Protein AF-A0A1L5FB05-F1 (afdb_monomer_lite)

Foldseek 3Di:
DDDDDDDDDDDDDDDDDDDDDDDDDDDDDDDDDDDDDDDDDDDDDDDDDDDDDDPDPPVVVVVVVVVVVVVVVVVVVVVVVVVVVVPPDDDDDDVVVVVVVVVVVVVVVVVVVVVVVVVVVVVVVVVVVPPDDDDDDDDDDDDDDDDDDDDPPDPVVVVVLLCLLADHPVVLVVLLVVDPDDDPQLLLQLLVCLLVVLVVWDKDAKAWEWDWDPPPDTDIDGPDIFRIKTWFAALLLDIAIEGEATEADADDDQVVLVVQLVVCVVLVHPAYEYEYQHDDPVSVVVCVVSVYHYDHPVRSVVSSCVSDPPVVVVSVLVSSLVSNLVSLLVVCCVPPVPLSCCLRYVLSHDALLVLLVVLLVSLLVLLVDPPDDSLSSLLSLLSSLLSNLVSLSVLLSVCSVPPLPCQLVSSQQVNLVHPVSSVVLVVVQVVVCVVVVHRDDSDDPLSVLSSVLSVLCNVRVNQSRNLSVLSVVSSSCRSVVNDPVVVPVPHPPSNVVSNLSSSVSSCVSNVDVVSNVSSVVD

Structure (mmCIF, N/CA/C/O backbone):
data_AF-A0A1L5FB05-F1
#
_entry.id   AF-A0A1L5FB05-F1
#
loop_
_atom_site.group_PDB
_atom_site.id
_atom_site.type_symbol
_atom_site.label_atom_id
_atom_site.label_alt_id
_atom_site.label_comp_id
_atom_site.label_asym_id
_atom_site.label_entity_id
_atom_site.label_seq_id
_atom_site.pdbx_PDB_ins_code
_atom_site.Cartn_x
_atom_site.Cartn_y
_atom_site.Cartn_z
_atom_site.occupancy
_atom_site.B_iso_or_equiv
_atom_site.auth_seq_id
_atom_site.auth_comp_id
_atom_site.auth_asym_id
_atom_site.auth_atom_id
_atom_site.pdbx_PDB_model_num
ATOM 1 N N . MET A 1 1 ? -43.686 41.661 -31.147 1.00 38.56 1 MET A N 1
ATOM 2 C CA . MET A 1 1 ? -42.723 41.967 -32.222 1.00 38.56 1 MET A CA 1
ATOM 3 C C . MET A 1 1 ? -42.040 40.673 -32.655 1.00 38.56 1 MET A C 1
ATOM 5 O O . MET A 1 1 ? -41.254 40.125 -31.902 1.00 38.56 1 MET A O 1
ATOM 9 N N . SER A 1 2 ? -42.478 40.178 -33.815 1.00 32.09 2 SER A N 1
ATOM 10 C CA . SER A 1 2 ? -41.758 39.433 -34.868 1.00 32.09 2 SER A CA 1
ATOM 11 C C . SER A 1 2 ? -40.922 38.169 -34.558 1.00 32.09 2 SER A C 1
ATOM 13 O O . SER A 1 2 ? -39.721 38.233 -34.338 1.00 32.09 2 SER A O 1
ATOM 15 N N . SER A 1 3 ? -41.600 37.014 -34.630 1.00 36.72 3 SER A N 1
ATOM 16 C CA . SER A 1 3 ? -41.368 35.841 -35.517 1.00 36.72 3 SER A CA 1
ATOM 17 C C . SER A 1 3 ? -40.019 35.602 -36.240 1.00 36.72 3 SER A C 1
ATOM 19 O O . SER A 1 3 ? -39.589 36.460 -37.007 1.00 36.72 3 SER A O 1
ATOM 21 N N . ASN A 1 4 ? -39.492 34.362 -36.153 1.00 33.59 4 ASN A N 1
ATOM 22 C CA . ASN A 1 4 ? -39.233 33.376 -37.249 1.00 33.59 4 ASN A CA 1
ATOM 23 C C . ASN A 1 4 ? -38.106 32.384 -36.862 1.00 33.59 4 ASN A C 1
ATOM 25 O O . ASN A 1 4 ? -37.023 32.797 -36.474 1.00 33.59 4 ASN A O 1
ATOM 29 N N . ASN A 1 5 ? -38.367 31.073 -36.754 1.00 38.53 5 ASN A N 1
ATOM 30 C CA . ASN A 1 5 ? -38.284 30.036 -37.804 1.00 38.53 5 ASN A CA 1
ATOM 31 C C . ASN A 1 5 ? -36.941 29.960 -38.560 1.00 38.53 5 ASN A C 1
ATOM 33 O O . ASN A 1 5 ? -36.648 30.841 -39.358 1.00 38.53 5 ASN A O 1
ATOM 37 N N . ASN A 1 6 ? -36.217 28.834 -38.420 1.00 33.62 6 ASN A N 1
ATOM 38 C CA . ASN A 1 6 ? -35.788 28.037 -39.580 1.00 33.62 6 ASN A 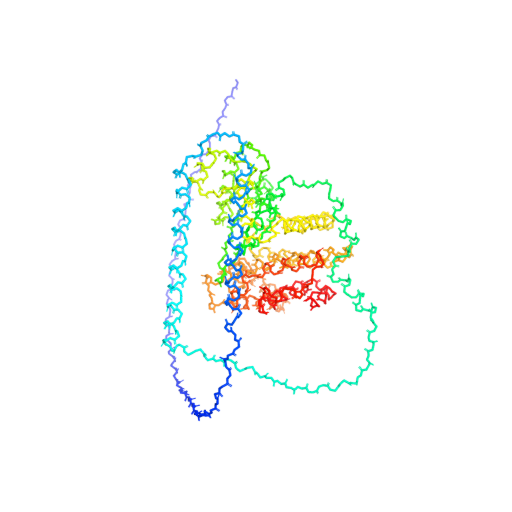CA 1
ATOM 39 C C . ASN A 1 6 ? -35.310 26.615 -39.225 1.00 33.62 6 ASN A C 1
ATOM 41 O O . ASN A 1 6 ? -34.376 26.405 -38.456 1.00 33.62 6 ASN A O 1
ATOM 45 N N . ARG A 1 7 ? -35.976 25.646 -39.866 1.00 38.19 7 ARG A N 1
ATOM 46 C CA . ARG A 1 7 ? -35.519 24.281 -40.165 1.00 38.19 7 ARG A CA 1
ATOM 47 C C . ARG A 1 7 ? -34.505 24.334 -41.312 1.00 38.19 7 ARG A C 1
ATOM 49 O O . ARG A 1 7 ? -34.725 25.080 -42.261 1.00 38.19 7 ARG A O 1
ATOM 56 N N . SER A 1 8 ? -33.562 23.397 -41.350 1.00 38.34 8 SER A N 1
ATOM 57 C CA . SER A 1 8 ? -33.085 22.840 -42.621 1.00 38.34 8 SER A CA 1
ATOM 58 C C . SER A 1 8 ? -32.827 21.336 -42.496 1.00 38.34 8 SER A C 1
ATOM 60 O O . SER A 1 8 ? -32.118 20.855 -41.618 1.00 38.34 8 SER A O 1
ATOM 62 N N . LYS A 1 9 ? -33.504 20.599 -43.381 1.00 36.19 9 LYS A N 1
ATOM 63 C CA . LYS A 1 9 ? -33.219 19.223 -43.792 1.00 36.19 9 LYS A CA 1
ATOM 64 C C . LYS A 1 9 ? -32.102 19.273 -44.837 1.00 36.19 9 LYS A C 1
ATOM 66 O O . LYS A 1 9 ? -32.144 20.165 -45.681 1.00 36.19 9 LYS A O 1
ATOM 71 N N . ILE A 1 10 ? -31.219 18.277 -44.863 1.00 39.56 10 ILE A N 1
ATOM 72 C CA . ILE A 1 10 ? -30.500 17.881 -46.082 1.00 39.56 10 ILE A CA 1
ATOM 73 C C . ILE A 1 10 ? -30.601 16.359 -46.222 1.00 39.56 10 ILE A C 1
ATOM 75 O O . ILE A 1 10 ? -30.339 15.609 -45.284 1.00 39.56 10 ILE A O 1
ATOM 79 N N . THR A 1 11 ? -31.057 15.958 -47.403 1.00 34.25 11 THR A N 1
ATOM 80 C CA . THR A 1 11 ? -31.244 14.612 -47.949 1.00 34.25 11 THR A CA 1
ATOM 81 C C . THR A 1 11 ? -30.085 14.234 -48.877 1.00 34.25 11 THR A C 1
ATOM 83 O O . THR A 1 11 ? -29.566 15.100 -49.570 1.00 34.25 11 THR A O 1
ATOM 86 N N . GLU A 1 12 ? -29.776 12.931 -48.883 1.00 36.03 12 GLU A N 1
ATOM 87 C CA . GLU A 1 12 ? -29.368 12.042 -49.994 1.00 36.03 12 GLU A CA 1
ATOM 88 C C . GLU A 1 12 ? -28.294 12.439 -51.025 1.00 36.03 12 GLU A C 1
ATOM 90 O O . GLU A 1 12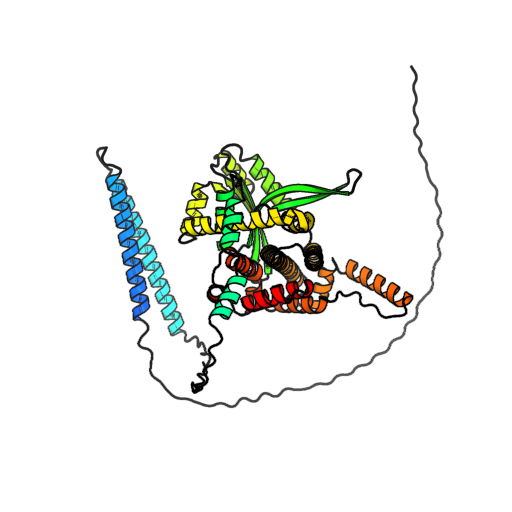 ? -28.429 13.420 -51.744 1.00 36.03 12 GLU A O 1
ATOM 95 N N . GLN A 1 13 ? -27.316 11.531 -51.188 1.00 33.38 13 GLN A N 1
ATOM 96 C CA . GLN A 1 13 ? -26.814 10.874 -52.424 1.00 33.38 13 GLN A CA 1
ATOM 97 C C . GLN A 1 13 ? -25.512 10.134 -52.016 1.00 33.38 13 GLN A C 1
ATOM 99 O O . GLN A 1 13 ? -24.691 10.703 -51.312 1.00 33.38 13 GLN A O 1
ATOM 104 N N . GLY A 1 14 ? -25.229 8.855 -52.277 1.00 31.72 14 GLY A N 1
ATOM 105 C CA . GLY A 1 14 ? -25.643 7.957 -53.348 1.00 31.72 14 GLY A CA 1
ATOM 106 C C . GLY A 1 14 ? -24.484 7.777 -54.335 1.00 31.72 14 GLY A C 1
ATOM 107 O O . GLY A 1 14 ? -24.440 8.519 -55.299 1.00 31.72 14 GLY A O 1
ATOM 108 N N . HIS A 1 15 ? -23.571 6.812 -54.124 1.00 36.22 15 HIS A N 1
ATOM 109 C CA . HIS A 1 15 ? -22.751 6.230 -55.204 1.00 36.22 15 HIS A CA 1
ATOM 110 C C . HIS A 1 15 ? -22.232 4.819 -54.869 1.00 36.22 15 HIS A C 1
ATOM 112 O O . HIS A 1 15 ? -21.451 4.613 -53.945 1.00 36.22 15 HIS A O 1
ATOM 118 N N . ASN A 1 16 ? -22.684 3.862 -55.685 1.00 34.16 16 ASN A N 1
ATOM 119 C CA . ASN A 1 16 ? -22.134 2.521 -55.880 1.00 34.16 16 ASN A CA 1
ATOM 120 C C . ASN A 1 16 ? -20.837 2.580 -56.705 1.00 34.16 16 ASN A C 1
ATOM 122 O O . ASN A 1 16 ? -20.797 3.312 -57.692 1.00 34.16 16 ASN A O 1
ATOM 126 N N . ALA A 1 17 ? -19.869 1.703 -56.415 1.00 34.34 17 ALA A N 1
ATOM 127 C CA . ALA A 1 17 ? -18.990 1.123 -57.435 1.00 34.34 17 ALA A CA 1
ATOM 128 C C . ALA A 1 17 ? -18.393 -0.220 -56.973 1.00 34.34 17 ALA A C 1
ATOM 130 O O . ALA A 1 17 ? -17.734 -0.331 -55.944 1.00 34.34 17 ALA A O 1
ATOM 131 N N . THR A 1 18 ? -18.659 -1.234 -57.785 1.00 35.25 18 THR A N 1
ATOM 132 C CA . THR A 1 18 ? -18.209 -2.631 -57.771 1.00 35.25 18 THR A CA 1
ATOM 133 C C . THR A 1 18 ? -16.852 -2.831 -58.461 1.00 35.25 18 THR A C 1
ATOM 135 O O . THR A 1 18 ? -16.632 -2.247 -59.515 1.00 35.25 18 THR A O 1
ATOM 138 N N . SER A 1 19 ? -16.013 -3.751 -57.967 1.00 35.44 19 SER A N 1
ATOM 139 C CA . SER A 1 19 ? -15.170 -4.710 -58.739 1.00 35.44 19 SER A CA 1
ATOM 140 C C . SER A 1 19 ? -14.466 -5.634 -57.721 1.00 35.44 19 SER A C 1
ATOM 142 O O . SER A 1 19 ? -13.912 -5.138 -56.749 1.00 35.44 19 SER A O 1
ATOM 144 N N . LYS A 1 20 ? -14.716 -6.948 -57.634 1.00 35.22 20 LYS A N 1
ATOM 145 C CA . LYS A 1 20 ? -14.443 -8.118 -58.503 1.00 35.22 20 LYS A CA 1
ATOM 146 C C . LYS A 1 20 ? -12.962 -8.503 -58.702 1.00 35.22 20 LYS A C 1
ATOM 148 O O . LYS A 1 20 ? -12.235 -7.836 -59.421 1.00 35.22 20 LYS A O 1
ATOM 153 N N . ASP A 1 21 ? -12.664 -9.671 -58.117 1.00 34.56 21 ASP A N 1
ATOM 154 C CA . ASP A 1 21 ? -11.859 -10.818 -58.574 1.00 34.56 21 ASP A CA 1
ATOM 155 C C . ASP A 1 21 ? -10.334 -10.721 -58.777 1.00 34.56 21 ASP A C 1
ATOM 157 O O . ASP A 1 21 ? -9.831 -10.037 -59.661 1.00 34.56 21 ASP A O 1
ATOM 161 N N . SER A 1 22 ? -9.596 -11.583 -58.055 1.00 35.28 22 SER A N 1
ATOM 162 C CA . SER A 1 22 ? -8.776 -12.652 -58.672 1.00 35.28 22 SER A CA 1
ATOM 163 C C . SER A 1 22 ? -8.125 -13.612 -57.647 1.00 35.28 22 SER A C 1
ATOM 165 O O . SER A 1 22 ? -7.194 -13.284 -56.923 1.00 35.28 22 SER A O 1
ATOM 167 N N . THR A 1 23 ? -8.668 -14.833 -57.606 1.00 33.28 23 THR A N 1
ATOM 168 C CA . THR A 1 23 ? -7.997 -16.151 -57.729 1.00 33.28 23 THR A CA 1
ATOM 169 C C . THR A 1 23 ? -6.597 -16.426 -57.138 1.00 33.28 23 THR A C 1
ATOM 171 O O . THR A 1 23 ? -5.578 -16.000 -57.669 1.00 33.28 23 THR A O 1
ATOM 174 N N . SER A 1 24 ? -6.602 -17.345 -56.158 1.00 34.59 24 SER A N 1
ATOM 175 C CA . SER A 1 24 ? -5.874 -18.635 -56.064 1.00 34.59 24 SER A CA 1
ATOM 176 C C . SER A 1 24 ? -4.377 -18.748 -56.400 1.00 34.59 24 SER A C 1
ATOM 178 O O . SER A 1 24 ? -3.975 -18.536 -57.544 1.00 34.59 24 SER A O 1
ATOM 180 N N . ARG A 1 25 ? -3.618 -19.378 -55.485 1.00 33.91 25 ARG A N 1
ATOM 181 C CA . ARG A 1 25 ? -2.690 -20.480 -55.818 1.00 33.91 25 ARG A CA 1
ATOM 182 C C . ARG A 1 25 ? -2.331 -21.338 -54.596 1.00 33.91 25 ARG A C 1
ATOM 184 O O . ARG A 1 25 ? -1.834 -20.837 -53.594 1.00 33.91 25 ARG A O 1
ATOM 191 N N . ASP A 1 26 ? -2.581 -22.635 -54.752 1.00 37.25 26 ASP A N 1
ATOM 192 C CA . ASP A 1 26 ? -2.045 -23.761 -53.985 1.00 37.25 26 ASP A CA 1
ATOM 193 C C . ASP A 1 26 ? -0.514 -23.856 -54.075 1.00 37.25 26 ASP A C 1
ATOM 195 O O . ASP A 1 26 ? 0.047 -23.654 -55.152 1.00 37.25 26 ASP A O 1
ATOM 199 N N . SER A 1 27 ? 0.130 -24.330 -53.000 1.00 35.69 27 SER A N 1
ATOM 200 C CA . SER A 1 27 ? 1.092 -25.442 -53.099 1.00 35.69 27 SER A CA 1
ATOM 201 C C . SER A 1 27 ? 1.511 -25.987 -51.724 1.00 35.69 27 SER A C 1
ATOM 203 O O . SER A 1 27 ? 2.137 -25.312 -50.912 1.00 35.69 27 SER A O 1
ATOM 205 N N . THR A 1 28 ? 1.213 -27.268 -51.538 1.00 34.12 28 THR A N 1
ATOM 206 C CA . THR A 1 28 ? 1.804 -28.271 -50.636 1.00 34.12 28 THR A CA 1
ATOM 207 C C . THR A 1 28 ? 3.329 -28.213 -50.445 1.00 34.12 28 THR A C 1
ATOM 209 O O . THR A 1 28 ? 4.049 -28.136 -51.440 1.00 34.12 28 THR A O 1
ATOM 212 N N . LYS A 1 29 ? 3.822 -28.530 -49.230 1.00 34.38 29 LYS A N 1
ATOM 213 C CA . LYS A 1 29 ? 4.759 -29.661 -49.004 1.00 34.38 29 LYS A CA 1
ATOM 214 C C . LYS A 1 29 ? 5.009 -29.994 -47.523 1.00 34.38 29 LYS A C 1
ATOM 216 O O . LYS A 1 29 ? 5.226 -29.135 -46.682 1.00 34.38 29 LYS A O 1
ATOM 221 N N . ARG A 1 30 ? 4.999 -31.308 -47.276 1.00 33.94 30 ARG A N 1
ATOM 222 C CA . ARG A 1 30 ? 5.388 -32.058 -46.073 1.00 33.94 30 ARG A CA 1
ATOM 223 C C . ARG A 1 30 ? 6.869 -31.873 -45.715 1.00 33.94 30 ARG A C 1
ATOM 225 O O . ARG A 1 30 ? 7.707 -31.929 -46.611 1.00 33.94 30 ARG A O 1
ATOM 232 N N . SER A 1 31 ? 7.181 -31.971 -44.426 1.00 32.31 31 SER A N 1
ATOM 233 C CA . SER A 1 31 ? 8.271 -32.829 -43.943 1.00 32.31 31 SER A CA 1
ATOM 234 C C . SER A 1 31 ? 7.955 -33.355 -42.538 1.00 32.31 31 SER A C 1
ATOM 236 O O . SER A 1 31 ? 7.528 -32.633 -41.643 1.00 32.31 31 SER A O 1
ATOM 238 N N . LYS A 1 32 ? 8.102 -34.674 -42.406 1.00 34.72 32 LYS A N 1
ATOM 239 C CA . LYS A 1 32 ? 8.166 -35.435 -41.159 1.00 34.72 32 LYS A CA 1
ATOM 240 C C . LYS A 1 32 ? 9.599 -35.330 -40.633 1.00 34.72 32 LYS A C 1
ATOM 242 O O . LYS A 1 32 ? 10.513 -35.322 -41.451 1.00 34.72 32 LYS A O 1
ATOM 247 N N . ASN A 1 33 ? 9.786 -35.381 -39.318 1.00 31.88 33 ASN A N 1
ATOM 248 C CA . ASN A 1 33 ? 10.808 -36.237 -38.717 1.00 31.88 33 ASN A CA 1
ATOM 249 C C . ASN A 1 33 ? 10.464 -36.532 -37.255 1.00 31.88 33 ASN A C 1
ATOM 251 O O . ASN A 1 33 ? 10.047 -35.656 -36.504 1.00 31.88 33 ASN A O 1
ATOM 255 N N . ALA A 1 34 ? 10.608 -37.809 -36.922 1.00 32.19 34 ALA A N 1
ATOM 256 C CA . ALA A 1 34 ? 10.458 -38.434 -35.620 1.00 32.19 34 ALA A CA 1
ATOM 257 C C . ALA A 1 34 ? 11.846 -38.873 -35.124 1.00 32.19 34 ALA A C 1
ATOM 259 O O . ALA A 1 34 ? 12.719 -39.080 -35.961 1.00 32.19 34 ALA A O 1
ATOM 260 N N . LEU A 1 35 ? 12.005 -39.020 -33.803 1.00 30.41 35 LEU A N 1
ATOM 261 C CA . LEU A 1 35 ? 12.840 -39.973 -33.027 1.00 30.41 35 LEU A CA 1
ATOM 262 C C . LEU A 1 35 ? 12.808 -39.448 -31.566 1.00 30.41 35 LEU A C 1
ATOM 264 O O . LEU A 1 35 ? 13.092 -38.275 -31.354 1.00 30.41 35 LEU A O 1
ATOM 268 N N . SER A 1 36 ? 12.199 -40.117 -30.573 1.00 30.00 36 SER A N 1
ATOM 269 C CA . SER A 1 36 ? 12.690 -41.276 -29.783 1.00 30.00 36 SER A CA 1
ATOM 270 C C . SER A 1 36 ? 14.054 -40.983 -29.112 1.00 30.00 36 SER A C 1
ATOM 272 O O . SER A 1 36 ? 14.920 -40.408 -29.752 1.00 30.00 36 SER A O 1
ATOM 274 N N . THR A 1 37 ? 14.363 -41.293 -27.845 1.00 28.28 37 THR A N 1
ATOM 275 C CA . THR A 1 37 ? 14.019 -42.451 -26.996 1.00 28.28 37 THR A CA 1
ATOM 276 C C . THR A 1 37 ? 14.590 -42.227 -25.568 1.00 28.28 37 THR A C 1
ATOM 278 O O . THR A 1 37 ? 15.626 -41.584 -25.457 1.00 28.28 37 THR A O 1
ATOM 281 N N . GLN A 1 38 ? 13.933 -42.811 -24.545 1.00 26.86 38 GLN A N 1
ATOM 282 C CA . GLN A 1 38 ? 14.468 -43.532 -23.349 1.00 26.86 38 GLN A CA 1
ATOM 283 C C . GLN A 1 38 ? 15.457 -42.821 -22.388 1.00 26.86 38 GLN A C 1
ATOM 285 O O . GLN A 1 38 ? 16.502 -42.346 -22.800 1.00 26.86 38 GLN A O 1
ATOM 290 N N . SER A 1 39 ? 15.135 -42.575 -21.106 1.00 28.72 39 SER A N 1
ATOM 291 C CA . SER A 1 39 ? 14.921 -43.477 -19.943 1.00 28.72 39 SER A CA 1
ATOM 292 C C . SER A 1 39 ? 16.185 -44.182 -19.442 1.00 28.72 39 SER A C 1
ATOM 294 O O . SER A 1 39 ? 16.675 -45.052 -20.145 1.00 28.72 39 SER A O 1
ATOM 296 N N . GLU A 1 40 ? 16.606 -43.908 -18.200 1.00 27.11 40 GLU A N 1
ATOM 297 C CA . GLU A 1 40 ? 17.105 -44.945 -17.282 1.00 27.11 40 GLU A CA 1
ATOM 298 C C . GLU A 1 40 ? 17.189 -44.452 -15.826 1.00 27.11 40 GLU A C 1
ATOM 300 O O . GLU A 1 40 ? 17.778 -43.424 -15.497 1.00 27.11 40 GLU A O 1
ATOM 305 N N . THR A 1 41 ? 16.523 -45.220 -14.971 1.00 27.47 41 THR A N 1
ATOM 306 C CA . THR A 1 41 ? 16.538 -45.248 -13.507 1.00 27.47 41 THR A CA 1
ATOM 307 C C . THR A 1 41 ? 17.674 -46.132 -12.998 1.00 27.47 41 THR A C 1
ATOM 309 O O . THR A 1 41 ? 17.986 -47.142 -13.625 1.00 27.47 41 THR A O 1
ATOM 312 N N . THR A 1 42 ? 18.195 -45.869 -11.798 1.00 26.14 42 THR A N 1
ATOM 313 C CA . THR A 1 42 ? 18.768 -46.937 -10.958 1.00 26.14 42 THR A CA 1
ATOM 314 C C . THR A 1 42 ? 18.685 -46.579 -9.472 1.00 26.14 42 THR A C 1
ATOM 316 O O . THR A 1 42 ? 19.283 -45.612 -9.008 1.00 26.14 42 THR A O 1
ATOM 319 N N . GLU A 1 43 ? 17.902 -47.377 -8.744 1.00 26.73 43 GLU A N 1
ATOM 320 C CA . GLU A 1 43 ? 17.897 -47.526 -7.285 1.00 26.73 43 GLU A CA 1
ATOM 321 C C . GLU A 1 43 ? 19.041 -48.442 -6.839 1.00 26.73 43 GLU A C 1
ATOM 323 O O . GLU A 1 43 ? 19.285 -49.443 -7.511 1.00 26.73 43 GLU A O 1
ATOM 328 N N . ILE A 1 44 ? 19.621 -48.203 -5.651 1.00 27.08 44 ILE A N 1
ATOM 329 C CA . ILE A 1 44 ? 20.164 -49.264 -4.780 1.00 27.08 44 ILE A CA 1
ATOM 330 C C . ILE A 1 44 ? 19.891 -48.935 -3.295 1.00 27.08 44 ILE A C 1
ATOM 332 O O . ILE A 1 44 ? 20.166 -47.838 -2.812 1.00 27.08 44 ILE A O 1
ATOM 336 N N . ASN A 1 45 ? 19.357 -49.947 -2.602 1.00 24.50 45 ASN A N 1
ATOM 337 C CA . ASN A 1 45 ? 19.035 -50.087 -1.174 1.00 24.50 45 ASN A CA 1
ATOM 338 C C . ASN A 1 45 ? 20.264 -50.256 -0.246 1.00 24.50 45 ASN A C 1
ATOM 340 O O . ASN A 1 45 ? 21.247 -50.853 -0.671 1.00 24.50 45 ASN A O 1
ATOM 344 N N . GLN A 1 46 ? 20.137 -49.913 1.055 1.00 27.94 46 GLN A N 1
ATOM 345 C CA . GLN A 1 46 ? 20.104 -50.873 2.200 1.00 27.94 46 GLN A CA 1
ATOM 346 C C . GLN A 1 46 ? 20.299 -50.244 3.616 1.00 27.94 46 GLN A C 1
ATOM 348 O O . GLN A 1 46 ? 21.271 -49.539 3.858 1.00 27.94 46 GLN A O 1
ATOM 353 N N . LYS A 1 47 ? 19.360 -50.611 4.521 1.00 27.73 47 LYS A N 1
ATOM 354 C CA . LYS A 1 47 ? 19.430 -51.091 5.941 1.00 27.73 47 LYS A CA 1
ATOM 355 C C . LYS A 1 47 ? 20.120 -50.277 7.067 1.00 27.73 47 LYS A C 1
ATOM 357 O O . LYS A 1 47 ? 21.277 -49.909 6.952 1.00 27.73 47 LYS A O 1
ATOM 362 N N . GLU A 1 48 ? 19.352 -49.873 8.104 1.00 25.28 48 GLU A N 1
ATOM 363 C CA . GLU A 1 48 ? 19.222 -50.432 9.498 1.00 25.28 48 GLU A CA 1
ATOM 364 C C . GLU A 1 48 ? 20.506 -50.256 10.359 1.00 25.28 48 GLU A C 1
ATOM 366 O O . GLU A 1 48 ? 21.585 -50.565 9.885 1.00 25.28 48 GLU A O 1
ATOM 371 N N . VAL A 1 49 ? 20.575 -49.737 11.601 1.00 25.03 49 VAL A N 1
ATOM 372 C CA . VAL A 1 49 ? 19.818 -49.884 12.869 1.00 25.03 49 VAL A CA 1
ATOM 373 C C . VAL A 1 49 ? 20.245 -48.726 13.817 1.00 25.03 49 VAL A C 1
ATOM 375 O O . VAL A 1 49 ? 21.437 -48.436 13.866 1.00 25.03 49 VAL A O 1
ATOM 378 N N . ASN A 1 50 ? 19.349 -48.095 14.602 1.00 25.91 50 ASN A N 1
ATOM 379 C CA . ASN A 1 50 ? 19.435 -48.046 16.084 1.00 25.91 50 ASN A CA 1
ATOM 380 C C . ASN A 1 50 ? 18.347 -47.206 16.775 1.00 25.91 50 ASN A C 1
ATOM 382 O O . ASN A 1 50 ? 17.969 -46.119 16.346 1.00 25.91 50 ASN A O 1
ATOM 386 N N . VAL A 1 51 ? 17.896 -47.769 17.893 1.00 27.25 51 VAL A N 1
ATOM 387 C CA . VAL A 1 51 ? 16.754 -47.419 18.742 1.00 27.25 51 VAL A CA 1
ATOM 388 C C . VAL A 1 51 ? 17.236 -46.669 20.002 1.00 27.25 51 VAL A C 1
ATOM 390 O O . VAL A 1 51 ? 18.391 -46.799 20.396 1.00 27.25 51 VAL A O 1
ATOM 393 N N . ASN A 1 52 ? 16.308 -45.945 20.648 1.00 26.52 52 ASN A N 1
ATOM 394 C CA . ASN A 1 52 ? 16.343 -45.297 21.977 1.00 26.52 52 ASN A CA 1
ATOM 395 C C . ASN A 1 52 ? 16.761 -43.818 22.072 1.00 26.52 52 ASN A C 1
ATOM 397 O O . ASN A 1 52 ? 17.938 -43.491 22.202 1.00 26.52 52 ASN A O 1
ATOM 401 N N . LYS A 1 53 ? 15.742 -42.941 22.164 1.00 29.38 53 LYS A N 1
ATOM 402 C CA . LYS A 1 53 ? 15.543 -41.927 23.232 1.00 29.38 53 LYS A CA 1
ATOM 403 C C . LYS A 1 53 ? 14.327 -41.045 22.905 1.00 29.38 53 LYS A C 1
AT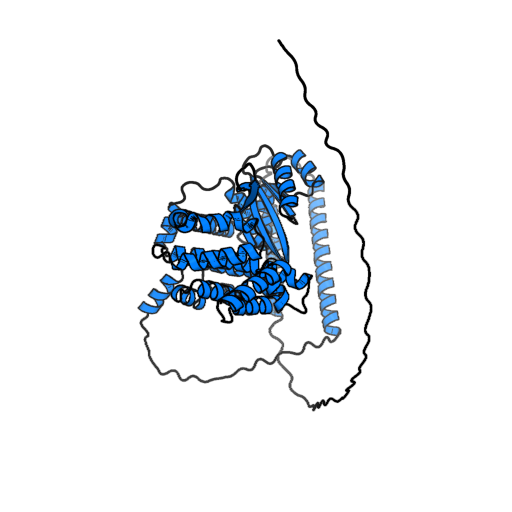OM 405 O O . LYS A 1 53 ? 14.437 -40.109 22.117 1.00 29.38 53 LYS A O 1
ATOM 410 N N . LYS A 1 54 ? 13.165 -41.329 23.505 1.00 30.42 54 LYS A N 1
ATOM 411 C CA . LYS A 1 54 ? 11.979 -40.456 23.426 1.00 30.42 54 LYS A CA 1
ATOM 412 C C . LYS A 1 54 ? 11.105 -40.582 24.683 1.00 30.42 54 LYS A C 1
ATOM 414 O O . LYS A 1 54 ? 9.987 -41.061 24.620 1.00 30.42 54 LYS A O 1
ATOM 419 N N . GLU A 1 55 ? 11.627 -40.122 25.817 1.00 28.84 55 GLU A N 1
ATOM 420 C CA . GLU A 1 55 ? 10.872 -39.917 27.065 1.00 28.84 55 GLU A CA 1
ATOM 421 C C . GLU A 1 55 ? 11.366 -38.634 27.746 1.00 28.84 55 GLU A C 1
ATOM 423 O O . GLU A 1 55 ? 12.121 -38.694 28.705 1.00 28.84 55 GLU A O 1
ATOM 428 N N . VAL A 1 56 ? 11.024 -37.454 27.213 1.00 32.16 56 VAL A N 1
ATOM 429 C CA . VAL A 1 56 ? 11.189 -36.188 27.971 1.00 32.16 56 VAL A CA 1
ATOM 430 C C . VAL A 1 56 ? 10.076 -35.159 27.692 1.00 32.16 56 VAL A C 1
ATOM 432 O O . VAL A 1 56 ? 9.892 -34.250 28.487 1.00 32.16 56 VAL A O 1
ATOM 435 N N . ASN A 1 57 ? 9.269 -35.278 26.628 1.00 36.06 57 ASN A N 1
ATOM 436 C CA . ASN A 1 57 ? 8.456 -34.137 26.159 1.00 36.06 57 ASN A CA 1
ATOM 437 C C . ASN A 1 57 ? 6.929 -34.222 26.366 1.00 36.06 57 ASN A C 1
ATOM 439 O O . ASN A 1 57 ? 6.213 -33.432 25.765 1.00 36.06 57 ASN A O 1
ATOM 443 N N . LEU A 1 58 ? 6.422 -35.142 27.196 1.00 37.12 58 LEU A N 1
ATOM 444 C CA . LEU A 1 58 ? 4.981 -35.232 27.512 1.00 37.12 58 LEU A CA 1
ATOM 445 C C . LEU A 1 58 ? 4.562 -34.384 28.730 1.00 37.12 58 LEU A C 1
ATOM 447 O O . LEU A 1 58 ? 3.409 -33.976 28.817 1.00 37.12 58 LEU A O 1
ATOM 451 N N . ASN A 1 59 ? 5.493 -34.026 29.621 1.00 41.50 59 ASN A N 1
ATOM 452 C CA . ASN A 1 59 ? 5.156 -33.268 30.835 1.00 41.50 59 ASN A CA 1
ATOM 453 C C . ASN A 1 59 ? 4.842 -31.784 30.580 1.00 41.50 59 ASN A C 1
ATOM 455 O O . ASN A 1 59 ? 4.203 -31.148 31.408 1.00 41.50 59 ASN A O 1
ATOM 459 N N . SER A 1 60 ? 5.279 -31.198 29.464 1.00 39.81 60 SER A N 1
ATOM 460 C CA . SER A 1 60 ? 5.091 -29.763 29.209 1.00 39.81 60 SER A CA 1
ATOM 461 C C . SER A 1 60 ? 3.670 -29.415 28.753 1.00 39.81 60 SER A C 1
ATOM 463 O O . SER A 1 60 ? 3.157 -28.361 29.123 1.00 39.81 60 SER A O 1
ATOM 465 N N . GLU A 1 61 ? 3.001 -30.298 28.008 1.00 43.47 61 GLU A N 1
ATOM 466 C CA . GLU A 1 61 ? 1.633 -30.067 27.525 1.00 43.47 61 GLU A CA 1
ATOM 467 C C . GLU A 1 61 ? 0.580 -30.267 28.624 1.00 43.47 61 GLU A C 1
ATOM 469 O O . GLU A 1 61 ? -0.377 -29.493 28.700 1.00 43.47 61 GLU A O 1
ATOM 474 N N . GLU A 1 62 ? 0.777 -31.228 29.532 1.00 48.22 62 GLU A N 1
ATOM 475 C CA . GLU A 1 62 ? -0.111 -31.419 30.689 1.00 48.22 62 GLU A CA 1
ATOM 476 C C . GLU A 1 62 ? -0.067 -30.218 31.644 1.00 48.22 62 GLU A C 1
ATOM 478 O O . GLU A 1 62 ? -1.119 -29.739 32.072 1.00 48.22 62 GLU A O 1
ATOM 483 N N . ILE A 1 63 ? 1.121 -29.642 31.870 1.00 52.25 63 ILE A N 1
ATOM 484 C CA . ILE A 1 63 ? 1.298 -28.422 32.676 1.00 52.25 63 ILE A CA 1
ATOM 485 C C . ILE A 1 63 ? 0.595 -27.217 32.026 1.00 52.25 63 ILE A C 1
ATOM 487 O O . ILE A 1 63 ? -0.023 -26.403 32.714 1.00 52.25 63 ILE A O 1
ATOM 491 N N . ILE A 1 64 ? 0.641 -27.090 30.695 1.00 48.97 64 ILE A N 1
ATOM 492 C CA . ILE A 1 64 ? -0.046 -26.004 29.974 1.00 48.97 64 ILE A CA 1
ATOM 493 C C . ILE A 1 64 ? -1.570 -26.153 30.087 1.00 48.97 64 ILE A C 1
ATOM 495 O O . ILE A 1 64 ? -2.273 -25.164 30.310 1.00 48.97 64 ILE A O 1
ATOM 499 N N . ILE A 1 65 ? -2.088 -27.379 29.984 1.00 56.81 65 ILE A N 1
ATOM 500 C CA . ILE A 1 65 ? -3.525 -27.659 30.094 1.00 56.81 65 ILE A CA 1
ATOM 501 C C . ILE A 1 65 ? -4.032 -27.422 31.524 1.00 56.81 65 ILE A C 1
ATOM 503 O O . ILE A 1 65 ? -5.109 -26.844 31.691 1.00 56.81 65 ILE A O 1
ATOM 507 N N . GLU A 1 66 ? -3.278 -27.811 32.555 1.00 56.34 66 GLU A N 1
ATOM 508 C CA . GLU A 1 66 ? -3.641 -27.509 33.946 1.00 56.34 66 GLU A CA 1
ATOM 509 C C . GLU A 1 66 ? -3.633 -26.007 34.237 1.00 56.34 66 GLU A C 1
ATOM 511 O O . GLU A 1 66 ? -4.581 -25.499 34.838 1.00 56.34 66 GLU A O 1
ATOM 516 N N . ASN A 1 67 ? -2.651 -25.267 33.719 1.00 51.53 67 ASN A N 1
ATOM 517 C CA . ASN A 1 67 ? -2.602 -23.812 33.872 1.00 51.53 67 ASN A CA 1
ATOM 518 C C . ASN A 1 67 ? -3.786 -23.106 33.186 1.00 51.53 67 ASN A C 1
ATOM 520 O O . ASN A 1 67 ? -4.328 -22.135 33.718 1.00 51.53 67 ASN A O 1
ATOM 524 N N . ILE A 1 68 ? -4.243 -23.603 32.031 1.00 58.50 68 ILE A N 1
ATOM 525 C CA . ILE A 1 68 ? -5.441 -23.080 31.353 1.00 58.50 68 ILE A CA 1
ATOM 526 C C . ILE A 1 68 ? -6.708 -23.371 32.171 1.00 58.50 68 ILE A C 1
ATOM 528 O O . ILE A 1 68 ? -7.552 -22.484 32.320 1.00 58.50 68 ILE A O 1
ATOM 532 N N . LYS A 1 69 ? -6.834 -24.577 32.746 1.00 61.22 69 LYS A N 1
ATOM 533 C CA . LYS A 1 69 ? -7.958 -24.938 33.628 1.00 61.22 69 LYS A CA 1
ATOM 534 C C . LYS A 1 69 ? -8.005 -24.049 34.870 1.00 61.22 69 LYS A C 1
ATOM 536 O O . LYS A 1 69 ? -9.065 -23.517 35.193 1.00 61.22 69 LYS A O 1
ATOM 541 N N . HIS A 1 70 ? -6.865 -23.848 35.528 1.00 61.53 70 HIS A N 1
ATOM 542 C CA . HIS A 1 70 ? -6.791 -23.070 36.762 1.00 61.53 70 HIS A CA 1
ATOM 543 C C . HIS A 1 70 ? -7.131 -21.588 36.529 1.00 61.53 70 HIS A C 1
ATOM 545 O O . HIS A 1 70 ? -7.866 -20.987 37.313 1.00 61.53 70 HIS A O 1
ATOM 551 N N . ASN A 1 71 ? -6.687 -21.018 35.404 1.00 54.28 71 ASN A N 1
ATOM 552 C CA . ASN A 1 71 ? -6.995 -19.635 35.030 1.00 54.28 71 ASN A CA 1
ATOM 553 C C . ASN A 1 71 ? -8.467 -19.427 34.640 1.00 54.28 71 ASN A C 1
ATOM 555 O O . ASN A 1 71 ? -9.043 -18.385 34.952 1.00 54.28 71 ASN A O 1
ATOM 559 N N . ALA A 1 72 ? -9.101 -20.407 33.988 1.00 57.19 72 ALA A N 1
ATOM 560 C CA . ALA A 1 72 ? -10.522 -20.335 33.644 1.00 57.19 72 ALA A CA 1
ATOM 561 C C . ALA A 1 72 ? -11.430 -20.410 34.888 1.00 57.19 72 ALA A C 1
ATOM 563 O O . ALA A 1 72 ? -12.433 -19.696 34.961 1.00 57.19 72 ALA A O 1
ATOM 564 N N . ILE A 1 73 ? -11.059 -21.231 35.878 1.00 68.56 73 ILE A N 1
ATOM 565 C CA . ILE A 1 73 ? -11.777 -21.349 37.156 1.00 68.56 73 ILE A CA 1
ATOM 566 C C . ILE A 1 73 ? -11.651 -20.052 37.960 1.00 68.56 73 ILE A C 1
ATOM 568 O O . ILE A 1 73 ? -12.670 -19.508 38.382 1.00 68.56 73 ILE A O 1
ATOM 572 N N . ASN A 1 74 ? -10.434 -19.513 38.089 1.00 56.06 74 ASN A N 1
ATOM 573 C CA . ASN A 1 74 ? -10.190 -18.275 38.832 1.00 56.06 74 ASN A CA 1
ATOM 574 C C . ASN A 1 74 ? -10.957 -17.092 38.226 1.00 56.06 74 ASN A C 1
ATOM 576 O O . ASN A 1 74 ? -11.631 -16.369 38.950 1.00 56.06 74 ASN A O 1
ATOM 580 N N . LYS A 1 75 ? -10.952 -16.951 36.893 1.00 58.97 75 LYS A N 1
ATOM 581 C CA . LYS A 1 75 ? -11.683 -15.878 36.200 1.00 58.97 75 LYS A CA 1
ATOM 582 C C . LYS A 1 75 ? -13.204 -15.988 36.366 1.00 58.97 75 LYS A C 1
ATOM 584 O O . LYS A 1 75 ? -13.885 -14.985 36.535 1.00 58.97 75 LYS A O 1
ATOM 589 N N . SER A 1 76 ? -13.732 -17.213 36.365 1.00 62.47 76 SER A N 1
ATOM 590 C CA . SER A 1 76 ? -15.165 -17.460 36.580 1.00 62.47 76 SER A CA 1
ATOM 591 C C . SER A 1 76 ? -15.589 -17.185 38.028 1.00 62.47 76 SER A C 1
ATOM 593 O O . SER A 1 76 ? -16.703 -16.724 38.258 1.00 62.47 76 SER A O 1
ATOM 595 N N . GLN A 1 77 ? -14.711 -17.459 39.001 1.00 60.31 77 GLN A N 1
ATOM 596 C CA . GLN A 1 77 ? -14.933 -17.114 40.407 1.00 60.31 77 GLN A CA 1
ATOM 597 C C . GLN A 1 77 ? -14.870 -15.602 40.631 1.00 60.31 77 GLN A C 1
ATOM 599 O O . GLN A 1 77 ? -15.747 -15.071 41.303 1.00 60.31 77 GLN A O 1
ATOM 604 N N . GLU A 1 78 ? -13.912 -14.914 40.008 1.00 57.59 78 GLU A N 1
ATOM 605 C CA . GLU A 1 78 ? -13.740 -13.459 40.096 1.00 57.59 78 GLU A CA 1
ATOM 606 C C . GLU A 1 78 ? -14.963 -12.708 39.530 1.00 57.59 78 GLU A C 1
ATOM 608 O O . GLU A 1 78 ? -15.501 -11.813 40.184 1.00 57.59 78 GLU A O 1
ATOM 613 N N . ASP A 1 79 ? -15.491 -13.156 38.382 1.00 59.81 79 ASP A N 1
ATOM 614 C CA . ASP A 1 79 ? -16.726 -12.638 37.766 1.00 59.81 79 ASP A CA 1
ATOM 615 C C . ASP A 1 79 ? -17.993 -12.911 38.607 1.00 59.81 79 ASP A C 1
ATOM 617 O O . ASP A 1 79 ? -18.987 -12.187 38.489 1.00 59.81 79 ASP A O 1
ATOM 621 N N . LEU A 1 80 ? -17.982 -13.949 39.453 1.00 57.72 80 LEU A N 1
ATOM 622 C CA . LEU A 1 80 ? -19.068 -14.266 40.387 1.00 57.72 80 LEU A CA 1
ATOM 623 C C . LEU A 1 80 ? -19.002 -13.395 41.645 1.00 57.72 80 LEU A C 1
ATOM 625 O O . LEU A 1 80 ? -20.039 -12.890 42.064 1.00 57.72 80 LEU A O 1
ATOM 629 N N . THR A 1 81 ? -17.817 -13.170 42.216 1.00 57.06 81 THR A N 1
ATOM 630 C CA . THR A 1 81 ? -17.633 -12.249 43.352 1.00 57.06 81 THR A CA 1
ATOM 631 C C . THR A 1 81 ? -17.960 -10.807 42.973 1.00 57.06 81 THR A C 1
ATOM 633 O O . THR A 1 81 ? -18.738 -10.161 43.668 1.00 57.06 81 THR A O 1
ATOM 636 N N . ASN A 1 82 ? -17.504 -10.341 41.807 1.00 50.06 82 ASN A N 1
ATOM 637 C CA . ASN A 1 82 ? -17.761 -8.970 41.355 1.00 50.06 82 ASN A CA 1
ATOM 638 C C . ASN A 1 82 ? -19.248 -8.704 41.050 1.00 50.06 82 ASN A C 1
ATOM 640 O O . ASN A 1 82 ? -19.707 -7.574 41.168 1.00 50.06 82 ASN A O 1
ATOM 644 N N . LYS A 1 83 ? -20.026 -9.740 40.702 1.00 51.16 83 LYS A N 1
ATOM 645 C CA . LYS A 1 83 ? -21.486 -9.630 40.522 1.00 51.16 83 LYS A CA 1
ATOM 646 C C . LYS A 1 83 ? -22.289 -9.716 41.818 1.00 51.16 83 LYS A C 1
ATOM 648 O O . LYS A 1 83 ? -23.460 -9.355 41.810 1.00 51.16 83 LYS A O 1
ATOM 653 N N . VAL A 1 84 ? -21.703 -10.219 42.903 1.00 49.62 84 VAL A N 1
ATOM 654 C CA . VAL A 1 84 ? -22.366 -10.285 44.215 1.00 49.62 84 VAL A CA 1
ATOM 655 C C . VAL A 1 84 ? -22.199 -8.969 44.980 1.00 49.62 84 VAL A C 1
ATOM 657 O O . VAL A 1 84 ? -23.110 -8.584 45.712 1.00 49.62 84 VAL A O 1
ATOM 660 N N . ASP A 1 85 ? -21.114 -8.230 44.740 1.00 45.88 85 ASP A N 1
ATOM 661 C CA . ASP A 1 85 ? -20.859 -6.947 45.408 1.00 45.88 85 ASP A CA 1
ATOM 662 C C . ASP A 1 85 ? -21.624 -5.754 44.796 1.00 45.88 85 ASP A C 1
ATOM 664 O O . ASP A 1 85 ? -21.841 -4.755 45.482 1.00 45.88 85 ASP A O 1
ATOM 668 N N . GLU A 1 86 ? -22.121 -5.855 43.555 1.00 48.53 86 GLU A N 1
ATOM 669 C CA . GLU A 1 86 ? -22.901 -4.779 42.911 1.00 48.53 86 GLU A CA 1
ATOM 670 C C . GLU A 1 86 ? -24.411 -4.786 43.240 1.00 48.53 86 GLU A C 1
ATOM 672 O O . GLU A 1 86 ? -25.085 -3.795 42.969 1.00 48.53 86 GLU A O 1
ATOM 677 N N . ASP A 1 87 ? -24.950 -5.833 43.882 1.00 46.25 87 ASP A N 1
ATOM 678 C CA . ASP A 1 87 ? -26.404 -6.009 44.084 1.00 46.25 87 ASP A CA 1
ATOM 679 C C . ASP A 1 87 ? -26.822 -6.181 45.564 1.00 46.25 87 ASP A C 1
ATOM 681 O O . ASP A 1 87 ? -27.783 -6.876 45.904 1.00 46.25 87 ASP A O 1
ATOM 685 N N . THR A 1 88 ? -26.158 -5.482 46.489 1.00 44.00 88 THR A N 1
ATOM 686 C CA . THR A 1 88 ? -26.616 -5.367 47.890 1.00 44.00 88 THR A CA 1
ATOM 687 C C . THR A 1 88 ? -27.621 -4.225 48.086 1.00 44.00 88 THR A C 1
ATOM 689 O O . THR A 1 88 ? -27.464 -3.367 48.946 1.00 44.00 88 THR A O 1
ATOM 692 N N . SER A 1 89 ? -28.705 -4.211 47.302 1.00 44.03 89 SER A N 1
ATOM 693 C CA . SER A 1 89 ? -29.928 -3.468 47.664 1.00 44.03 89 SER A CA 1
ATOM 694 C C . SER A 1 89 ? -31.175 -3.930 46.898 1.00 44.03 89 SER A C 1
ATOM 696 O O . SER A 1 89 ? -31.816 -3.155 46.202 1.00 44.03 89 SER A O 1
ATOM 698 N N . SER A 1 90 ? -31.577 -5.196 47.028 1.00 40.66 90 SER A N 1
ATOM 699 C CA . SER A 1 90 ? -33.006 -5.564 47.099 1.00 40.66 90 SER A CA 1
ATOM 700 C C . SER A 1 90 ? -33.215 -7.065 47.298 1.00 40.66 90 SER A C 1
ATOM 702 O O . SER A 1 90 ? -32.443 -7.926 46.890 1.00 40.66 90 SER A O 1
ATOM 704 N N . THR A 1 91 ? -34.290 -7.348 48.011 1.00 47.25 91 THR A N 1
ATOM 705 C CA . THR A 1 91 ? -34.743 -8.621 48.550 1.00 47.25 91 THR A CA 1
ATOM 706 C C . THR A 1 91 ? -35.098 -9.655 47.468 1.00 47.25 91 THR A C 1
ATOM 708 O O . THR A 1 91 ? -35.735 -9.348 46.464 1.00 47.25 91 THR A O 1
ATOM 711 N N . THR A 1 92 ? -34.772 -10.924 47.754 1.00 48.94 92 THR A N 1
ATOM 712 C CA . THR A 1 92 ? -35.208 -12.165 47.070 1.00 48.94 92 THR A CA 1
ATOM 713 C C . THR A 1 92 ? -34.776 -12.358 45.608 1.00 48.94 92 THR A C 1
ATOM 715 O O . THR A 1 92 ? -35.573 -12.315 44.673 1.00 48.94 92 THR A O 1
ATOM 718 N N . LEU A 1 93 ? -33.501 -12.717 45.425 1.00 47.03 93 LEU A N 1
ATOM 719 C CA . LEU A 1 93 ? -32.998 -13.329 44.194 1.00 47.03 93 LEU A CA 1
ATOM 720 C C . LEU A 1 93 ? -33.638 -14.711 43.973 1.00 47.03 93 LEU A C 1
ATOM 722 O O . LEU A 1 93 ? -33.524 -15.633 44.781 1.00 47.03 93 LEU A O 1
ATOM 726 N N . ASN A 1 94 ? -34.336 -14.822 42.847 1.00 59.19 94 ASN A N 1
ATOM 727 C CA . ASN A 1 94 ? -35.098 -15.984 42.415 1.00 59.19 94 ASN A CA 1
ATOM 728 C C . ASN A 1 94 ? -34.169 -17.198 42.171 1.00 59.19 94 ASN A C 1
ATOM 730 O O . ASN A 1 94 ? -33.346 -17.166 41.249 1.00 59.19 94 ASN A O 1
ATOM 734 N N . LYS A 1 95 ? -34.300 -18.261 42.986 1.00 61.44 95 LYS A N 1
ATOM 735 C CA . LYS A 1 95 ? -33.495 -19.505 42.922 1.00 61.44 95 LYS A CA 1
ATOM 736 C C . LYS A 1 95 ? -33.448 -20.120 41.514 1.00 61.44 95 LYS A C 1
ATOM 738 O O . LYS A 1 95 ? -32.435 -20.707 41.136 1.00 61.44 95 LYS A O 1
ATOM 743 N N . ASP A 1 96 ? -34.476 -19.889 40.704 1.00 57.31 96 ASP A N 1
ATOM 744 C CA . ASP A 1 96 ? -34.567 -20.391 39.330 1.00 57.31 96 ASP A CA 1
ATOM 745 C C . ASP A 1 96 ? -33.548 -19.757 38.369 1.00 57.31 96 ASP A C 1
ATOM 747 O O . ASP A 1 96 ? -33.107 -20.403 37.417 1.00 57.31 96 ASP A O 1
ATOM 751 N N . LYS A 1 97 ? -33.115 -18.508 38.611 1.00 61.06 97 LYS A N 1
ATOM 752 C CA . LYS A 1 97 ? -32.059 -17.871 37.802 1.00 61.06 97 LYS A CA 1
ATOM 753 C C . LYS A 1 97 ? -30.682 -18.457 38.104 1.00 61.06 97 LYS A C 1
ATOM 755 O O . LYS A 1 97 ? -29.895 -18.645 37.182 1.00 61.06 97 LYS A O 1
ATOM 760 N N . VAL A 1 98 ? -30.405 -18.773 39.370 1.00 62.88 98 VAL A N 1
ATOM 761 C CA . VAL A 1 98 ? -29.131 -19.383 39.788 1.00 62.88 98 VAL A CA 1
ATOM 762 C C . VAL A 1 98 ? -29.018 -20.808 39.246 1.00 62.88 98 VAL A C 1
ATOM 764 O O . VAL A 1 98 ? -27.964 -21.178 38.732 1.00 62.88 98 VAL A O 1
ATOM 767 N N . ASN A 1 99 ? -30.110 -21.576 39.277 1.00 63.50 99 ASN A N 1
ATOM 768 C CA . ASN A 1 99 ? -30.133 -22.929 38.719 1.00 63.50 99 ASN A CA 1
ATOM 769 C C . ASN A 1 99 ? -29.957 -22.921 37.191 1.00 63.50 99 ASN A C 1
ATOM 771 O O . ASN A 1 99 ? -29.096 -23.632 36.692 1.00 63.50 99 ASN A O 1
ATOM 775 N N . LYS A 1 100 ? -30.619 -22.013 36.454 1.00 64.75 100 LYS A N 1
ATOM 776 C CA . LYS A 1 100 ? -30.394 -21.870 34.999 1.00 64.75 100 LYS A CA 1
ATOM 777 C C . LYS A 1 100 ? -28.951 -21.530 34.620 1.00 64.75 100 LYS A C 1
ATOM 779 O O . LYS A 1 100 ? -28.480 -21.958 33.570 1.00 64.75 100 LYS A O 1
ATOM 784 N N . ILE A 1 101 ? -28.257 -20.740 35.441 1.00 61.50 101 ILE A N 1
ATOM 785 C CA . ILE A 1 101 ? -26.845 -20.411 35.206 1.00 61.50 101 ILE A CA 1
ATOM 786 C C . ILE A 1 101 ? -25.961 -21.635 35.480 1.00 61.50 101 ILE A C 1
ATOM 788 O O . ILE A 1 101 ? -25.066 -21.913 34.685 1.00 61.50 101 ILE A O 1
ATOM 792 N N . LYS A 1 102 ? -26.236 -22.396 36.549 1.00 61.81 102 LYS A N 1
ATOM 793 C CA . LYS A 1 102 ? -25.523 -23.650 36.847 1.00 61.81 102 LYS A CA 1
ATOM 794 C C . LYS A 1 102 ? -25.698 -24.686 35.735 1.00 61.81 102 LYS A C 1
ATOM 796 O O . LYS A 1 102 ? -24.695 -25.189 35.236 1.00 61.81 102 LYS A O 1
ATOM 801 N N . ASP A 1 103 ? -26.926 -24.893 35.269 1.00 66.56 103 ASP A N 1
ATOM 802 C CA . ASP A 1 103 ? -27.234 -25.845 34.194 1.00 66.56 103 ASP A CA 1
ATOM 803 C C . ASP A 1 103 ? -26.540 -25.454 32.872 1.00 66.56 103 ASP A C 1
ATOM 805 O O . ASP A 1 103 ? -26.046 -26.306 32.130 1.00 66.56 103 ASP A O 1
ATOM 809 N N . GLY A 1 104 ? -26.439 -24.149 32.585 1.00 72.31 104 GLY A N 1
ATOM 810 C CA . GLY A 1 104 ? -25.718 -23.633 31.417 1.00 72.31 104 GLY A CA 1
ATOM 811 C C . GLY A 1 104 ? -24.198 -23.834 31.490 1.00 72.31 104 GLY A C 1
ATOM 812 O O . GLY A 1 104 ? -23.564 -24.134 30.476 1.00 72.31 104 GLY A O 1
ATOM 813 N N . ILE A 1 105 ? -23.607 -23.705 32.682 1.00 62.78 105 ILE A N 1
ATOM 814 C CA . ILE A 1 105 ? -22.174 -23.954 32.909 1.00 62.78 105 ILE A CA 1
ATOM 815 C C . ILE A 1 105 ? -21.868 -25.450 32.779 1.00 62.78 105 ILE A C 1
ATOM 817 O O . ILE A 1 105 ? -20.904 -25.821 32.109 1.00 62.78 105 ILE A O 1
ATOM 821 N N . GLU A 1 106 ? -22.708 -26.309 33.354 1.00 65.19 106 GLU A N 1
ATOM 822 C CA . GLU A 1 106 ? -22.541 -27.764 33.312 1.00 65.19 106 GLU A CA 1
ATOM 823 C C . GLU A 1 106 ? -22.708 -28.318 31.886 1.00 65.19 106 GLU A C 1
ATOM 825 O O . GLU A 1 106 ? -21.907 -29.138 31.430 1.00 65.19 106 GLU A O 1
ATOM 830 N N . SER A 1 107 ? -23.658 -27.780 31.111 1.00 62.59 107 SER A N 1
ATOM 831 C CA . SER A 1 107 ? -23.805 -28.103 29.685 1.00 62.59 107 SER A CA 1
ATOM 832 C C . SER A 1 107 ? -22.576 -27.697 28.856 1.00 62.59 107 SER A C 1
ATOM 834 O O . SER A 1 107 ? -22.096 -28.488 28.038 1.00 62.59 107 SER A O 1
ATOM 836 N N . ASN A 1 108 ? -22.014 -26.505 29.087 1.00 55.50 108 ASN A N 1
ATOM 837 C CA . ASN A 1 108 ? -20.800 -26.060 28.395 1.00 55.50 108 ASN A CA 1
ATOM 838 C C . ASN A 1 108 ? -19.565 -26.892 28.776 1.00 55.50 108 ASN A C 1
ATOM 840 O O . ASN A 1 108 ? -18.752 -27.210 27.904 1.00 55.50 108 ASN A O 1
ATOM 844 N N . TYR A 1 109 ? -19.441 -27.290 30.045 1.00 64.31 109 TYR A N 1
ATOM 845 C CA . TYR A 1 109 ? -18.363 -28.159 30.520 1.00 64.31 109 TYR A CA 1
ATOM 846 C C . TYR A 1 109 ? -18.414 -29.548 29.866 1.00 64.31 109 TYR A C 1
ATOM 848 O O . TYR A 1 109 ? -17.398 -30.052 29.375 1.00 64.31 109 TYR A O 1
ATOM 856 N N . ASN A 1 110 ? -19.607 -30.140 29.779 1.00 65.38 110 ASN A N 1
ATOM 857 C CA . ASN A 1 110 ? -19.806 -31.445 29.148 1.00 65.38 110 ASN A CA 1
ATOM 858 C C . ASN A 1 110 ? -19.507 -31.405 27.640 1.00 65.38 110 ASN A C 1
ATOM 860 O O . ASN A 1 110 ? -18.841 -32.303 27.121 1.00 65.38 110 ASN A O 1
ATOM 864 N N . ASN A 1 111 ? -19.892 -30.326 26.950 1.00 59.56 111 ASN A N 1
ATOM 865 C CA . ASN A 1 111 ? -19.582 -30.132 25.530 1.00 59.56 111 ASN A CA 1
ATOM 866 C C . ASN A 1 111 ? -18.074 -29.977 25.265 1.00 59.56 111 ASN A C 1
ATOM 868 O O . ASN A 1 111 ? -17.555 -30.557 24.306 1.00 59.56 111 ASN A O 1
ATOM 872 N N . LEU A 1 112 ? -17.347 -29.242 26.118 1.00 56.50 112 LEU A N 1
ATOM 873 C CA . LEU A 1 112 ? -15.889 -29.111 25.999 1.00 56.50 112 LEU A CA 1
ATOM 874 C C . LEU A 1 112 ? -15.180 -30.450 26.229 1.00 56.50 112 LEU A C 1
ATOM 876 O O . LEU A 1 112 ? -14.288 -30.818 25.464 1.00 56.50 112 LEU A O 1
ATOM 880 N N . THR A 1 113 ? -15.604 -31.189 27.255 1.00 62.28 113 THR A N 1
ATOM 881 C CA . THR A 1 113 ? -15.029 -32.491 27.621 1.00 62.28 113 THR A CA 1
ATOM 882 C C . THR A 1 113 ? -15.253 -33.525 26.515 1.00 62.28 113 THR A C 1
ATOM 884 O O . THR A 1 113 ? -14.330 -34.250 26.144 1.00 62.28 113 THR A O 1
ATOM 887 N N . PHE A 1 114 ? -16.441 -33.532 25.905 1.00 72.00 114 PHE A N 1
ATOM 888 C CA . PHE A 1 114 ? -16.757 -34.382 24.757 1.00 72.00 114 PHE A CA 1
ATOM 889 C C . PHE A 1 114 ? -15.885 -34.060 23.530 1.00 72.00 114 PHE A C 1
ATOM 891 O O . PHE A 1 114 ? -15.332 -34.965 22.904 1.00 72.00 114 PHE A O 1
ATOM 898 N N . SER A 1 115 ? -15.698 -32.774 23.215 1.00 57.75 115 SER A N 1
ATOM 899 C CA . SER A 1 115 ? -14.871 -32.336 22.080 1.00 57.75 115 SER A CA 1
ATOM 900 C C . SER A 1 115 ? -13.385 -32.688 22.270 1.00 57.75 115 SER A C 1
ATOM 902 O O . SER A 1 115 ? -12.722 -33.162 21.344 1.00 57.75 115 SER A O 1
ATOM 904 N N . LEU A 1 116 ? -12.873 -32.548 23.500 1.00 59.12 116 LEU A N 1
ATOM 905 C CA . LEU A 1 116 ? -11.518 -32.958 23.883 1.00 59.12 116 LEU A CA 1
ATOM 906 C C . LEU A 1 116 ? -11.314 -34.473 23.762 1.00 59.12 116 LEU A C 1
ATOM 908 O O . LEU A 1 116 ? -10.316 -34.906 23.184 1.00 59.12 116 LEU A O 1
ATOM 912 N N . ASN A 1 117 ? -12.262 -35.285 24.228 1.00 67.81 117 ASN A N 1
ATOM 913 C CA . ASN A 1 117 ? -12.162 -36.742 24.114 1.00 67.81 117 ASN A CA 1
ATOM 914 C C . ASN A 1 117 ? -12.184 -37.201 22.649 1.00 67.81 117 ASN A C 1
ATOM 916 O O . ASN A 1 117 ? -11.339 -38.001 22.250 1.00 67.81 117 ASN A O 1
ATOM 920 N N . LYS A 1 118 ? -13.034 -36.592 21.814 1.00 66.00 118 LYS A N 1
ATOM 921 C CA . LYS A 1 118 ? -13.071 -36.852 20.367 1.00 66.00 118 LYS A CA 1
ATOM 922 C C . LYS A 1 118 ? -11.750 -36.497 19.668 1.00 66.00 118 LYS A C 1
ATOM 924 O O . LYS A 1 118 ? -11.305 -37.211 18.768 1.00 66.00 118 LYS A O 1
ATOM 929 N N . SER A 1 119 ? -11.089 -35.417 20.094 1.00 54.75 119 SER A N 1
ATOM 930 C CA . SER A 1 119 ? -9.772 -35.034 19.562 1.00 54.75 119 SER A CA 1
ATOM 931 C C . SER A 1 119 ? -8.664 -36.024 19.951 1.00 54.75 119 SER A C 1
ATOM 933 O O . SER A 1 119 ? -7.860 -36.400 19.099 1.00 54.75 119 SER A O 1
ATOM 935 N N . LYS A 1 120 ? -8.676 -36.540 21.191 1.00 62.69 120 LYS A N 1
ATOM 936 C CA . LYS A 1 120 ? -7.738 -37.578 21.656 1.00 62.69 120 LYS A CA 1
ATOM 937 C C . LYS A 1 120 ? -7.937 -38.906 20.925 1.00 62.69 120 LYS A C 1
ATOM 939 O O . LYS A 1 120 ? -6.958 -39.550 20.558 1.00 62.69 120 LYS A O 1
ATOM 944 N N . GLU A 1 121 ? -9.185 -39.296 20.672 1.00 67.56 121 GLU A N 1
ATOM 945 C CA . GLU A 1 121 ? -9.504 -40.487 19.878 1.00 67.56 121 GLU A CA 1
ATOM 946 C C . GLU A 1 121 ? -9.003 -40.355 18.436 1.00 67.56 121 GLU A C 1
ATOM 948 O O . GLU A 1 121 ? -8.355 -41.272 17.940 1.00 67.56 121 GLU A O 1
ATOM 953 N N . THR A 1 122 ? -9.193 -39.189 17.808 1.00 59.72 122 THR A N 1
ATOM 954 C CA . THR A 1 122 ? -8.724 -38.916 16.435 1.00 59.72 122 THR A CA 1
ATOM 955 C C . THR A 1 122 ? -7.196 -38.981 16.329 1.00 59.72 122 THR A C 1
ATOM 957 O O . THR A 1 122 ? -6.664 -39.566 15.386 1.00 59.72 122 THR A O 1
ATOM 960 N N . ILE A 1 123 ? -6.477 -38.430 17.315 1.00 56.16 123 ILE A N 1
ATOM 961 C CA . ILE A 1 123 ? -5.007 -38.484 17.377 1.00 56.16 123 ILE A CA 1
ATOM 962 C C . ILE A 1 123 ? -4.532 -39.930 17.569 1.00 56.16 123 ILE A C 1
ATOM 964 O O . ILE A 1 123 ? -3.646 -40.388 16.849 1.00 56.16 123 ILE A O 1
ATOM 968 N N . ASN A 1 124 ? -5.160 -40.687 18.471 1.00 58.53 124 ASN A N 1
ATOM 969 C CA . ASN A 1 124 ? -4.831 -42.099 18.678 1.00 58.53 124 ASN A CA 1
ATOM 970 C C . ASN A 1 124 ? -5.122 -42.959 17.438 1.00 58.53 124 ASN A C 1
ATOM 972 O O . ASN A 1 124 ? -4.386 -43.907 17.162 1.00 58.53 124 ASN A O 1
ATOM 976 N N . GLU A 1 125 ? -6.159 -42.632 16.663 1.00 56.91 125 GLU A N 1
ATOM 977 C CA . GLU A 1 125 ? -6.467 -43.310 15.402 1.00 56.91 125 GLU A CA 1
ATOM 978 C C . GLU A 1 125 ? -5.452 -42.984 14.297 1.00 56.91 125 GLU A C 1
ATOM 980 O O . GLU A 1 125 ? -5.072 -43.872 13.536 1.00 56.91 125 GLU A O 1
ATOM 985 N N . GLN A 1 126 ? -4.968 -41.739 14.226 1.00 52.25 126 GLN A N 1
ATOM 986 C CA . GLN A 1 126 ? -3.918 -41.328 13.286 1.00 52.25 126 GLN A CA 1
ATOM 987 C C . GLN A 1 126 ? -2.561 -41.957 13.626 1.00 52.25 126 GLN A C 1
ATOM 989 O O . GLN A 1 126 ? -1.846 -42.392 12.725 1.00 52.25 126 GLN A O 1
ATOM 994 N N . VAL A 1 127 ? -2.245 -42.096 14.918 1.00 56.44 127 VAL A N 1
ATOM 995 C CA . VAL A 1 127 ? -1.045 -42.802 15.395 1.00 56.44 127 VAL A CA 1
ATOM 996 C C . VAL A 1 127 ? -1.138 -44.309 15.117 1.00 56.44 127 VAL A C 1
ATOM 998 O O . VAL A 1 127 ? -0.148 -44.918 14.718 1.00 56.44 127 VAL A O 1
ATOM 1001 N N . LYS A 1 128 ? -2.328 -44.920 15.237 1.00 61.22 128 LYS A N 1
ATOM 1002 C CA . LYS A 1 128 ? -2.551 -46.334 14.874 1.00 61.22 128 LYS A CA 1
ATOM 1003 C C . LYS A 1 128 ? -2.527 -46.601 13.364 1.00 61.22 128 LYS A C 1
ATOM 1005 O O . LYS A 1 128 ? -2.256 -47.730 12.970 1.00 61.22 128 LYS A O 1
ATOM 1010 N N . LYS A 1 129 ? -2.799 -45.596 12.521 1.00 53.84 129 LYS A N 1
ATOM 1011 C CA . LYS A 1 129 ? -2.848 -45.730 11.050 1.00 53.84 129 LYS A CA 1
ATOM 1012 C C . LYS A 1 129 ? -1.491 -45.598 10.344 1.00 53.84 129 LYS A C 1
ATOM 1014 O O . LYS A 1 129 ? -1.468 -45.619 9.120 1.00 53.84 129 LYS A O 1
ATOM 1019 N N . GLY A 1 130 ? -0.375 -45.518 11.076 1.00 38.00 130 GLY A N 1
ATOM 1020 C CA . GLY A 1 130 ? 0.965 -45.706 10.503 1.00 38.00 130 GLY A CA 1
ATOM 1021 C C . GLY A 1 130 ? 1.311 -44.755 9.351 1.00 38.00 130 GLY A C 1
ATOM 1022 O O . GLY A 1 130 ? 1.920 -45.180 8.373 1.00 38.00 130 GLY A O 1
ATOM 1023 N N . ILE A 1 131 ? 0.901 -43.483 9.432 1.00 36.44 131 ILE A N 1
ATOM 1024 C CA . ILE A 1 131 ? 1.273 -42.475 8.431 1.00 36.44 131 ILE A CA 1
ATOM 1025 C C . ILE A 1 131 ? 2.728 -42.065 8.682 1.00 36.44 131 ILE A C 1
ATOM 1027 O O . ILE A 1 131 ? 3.043 -41.336 9.622 1.00 36.44 131 ILE A O 1
ATOM 1031 N N . ASP A 1 132 ? 3.605 -42.586 7.833 1.00 31.14 132 ASP A N 1
ATOM 1032 C CA . ASP A 1 132 ? 5.056 -42.453 7.895 1.00 31.14 132 ASP A CA 1
ATOM 1033 C C . ASP A 1 132 ? 5.490 -41.056 7.398 1.00 31.14 132 ASP A C 1
ATOM 1035 O O . ASP A 1 132 ? 5.564 -40.787 6.198 1.00 31.14 132 ASP A O 1
ATOM 1039 N N . MET A 1 133 ? 5.733 -40.119 8.321 1.00 35.41 133 MET A N 1
ATOM 1040 C CA . MET A 1 133 ? 6.376 -38.836 8.012 1.00 35.41 133 MET A CA 1
ATOM 1041 C C . MET A 1 133 ? 7.897 -38.983 8.144 1.00 35.41 133 MET A C 1
ATOM 1043 O O . MET A 1 133 ? 8.442 -39.015 9.247 1.00 35.41 133 MET A O 1
ATOM 1047 N N . GLN A 1 134 ? 8.585 -39.046 7.003 1.00 29.81 134 GLN A N 1
ATOM 1048 C CA . GLN A 1 134 ? 10.048 -39.110 6.917 1.00 29.81 134 GLN A CA 1
ATOM 1049 C C . GLN A 1 134 ? 10.718 -37.864 7.548 1.00 29.81 134 GLN A C 1
ATOM 1051 O O . GLN A 1 134 ? 10.393 -36.736 7.166 1.00 29.81 134 GLN A O 1
ATOM 1056 N N . PRO A 1 135 ? 11.682 -38.022 8.476 1.00 31.75 135 PRO A N 1
ATOM 1057 C CA . PRO A 1 135 ? 12.376 -36.901 9.105 1.00 31.75 135 PRO A CA 1
ATOM 1058 C C . PRO A 1 135 ? 13.541 -36.371 8.249 1.00 31.75 135 PRO A C 1
ATOM 1060 O O . PRO A 1 135 ? 14.427 -37.118 7.833 1.00 31.75 135 PRO A O 1
ATOM 1063 N N . GLN A 1 136 ? 13.590 -35.050 8.045 1.00 31.12 136 GLN A N 1
ATOM 1064 C CA . GLN A 1 136 ? 14.735 -34.361 7.439 1.00 31.12 136 GLN A CA 1
ATOM 1065 C C . GLN A 1 136 ? 15.955 -34.393 8.382 1.00 31.12 136 GLN A C 1
ATOM 1067 O O . GLN A 1 136 ? 15.894 -33.955 9.532 1.00 31.12 136 GLN A O 1
ATOM 1072 N N . LYS A 1 137 ? 17.085 -34.911 7.879 1.00 26.88 137 LYS A N 1
ATOM 1073 C CA . LYS A 1 137 ? 18.395 -34.943 8.553 1.00 26.88 137 LYS A CA 1
ATOM 1074 C C . LYS A 1 137 ? 18.931 -33.525 8.787 1.00 26.88 137 LYS A C 1
ATOM 1076 O O . LYS A 1 137 ? 19.335 -32.848 7.847 1.00 26.88 137 LYS A O 1
ATOM 1081 N N . ILE A 1 138 ? 19.041 -33.124 10.053 1.00 30.20 138 ILE A N 1
ATOM 1082 C CA . ILE A 1 138 ? 19.860 -31.984 10.483 1.00 30.20 138 ILE A CA 1
ATOM 1083 C C . ILE A 1 138 ? 21.321 -32.448 10.542 1.00 30.20 138 ILE A C 1
ATOM 1085 O O . ILE A 1 138 ? 21.702 -33.232 11.412 1.00 30.20 138 ILE A O 1
ATOM 1089 N N . ILE A 1 139 ? 22.147 -31.968 9.614 1.00 28.48 139 ILE A N 1
ATOM 1090 C CA . ILE A 1 139 ? 23.603 -32.138 9.656 1.00 28.48 139 ILE A CA 1
ATOM 1091 C C . ILE A 1 139 ? 24.158 -31.122 10.662 1.00 28.48 139 ILE A C 1
ATOM 1093 O O . ILE A 1 139 ? 24.182 -29.924 10.392 1.00 28.48 139 ILE A O 1
ATOM 1097 N N . LYS A 1 140 ? 24.617 -31.590 11.828 1.00 31.23 140 LYS A N 1
ATOM 1098 C CA . LYS A 1 140 ? 25.458 -30.791 12.730 1.00 31.23 140 LYS A CA 1
ATOM 1099 C C . LYS A 1 140 ? 26.901 -30.848 12.227 1.00 31.23 140 LYS A C 1
ATOM 1101 O O . LYS A 1 140 ? 27.573 -31.856 12.431 1.00 31.23 140 LYS A O 1
ATOM 1106 N N . LYS A 1 141 ? 27.383 -29.773 11.599 1.00 30.83 141 LYS A N 1
ATOM 1107 C CA . LYS A 1 141 ? 28.825 -29.516 11.494 1.00 30.83 141 LYS A CA 1
ATOM 1108 C C . LYS A 1 141 ? 29.307 -28.939 12.825 1.00 30.83 141 LYS A C 1
ATOM 1110 O O . LYS A 1 141 ? 28.824 -27.896 13.258 1.00 30.83 141 LYS A O 1
ATOM 1115 N N . LYS A 1 142 ? 30.212 -29.660 13.487 1.00 32.28 142 LYS A N 1
ATOM 1116 C CA . LYS A 1 142 ? 31.135 -29.101 14.477 1.00 32.28 142 LYS A CA 1
ATOM 1117 C C . LYS A 1 142 ? 32.300 -28.531 13.678 1.00 32.28 142 LYS A C 1
ATOM 1119 O O . LYS A 1 142 ? 33.073 -29.318 13.145 1.00 32.28 142 LYS A O 1
ATOM 1124 N N . ASP A 1 143 ? 32.388 -27.212 13.602 1.00 30.94 143 ASP A N 1
ATOM 1125 C CA . ASP A 1 143 ? 33.624 -26.538 13.230 1.00 30.94 143 ASP A CA 1
ATOM 1126 C C . ASP A 1 143 ? 34.163 -25.871 14.499 1.00 30.94 143 ASP A C 1
ATOM 1128 O O . ASP A 1 143 ? 33.530 -24.988 15.082 1.00 30.94 143 ASP A O 1
ATOM 1132 N N . ASP A 1 144 ? 35.309 -26.377 14.950 1.00 34.03 144 ASP A N 1
ATOM 1133 C CA . ASP A 1 144 ? 36.153 -25.764 15.964 1.00 34.03 144 ASP A CA 1
ATOM 1134 C C . ASP A 1 144 ? 36.721 -24.462 15.382 1.00 34.03 144 ASP A C 1
ATOM 1136 O O . ASP A 1 144 ? 37.578 -24.485 14.497 1.00 34.03 144 ASP A O 1
ATOM 1140 N N . ILE A 1 145 ? 36.245 -23.314 15.868 1.00 34.19 145 ILE A N 1
ATOM 1141 C CA . ILE A 1 145 ? 36.876 -22.020 15.600 1.00 34.19 145 ILE A CA 1
ATOM 1142 C C . ILE A 1 145 ? 37.676 -21.629 16.835 1.00 34.19 145 ILE A C 1
ATOM 1144 O O . ILE A 1 145 ? 37.143 -21.208 17.861 1.00 34.19 145 ILE A O 1
ATOM 1148 N N . ASN A 1 146 ? 38.986 -21.795 16.684 1.00 28.14 146 ASN A N 1
ATOM 1149 C CA . ASN A 1 146 ? 40.027 -21.227 17.521 1.00 28.14 146 ASN A CA 1
ATOM 1150 C C . ASN A 1 146 ? 39.837 -19.705 17.612 1.00 28.14 146 ASN A C 1
ATOM 1152 O O . ASN A 1 146 ? 40.017 -18.977 16.636 1.00 28.14 146 ASN A O 1
ATOM 1156 N N . THR A 1 147 ? 39.484 -19.225 18.798 1.00 36.47 147 THR A N 1
ATOM 1157 C CA . THR A 1 147 ? 39.529 -17.812 19.168 1.00 36.47 147 THR A CA 1
ATOM 1158 C C . THR A 1 147 ? 40.980 -17.393 19.358 1.00 36.47 147 THR A C 1
ATOM 1160 O O . THR A 1 147 ? 41.587 -17.778 20.351 1.00 36.47 147 THR A O 1
ATOM 1163 N N . ASN A 1 148 ? 41.524 -16.622 18.415 1.00 33.56 148 ASN A N 1
ATOM 1164 C CA . ASN A 1 148 ? 42.631 -15.688 18.638 1.00 33.56 148 ASN A CA 1
ATOM 1165 C C . ASN A 1 148 ? 42.758 -14.739 17.436 1.00 33.56 148 ASN A C 1
ATOM 1167 O O . ASN A 1 148 ? 43.528 -14.984 16.514 1.00 33.56 148 ASN A O 1
ATOM 1171 N N . SER A 1 149 ? 42.006 -13.641 17.471 1.00 33.22 149 SER A N 1
ATOM 1172 C CA . SER A 1 149 ? 42.403 -12.369 16.859 1.00 33.22 149 SER A CA 1
ATOM 1173 C C . SER A 1 149 ? 41.523 -11.269 17.442 1.00 33.22 149 SER A C 1
ATOM 1175 O O . SER A 1 149 ? 40.347 -11.128 17.110 1.00 33.22 149 SER A O 1
ATOM 1177 N N . SER A 1 150 ? 42.104 -10.546 18.388 1.00 42.75 150 SER A N 1
ATOM 1178 C CA . SER A 1 150 ? 41.636 -9.267 18.892 1.00 42.75 150 SER A CA 1
ATOM 1179 C C . SER A 1 150 ? 41.654 -8.235 17.766 1.00 42.75 150 SER A C 1
ATOM 1181 O O . SER A 1 150 ? 42.715 -7.706 17.454 1.00 42.75 150 SER A O 1
ATOM 1183 N N . ASP A 1 151 ? 40.487 -7.937 17.207 1.00 35.72 151 ASP A N 1
ATOM 1184 C CA . ASP A 1 151 ? 40.223 -6.646 16.582 1.00 35.72 151 ASP A CA 1
ATOM 1185 C C . ASP A 1 151 ? 39.091 -5.995 17.378 1.00 35.72 151 ASP A C 1
ATOM 1187 O O . ASP A 1 151 ? 37.904 -6.264 17.176 1.00 35.72 151 ASP A O 1
ATOM 1191 N N . GLU A 1 152 ? 39.476 -5.156 18.342 1.00 39.84 152 GLU A N 1
ATOM 1192 C CA . GLU A 1 152 ? 38.607 -4.123 18.900 1.00 39.84 152 GLU A CA 1
ATOM 1193 C C . GLU A 1 152 ? 38.264 -3.136 17.775 1.00 39.84 152 GLU A C 1
ATOM 1195 O O . GLU A 1 152 ? 38.853 -2.067 17.635 1.00 39.84 152 GLU A O 1
ATOM 1200 N N . LEU A 1 153 ? 37.295 -3.510 16.940 1.00 38.53 153 LEU A N 1
ATOM 1201 C CA . LEU A 1 153 ? 36.574 -2.567 16.099 1.00 38.53 153 LEU A CA 1
ATOM 1202 C C . LEU A 1 153 ? 35.721 -1.694 17.019 1.00 38.53 153 LEU A C 1
ATOM 1204 O O . LEU A 1 153 ? 34.660 -2.089 17.505 1.00 38.53 153 LEU A O 1
ATOM 1208 N N . ASP A 1 154 ? 36.288 -0.525 17.288 1.00 39.81 154 ASP A N 1
ATOM 1209 C CA . ASP A 1 154 ? 35.759 0.652 17.960 1.00 39.81 154 ASP A CA 1
ATOM 1210 C C . ASP A 1 154 ? 34.239 0.605 18.234 1.00 39.81 154 ASP A C 1
ATOM 1212 O O . ASP A 1 154 ? 33.389 0.830 17.367 1.00 39.81 154 ASP A O 1
ATOM 1216 N N . SER A 1 155 ? 33.874 0.357 19.496 1.00 46.94 155 SER A N 1
ATOM 1217 C CA . SER A 1 155 ? 32.481 0.333 19.983 1.00 46.94 155 SER A CA 1
ATOM 1218 C C . SER A 1 155 ? 31.705 1.646 19.752 1.00 46.94 155 SER A C 1
ATOM 1220 O O . SER A 1 155 ? 30.488 1.704 19.955 1.00 46.94 155 SER A O 1
ATOM 1222 N N . LYS A 1 156 ? 32.391 2.710 19.315 1.00 41.53 156 LYS A N 1
ATOM 1223 C CA . LYS A 1 156 ? 31.800 3.990 18.911 1.00 41.53 156 LYS A CA 1
ATOM 1224 C C . LYS A 1 156 ? 31.215 3.962 17.500 1.00 41.53 156 LYS A C 1
ATOM 1226 O O . LYS A 1 156 ? 30.162 4.568 17.299 1.00 41.53 156 LYS A O 1
ATOM 1231 N N . ASP A 1 157 ? 31.810 3.224 16.565 1.00 41.34 157 ASP A N 1
ATOM 1232 C CA . ASP A 1 157 ? 31.316 3.162 15.187 1.00 41.34 157 ASP A CA 1
ATOM 1233 C C . ASP A 1 157 ? 30.035 2.332 15.097 1.00 41.34 157 ASP A C 1
ATOM 1235 O O . ASP A 1 157 ? 29.046 2.787 14.521 1.00 41.34 157 ASP A O 1
ATOM 1239 N N . SER A 1 158 ? 29.962 1.177 15.764 1.00 42.03 158 SER A N 1
ATOM 1240 C CA . SER A 1 158 ? 28.736 0.359 15.779 1.00 42.03 158 SER A CA 1
ATOM 1241 C C . SER A 1 158 ? 27.535 1.112 16.373 1.00 42.03 158 SER A C 1
ATOM 1243 O O . SER A 1 158 ? 26.432 1.072 15.822 1.00 42.03 158 SER A O 1
ATOM 1245 N N . LYS A 1 159 ? 27.752 1.897 17.437 1.00 41.94 159 LYS A N 1
ATOM 1246 C CA . LYS A 1 159 ? 26.728 2.757 18.054 1.00 41.94 159 LYS A CA 1
ATOM 1247 C C . LYS A 1 159 ? 26.326 3.934 17.154 1.00 41.94 159 LYS A C 1
ATOM 1249 O O . LYS A 1 159 ? 25.157 4.325 17.148 1.00 41.94 159 LYS A O 1
ATOM 1254 N N . TYR A 1 160 ? 27.262 4.476 16.372 1.00 40.84 160 TYR A N 1
ATOM 1255 C CA . TYR A 1 160 ? 27.002 5.525 15.382 1.00 40.84 160 TYR A CA 1
ATOM 1256 C C . TYR A 1 160 ? 26.187 5.003 14.185 1.00 40.84 160 TYR A C 1
ATOM 1258 O O . TYR A 1 160 ? 25.279 5.691 13.714 1.00 40.84 160 TYR A O 1
ATOM 1266 N N . TYR A 1 161 ? 26.431 3.766 13.740 1.00 41.69 161 TYR A N 1
ATOM 1267 C CA . TYR A 1 161 ? 25.680 3.140 12.647 1.00 41.69 161 TYR A CA 1
ATOM 1268 C C . TYR A 1 161 ? 24.266 2.702 13.055 1.00 41.69 161 TYR A C 1
ATOM 1270 O O . TYR A 1 161 ? 23.332 2.932 12.288 1.00 41.69 161 TYR A O 1
ATOM 1278 N N . ILE A 1 162 ? 24.062 2.166 14.267 1.00 49.72 162 ILE A N 1
ATOM 1279 C CA . ILE A 1 162 ? 22.721 1.786 14.766 1.00 49.72 162 ILE A CA 1
ATOM 1280 C C . ILE A 1 162 ? 21.787 3.007 14.857 1.00 49.72 162 ILE A C 1
ATOM 1282 O O . ILE A 1 162 ? 20.598 2.906 14.555 1.00 49.72 162 ILE A O 1
ATOM 1286 N N . ASN A 1 163 ? 22.319 4.188 15.193 1.00 51.16 163 ASN A N 1
ATOM 1287 C CA . ASN A 1 163 ? 21.535 5.426 15.258 1.00 51.16 163 ASN A CA 1
ATOM 1288 C C . ASN A 1 163 ? 21.091 5.972 13.887 1.00 51.16 163 ASN A C 1
ATOM 1290 O O . ASN A 1 163 ? 20.206 6.823 13.860 1.00 51.16 163 ASN A O 1
ATOM 1294 N N . LYS A 1 164 ? 21.642 5.495 12.760 1.00 57.28 164 LYS A N 1
ATOM 1295 C CA . LYS A 1 164 ? 21.187 5.900 11.414 1.00 57.28 164 LYS A CA 1
ATOM 1296 C C . LYS A 1 164 ? 20.089 5.005 10.830 1.00 57.28 164 LYS A C 1
ATOM 1298 O O . LYS A 1 164 ? 19.431 5.395 9.871 1.00 57.28 164 LYS A O 1
ATOM 1303 N N . ILE A 1 165 ? 19.875 3.818 11.400 1.00 70.50 165 ILE A N 1
ATOM 1304 C CA . ILE A 1 165 ? 18.893 2.842 10.897 1.00 70.50 165 ILE A CA 1
ATOM 1305 C C . ILE A 1 165 ? 17.460 3.233 11.287 1.00 70.50 165 ILE A C 1
ATOM 1307 O O . ILE A 1 165 ? 16.505 2.849 10.615 1.00 70.50 165 ILE A O 1
ATOM 1311 N N . PHE A 1 166 ? 17.300 4.029 12.341 1.00 85.44 166 PHE A N 1
ATOM 1312 C CA . PHE A 1 166 ? 16.005 4.422 12.889 1.00 85.44 166 PHE A CA 1
ATOM 1313 C C . PHE A 1 166 ? 15.792 5.927 12.814 1.00 85.44 166 PHE A C 1
ATOM 1315 O O . PHE A 1 166 ? 16.741 6.704 12.706 1.00 85.44 166 PHE A O 1
ATOM 1322 N N . LEU A 1 167 ? 14.533 6.349 12.913 1.00 88.25 167 LEU A N 1
ATOM 1323 C CA . LEU A 1 167 ? 14.220 7.755 13.114 1.00 88.25 167 LEU A CA 1
ATOM 1324 C C . LEU A 1 167 ? 14.821 8.237 14.447 1.00 88.25 167 LEU A C 1
ATOM 1326 O O . LEU A 1 167 ? 14.556 7.653 15.501 1.00 88.25 167 LEU A O 1
ATOM 1330 N N . ASP A 1 168 ? 15.616 9.309 14.387 1.00 91.12 168 ASP A N 1
ATOM 1331 C CA . ASP A 1 168 ? 16.207 9.938 15.570 1.00 91.12 168 ASP A CA 1
ATOM 1332 C C . ASP A 1 168 ? 15.127 10.315 16.595 1.00 91.12 168 ASP A C 1
ATOM 1334 O O . ASP A 1 168 ? 14.071 10.848 16.247 1.00 91.12 168 ASP A O 1
ATOM 1338 N N . GLU A 1 169 ? 15.401 10.056 17.872 1.00 91.25 169 GLU A N 1
ATOM 1339 C CA . GLU A 1 169 ? 14.430 10.227 18.953 1.00 91.25 169 GLU A CA 1
ATOM 1340 C C . GLU A 1 169 ? 14.002 11.687 19.132 1.00 91.25 169 GLU A C 1
ATOM 1342 O O . GLU A 1 169 ? 12.810 11.964 19.262 1.00 91.25 169 GLU A O 1
ATOM 1347 N N . ARG A 1 170 ? 14.940 12.639 19.032 1.00 92.75 170 ARG A N 1
ATOM 1348 C CA . ARG A 1 170 ? 14.609 14.067 19.135 1.00 92.75 170 ARG A CA 1
ATOM 1349 C C . ARG A 1 170 ? 13.729 14.488 17.969 1.00 92.75 170 ARG A C 1
ATOM 1351 O O . ARG A 1 170 ? 12.786 15.261 18.148 1.00 92.75 170 ARG A O 1
ATOM 1358 N N . LYS A 1 171 ? 14.019 13.977 16.768 1.00 94.06 171 LYS A N 1
ATOM 1359 C CA . LYS A 1 171 ? 13.201 14.276 15.591 1.00 94.06 171 LYS A CA 1
ATOM 1360 C C . LYS A 1 171 ? 11.818 13.632 15.677 1.00 94.06 171 LYS A C 1
ATOM 1362 O O . LYS A 1 171 ? 10.836 14.289 15.335 1.00 94.06 171 LYS A O 1
ATOM 1367 N N . ARG A 1 172 ? 11.719 12.400 16.176 1.00 93.38 172 ARG A N 1
ATOM 1368 C CA . ARG A 1 172 ? 10.447 11.719 16.450 1.00 93.38 172 ARG A CA 1
ATOM 1369 C C . ARG A 1 172 ? 9.580 12.537 17.409 1.00 93.38 172 ARG A C 1
ATOM 1371 O O . ARG A 1 172 ? 8.435 12.830 17.078 1.00 93.38 172 ARG A O 1
ATOM 1378 N N . ASP A 1 173 ? 10.138 12.996 18.525 1.00 93.75 173 ASP A N 1
ATOM 1379 C CA . ASP A 1 173 ? 9.419 13.827 19.498 1.00 93.75 173 ASP A CA 1
ATOM 1380 C C . ASP A 1 173 ? 8.965 15.163 18.900 1.00 93.75 173 ASP A C 1
ATOM 1382 O O . ASP A 1 173 ? 7.856 15.632 19.170 1.00 93.75 173 ASP A O 1
ATOM 1386 N N . ALA A 1 174 ? 9.795 15.772 18.048 1.00 94.62 174 ALA A N 1
ATOM 1387 C CA . ALA A 1 174 ? 9.430 16.986 17.327 1.00 94.62 174 ALA A CA 1
ATOM 1388 C C . ALA A 1 174 ? 8.260 16.756 16.351 1.00 94.62 174 ALA A C 1
ATOM 1390 O O . ALA A 1 174 ? 7.365 17.595 16.270 1.00 94.62 174 ALA A O 1
ATOM 1391 N N . LEU A 1 175 ? 8.237 15.620 15.644 1.00 94.25 175 LEU A N 1
ATOM 1392 C CA . LEU A 1 175 ? 7.154 15.244 14.724 1.00 94.25 175 LEU A CA 1
ATOM 1393 C C . LEU A 1 175 ? 5.842 14.936 15.457 1.00 94.25 175 LEU A C 1
ATOM 1395 O O . LEU A 1 175 ? 4.769 15.255 14.950 1.00 94.25 175 LEU A O 1
ATOM 1399 N N . ILE A 1 176 ? 5.913 14.352 16.654 1.00 93.00 176 ILE A N 1
ATOM 1400 C CA . ILE A 1 176 ? 4.733 14.110 17.496 1.00 93.00 176 ILE A CA 1
ATOM 1401 C C . ILE A 1 176 ? 4.126 15.441 17.952 1.00 93.00 176 ILE A C 1
ATOM 1403 O O . ILE A 1 176 ? 2.912 15.623 17.901 1.00 93.00 176 ILE A O 1
ATOM 1407 N N . LYS A 1 177 ? 4.972 16.394 18.357 1.00 92.50 177 LYS A N 1
ATOM 1408 C CA . LYS A 1 177 ? 4.542 17.719 18.831 1.00 92.50 177 LYS A CA 1
ATOM 1409 C C . LYS A 1 177 ? 4.053 18.643 17.713 1.00 92.50 177 LYS A C 1
ATOM 1411 O O . LYS A 1 177 ? 3.324 19.591 17.997 1.00 92.50 177 LYS A O 1
ATOM 1416 N N . SER A 1 178 ? 4.460 18.419 16.461 1.00 89.38 178 SER A N 1
ATOM 1417 C CA . SER A 1 178 ? 4.129 19.321 15.350 1.00 89.38 178 SER A CA 1
ATOM 1418 C C . SER A 1 178 ? 2.683 19.191 14.860 1.00 89.38 178 SER A C 1
ATOM 1420 O O . SER A 1 178 ? 2.153 20.141 14.275 1.00 89.38 178 SER A O 1
ATOM 1422 N N . LEU A 1 179 ? 2.017 18.059 15.115 1.00 81.69 179 LEU A N 1
ATOM 1423 C CA . LEU A 1 179 ? 0.651 17.828 14.654 1.00 81.69 179 LEU A CA 1
ATOM 1424 C C . LEU A 1 179 ? -0.370 18.483 15.598 1.00 81.69 179 LEU A C 1
ATOM 1426 O O . LEU A 1 179 ? -0.702 17.958 16.656 1.00 81.69 179 LEU A O 1
ATOM 1430 N N . LYS A 1 180 ? -0.888 19.648 15.194 1.00 70.44 180 LYS A N 1
ATOM 1431 C CA . LYS A 1 180 ? -1.791 20.475 16.018 1.00 70.44 180 LYS A CA 1
ATOM 1432 C C . LYS A 1 180 ? -3.209 19.921 16.167 1.00 70.44 180 LYS A C 1
ATOM 1434 O O . LYS A 1 180 ? -3.858 20.189 17.172 1.00 70.44 180 LYS A O 1
ATOM 1439 N N . THR A 1 181 ? -3.716 19.195 15.173 1.00 74.38 181 THR A N 1
ATOM 1440 C CA . THR A 1 181 ? -5.096 18.694 15.177 1.00 74.38 181 THR A CA 1
ATOM 1441 C C . THR A 1 181 ? -5.124 17.253 14.710 1.00 74.38 181 THR A C 1
ATOM 1443 O O . THR A 1 181 ? -4.775 16.954 13.569 1.00 74.38 181 THR A O 1
ATOM 1446 N N . ILE A 1 182 ? -5.566 16.372 15.599 1.00 78.56 182 ILE A N 1
ATOM 1447 C CA . ILE A 1 182 ? -5.823 14.969 15.294 1.00 78.56 182 ILE A CA 1
ATOM 1448 C C . ILE A 1 182 ? -7.281 14.840 14.838 1.00 78.56 182 ILE A C 1
ATOM 1450 O O . ILE A 1 182 ? -8.176 15.451 15.423 1.00 78.56 182 ILE A O 1
ATOM 1454 N N . ASN A 1 183 ? -7.513 14.065 13.776 1.00 83.62 183 ASN A N 1
ATOM 1455 C CA . ASN A 1 183 ? -8.852 13.765 13.274 1.00 83.62 183 ASN A CA 1
ATOM 1456 C C . ASN A 1 183 ? -9.720 13.179 14.410 1.00 83.62 183 ASN A C 1
ATOM 1458 O O . ASN A 1 183 ? -9.298 12.238 15.079 1.00 83.62 183 ASN A O 1
ATOM 1462 N N . LYS A 1 184 ? -10.930 13.716 14.622 1.00 88.75 184 LYS A N 1
ATOM 1463 C CA . LYS A 1 184 ? -11.858 13.250 15.672 1.00 88.75 184 LYS A CA 1
ATOM 1464 C C . LYS A 1 184 ? -12.277 11.789 15.498 1.00 88.75 184 LYS A C 1
ATOM 1466 O O . LYS A 1 184 ? -12.629 11.140 16.476 1.00 88.75 184 LYS A O 1
ATOM 1471 N N . ASP A 1 185 ? -12.214 11.280 14.273 1.00 92.81 185 ASP A N 1
ATOM 1472 C CA . ASP A 1 185 ? -12.594 9.915 13.919 1.00 92.81 185 ASP A CA 1
ATOM 1473 C C . ASP A 1 185 ? -11.408 8.938 14.012 1.00 92.81 185 ASP A C 1
ATOM 1475 O O . ASP A 1 185 ? -11.572 7.750 13.733 1.00 92.81 185 ASP A O 1
ATOM 1479 N N . ILE A 1 186 ? -10.207 9.403 14.396 1.00 95.44 186 ILE A N 1
ATOM 1480 C CA . ILE A 1 186 ? -8.983 8.592 14.330 1.00 95.44 186 ILE A CA 1
ATOM 1481 C C . ILE A 1 186 ? -9.077 7.308 15.152 1.00 95.44 186 ILE A C 1
ATOM 1483 O O . ILE A 1 186 ? -8.610 6.273 14.695 1.00 95.44 186 ILE A O 1
ATOM 1487 N N . ASP A 1 187 ? -9.699 7.342 16.331 1.00 95.81 187 ASP A N 1
ATOM 1488 C CA . ASP A 1 187 ? -9.721 6.178 17.218 1.00 95.81 187 ASP A CA 1
ATOM 1489 C C . ASP A 1 187 ? -10.536 5.037 16.581 1.00 95.81 187 ASP A C 1
ATOM 1491 O O . ASP A 1 187 ? -10.091 3.890 16.568 1.00 95.81 187 ASP A O 1
ATOM 1495 N N . LEU A 1 188 ? -11.649 5.363 15.908 1.00 97.56 188 LEU A N 1
ATOM 1496 C CA . LEU A 1 188 ? -12.420 4.405 15.105 1.00 97.56 188 LEU A CA 1
ATOM 1497 C C . LEU A 1 188 ? -11.608 3.875 13.916 1.00 97.56 188 LEU A C 1
ATOM 1499 O O . LEU A 1 188 ? -11.604 2.670 13.661 1.00 97.56 188 LEU A O 1
ATOM 1503 N N . LYS A 1 189 ? -10.880 4.753 13.209 1.00 97.94 189 LYS A N 1
ATOM 1504 C CA . LYS A 1 189 ? -10.020 4.358 12.078 1.00 97.94 189 LYS A CA 1
ATOM 1505 C C . LYS A 1 189 ? -8.914 3.393 12.516 1.00 97.94 189 LYS A C 1
ATOM 1507 O O . LYS A 1 189 ? -8.659 2.398 11.839 1.00 97.94 189 LYS A O 1
ATOM 1512 N N . ILE A 1 190 ? -8.289 3.650 13.665 1.00 97.88 190 ILE A N 1
ATOM 1513 C CA . ILE A 1 190 ? -7.227 2.812 14.232 1.00 97.88 190 ILE A CA 1
ATOM 1514 C C . ILE A 1 190 ? -7.774 1.455 14.676 1.00 97.88 190 ILE A C 1
ATOM 1516 O O . ILE A 1 190 ? -7.177 0.431 14.349 1.00 97.88 190 ILE A O 1
ATOM 1520 N N . LEU A 1 191 ? -8.923 1.414 15.356 1.00 97.75 191 LEU A N 1
ATOM 1521 C CA . LEU A 1 191 ? -9.566 0.150 15.725 1.00 97.75 191 LEU A CA 1
ATOM 1522 C C . LEU A 1 191 ? -9.954 -0.674 14.487 1.00 97.75 191 LEU A C 1
ATOM 1524 O O . LEU A 1 191 ? -9.689 -1.877 14.442 1.00 97.75 191 LEU A O 1
ATOM 1528 N N . GLY A 1 192 ? -10.496 -0.021 13.455 1.00 97.75 192 GLY A N 1
ATOM 1529 C CA . GLY A 1 192 ? -10.788 -0.641 12.163 1.00 97.75 192 GLY A CA 1
ATOM 1530 C C . GLY A 1 192 ? -9.545 -1.241 11.505 1.00 97.75 192 GLY A C 1
ATOM 1531 O O . GLY A 1 192 ? -9.544 -2.413 11.122 1.00 97.75 192 GLY A O 1
ATOM 1532 N N . LYS A 1 193 ? -8.452 -0.469 11.454 1.00 97.94 193 LYS A N 1
ATOM 1533 C CA . LYS A 1 193 ? -7.146 -0.931 10.966 1.00 97.94 193 LYS A CA 1
ATOM 1534 C C . LYS A 1 193 ? -6.630 -2.129 11.762 1.00 97.94 193 LYS A C 1
ATOM 1536 O O . LYS A 1 193 ? -6.221 -3.114 11.160 1.00 97.94 193 LYS A O 1
ATOM 1541 N N . LEU A 1 194 ? -6.674 -2.095 13.093 1.00 97.44 194 LEU A N 1
ATOM 1542 C CA . LEU A 1 194 ? -6.237 -3.217 13.928 1.00 97.44 194 LEU A CA 1
ATOM 1543 C C . LEU A 1 194 ? -7.047 -4.489 13.649 1.00 97.44 194 LEU A C 1
ATOM 1545 O O . LEU A 1 194 ? -6.462 -5.556 13.438 1.00 97.44 194 LEU A O 1
ATOM 1549 N N . LEU A 1 195 ? -8.378 -4.371 13.596 1.00 97.19 195 LEU A N 1
ATOM 1550 C CA . LEU A 1 195 ? -9.280 -5.483 13.300 1.00 97.19 195 LEU A CA 1
ATOM 1551 C C . LEU A 1 195 ? -8.956 -6.125 11.944 1.00 97.19 195 LEU A C 1
ATOM 1553 O O . LEU A 1 195 ? -8.866 -7.351 11.839 1.00 97.19 195 LEU A O 1
ATOM 1557 N N . TYR A 1 196 ? -8.762 -5.311 10.907 1.00 97.62 196 TYR A N 1
ATOM 1558 C CA . TYR A 1 196 ? -8.519 -5.802 9.552 1.00 97.62 196 TYR A CA 1
ATOM 1559 C C . TYR A 1 196 ? -7.070 -6.258 9.320 1.00 97.62 196 TYR A C 1
ATOM 1561 O O . TYR A 1 196 ? -6.863 -7.282 8.664 1.00 97.62 196 TYR A O 1
ATOM 1569 N N . ASN A 1 197 ? -6.080 -5.645 9.974 1.00 96.50 197 ASN A N 1
ATOM 1570 C CA . ASN A 1 197 ? -4.706 -6.157 10.017 1.00 96.50 197 ASN A CA 1
ATOM 1571 C C . ASN A 1 197 ? -4.655 -7.565 10.627 1.00 96.50 197 ASN A C 1
ATOM 1573 O O . ASN A 1 197 ? -3.967 -8.448 10.113 1.00 96.50 197 ASN A O 1
ATOM 1577 N N . LYS A 1 198 ? -5.442 -7.833 11.678 1.00 95.56 198 LYS A N 1
ATOM 1578 C CA . LYS A 1 198 ? -5.549 -9.180 12.262 1.00 95.56 198 LYS A CA 1
ATOM 1579 C C . LYS A 1 198 ? -6.176 -10.201 11.305 1.00 95.56 198 LYS A C 1
ATOM 1581 O O . LYS A 1 198 ? -5.844 -11.383 11.380 1.00 95.56 198 LYS A O 1
ATOM 1586 N N . LYS A 1 199 ? -7.007 -9.744 10.364 1.00 96.00 199 LYS A N 1
ATOM 1587 C CA . LYS A 1 199 ? -7.542 -10.526 9.235 1.00 96.00 199 LYS A CA 1
ATOM 1588 C C . LYS A 1 199 ? -6.580 -10.590 8.029 1.00 96.00 199 LYS A C 1
ATOM 1590 O O . LYS A 1 199 ? -7.002 -11.008 6.952 1.00 96.00 199 LYS A O 1
ATOM 1595 N N . LYS A 1 200 ? -5.307 -10.209 8.206 1.00 96.75 200 LYS A N 1
ATOM 1596 C CA . LYS A 1 200 ? -4.244 -10.169 7.183 1.00 96.75 200 LYS A CA 1
ATOM 1597 C C . LYS A 1 200 ? -4.480 -9.158 6.046 1.00 96.75 200 LYS A C 1
ATOM 1599 O O . LYS A 1 200 ? -3.920 -9.322 4.968 1.00 96.75 200 LYS A O 1
ATOM 1604 N N . TYR A 1 201 ? -5.287 -8.121 6.265 1.00 98.31 201 TYR A N 1
ATOM 1605 C CA . TYR A 1 201 ? -5.371 -6.999 5.327 1.00 98.31 201 TYR A CA 1
ATOM 1606 C C . TYR A 1 201 ? -4.275 -5.982 5.617 1.00 98.31 201 TYR A C 1
ATOM 1608 O O . TYR A 1 201 ? -4.035 -5.655 6.772 1.00 98.31 201 TYR A O 1
ATOM 1616 N N . TYR A 1 202 ? -3.665 -5.434 4.574 1.00 98.19 202 TYR A N 1
ATOM 1617 C CA . TYR A 1 202 ? -3.004 -4.142 4.665 1.00 98.19 202 TYR A CA 1
ATOM 1618 C C . TYR A 1 202 ? -4.071 -3.043 4.705 1.00 98.19 202 TYR A C 1
ATOM 1620 O O . TYR A 1 202 ? -4.973 -3.043 3.866 1.00 98.19 202 TYR A O 1
ATOM 1628 N N . CYS A 1 203 ? -3.962 -2.111 5.655 1.00 98.31 203 CYS A N 1
ATOM 1629 C CA . CYS A 1 203 ? -4.928 -1.025 5.817 1.00 98.31 203 CYS A CA 1
ATOM 1630 C C . CYS A 1 203 ? -4.283 0.355 5.651 1.00 98.31 203 CYS A C 1
ATOM 1632 O O . CYS A 1 203 ? -3.366 0.724 6.399 1.00 98.31 203 CYS A O 1
ATOM 1634 N N . GLU A 1 204 ? -4.847 1.140 4.737 1.00 97.50 204 GLU A N 1
ATOM 1635 C CA . GLU A 1 204 ? -4.567 2.557 4.555 1.00 97.50 204 GLU A CA 1
ATOM 1636 C C . GLU A 1 204 ? -5.668 3.416 5.183 1.00 97.50 204 GLU A C 1
ATOM 1638 O O . GLU A 1 204 ? -6.857 3.145 5.028 1.00 97.50 204 GLU A O 1
ATOM 1643 N N . ILE A 1 205 ? -5.257 4.480 5.871 1.00 97.19 205 ILE A N 1
ATOM 1644 C CA . ILE A 1 205 ? -6.158 5.460 6.476 1.00 97.19 205 ILE A CA 1
ATOM 1645 C C . ILE A 1 205 ? -6.227 6.705 5.584 1.00 97.19 205 ILE A C 1
ATOM 1647 O O . ILE A 1 205 ? -5.184 7.229 5.181 1.00 97.19 205 ILE A O 1
ATOM 1651 N N . GLU A 1 206 ? -7.451 7.187 5.344 1.00 94.62 206 GLU A N 1
ATOM 1652 C CA . GLU A 1 206 ? -7.769 8.384 4.546 1.00 94.62 206 GLU A CA 1
ATOM 1653 C C . GLU A 1 206 ? -7.360 8.261 3.071 1.00 94.62 206 GLU A C 1
ATOM 1655 O O . GLU A 1 206 ? -6.498 8.985 2.567 1.00 94.62 206 GLU A O 1
ATOM 1660 N N . CYS A 1 207 ? -8.006 7.330 2.365 1.00 95.50 207 CYS A N 1
ATOM 1661 C CA . CYS A 1 207 ? -7.839 7.158 0.924 1.00 95.50 207 CYS A CA 1
ATOM 1662 C C . CYS A 1 207 ? -8.803 8.058 0.165 1.00 95.50 207 CYS A C 1
ATOM 1664 O O . CYS A 1 207 ? -10.016 7.880 0.246 1.00 95.50 207 CYS A O 1
ATOM 1666 N N . LYS A 1 208 ? -8.274 8.985 -0.626 1.00 95.50 208 LYS A N 1
ATOM 1667 C CA . LYS A 1 208 ? -9.077 9.823 -1.518 1.00 95.50 208 LYS A CA 1
ATOM 1668 C C . LYS A 1 208 ? -9.311 9.117 -2.848 1.00 95.50 208 LYS A C 1
ATOM 1670 O O . LYS A 1 208 ? -8.376 8.580 -3.440 1.00 95.50 208 LYS A O 1
ATOM 1675 N N . LEU A 1 209 ? -10.543 9.167 -3.336 1.00 93.62 209 LEU A N 1
ATOM 1676 C CA . LEU A 1 209 ? -10.947 8.616 -4.621 1.00 93.62 209 LEU A CA 1
ATOM 1677 C C . LEU A 1 209 ? -11.112 9.741 -5.637 1.00 93.62 209 LEU A C 1
ATOM 1679 O O . LEU A 1 209 ? -11.848 10.699 -5.405 1.00 93.62 209 LEU A O 1
ATOM 1683 N N . PHE A 1 210 ? -10.435 9.603 -6.770 1.00 91.56 210 PHE A N 1
ATOM 1684 C CA . PHE A 1 210 ? -10.478 10.546 -7.875 1.00 91.56 210 PHE A CA 1
ATOM 1685 C C . PHE A 1 210 ? -11.063 9.907 -9.132 1.00 91.56 210 PHE A C 1
ATOM 1687 O O . PHE A 1 210 ? -10.830 8.728 -9.391 1.00 91.56 210 PHE A O 1
ATOM 1694 N N . ASP A 1 211 ? -11.738 10.718 -9.939 1.00 89.69 211 ASP A N 1
ATOM 1695 C CA . ASP A 1 211 ? -12.035 10.399 -11.336 1.00 89.69 211 ASP A CA 1
ATOM 1696 C C . ASP A 1 211 ? -11.620 11.547 -12.239 1.00 89.69 211 ASP A C 1
ATOM 1698 O O . ASP A 1 211 ? -11.416 12.685 -11.805 1.00 89.69 211 ASP A O 1
ATOM 1702 N N . SER A 1 212 ? -11.481 11.231 -13.512 1.00 87.50 212 SER A N 1
ATOM 1703 C CA . SER A 1 212 ? -11.283 12.205 -14.560 1.00 87.50 212 SER A CA 1
ATOM 1704 C C . SER A 1 212 ? -12.627 12.784 -14.985 1.00 87.50 212 SER A C 1
ATOM 1706 O O . SER A 1 212 ? -13.492 12.069 -15.480 1.00 87.50 212 SER A O 1
ATOM 1708 N N . SER A 1 213 ? -12.789 14.098 -14.858 1.00 85.81 213 SER A N 1
ATOM 1709 C CA . SER A 1 213 ? -13.940 14.816 -15.396 1.00 85.81 213 SER A CA 1
ATOM 1710 C C . SER A 1 213 ? -13.539 15.690 -16.584 1.00 85.81 213 SER A C 1
ATOM 1712 O O . SER A 1 213 ? -12.417 16.206 -16.678 1.00 85.81 213 SER A O 1
ATOM 1714 N N . TYR A 1 214 ? -14.470 15.833 -17.531 1.00 83.94 214 TYR A N 1
ATOM 1715 C CA . TYR A 1 214 ? -14.322 16.697 -18.697 1.00 83.94 214 TYR A CA 1
ATOM 1716 C C . TYR A 1 214 ? -15.527 17.633 -18.814 1.00 83.94 214 TYR A C 1
ATOM 1718 O O . TYR A 1 214 ? -16.496 17.359 -19.515 1.00 83.94 214 TYR A O 1
ATOM 1726 N N . TYR A 1 215 ? -15.440 18.773 -18.129 1.00 80.38 215 TYR A N 1
ATOM 1727 C CA . TYR A 1 215 ? -16.369 19.896 -18.279 1.00 80.38 215 TYR A CA 1
ATOM 1728 C C . TYR A 1 215 ? -15.617 21.077 -18.905 1.00 80.38 215 TYR A C 1
ATOM 1730 O O . TYR A 1 215 ? -15.280 22.056 -18.244 1.00 80.38 215 TYR A O 1
ATOM 1738 N N . GLY A 1 216 ? -15.230 20.926 -20.177 1.00 84.50 216 GLY A N 1
ATOM 1739 C CA . GLY A 1 216 ? -14.439 21.906 -20.939 1.00 84.50 216 GLY A CA 1
ATOM 1740 C C . GLY A 1 216 ? -12.926 21.867 -20.679 1.00 84.50 216 GLY A C 1
ATOM 1741 O O . GLY A 1 216 ? -12.144 22.254 -21.545 1.00 84.50 216 GLY A O 1
ATOM 1742 N N . LYS A 1 217 ? -12.487 21.340 -19.529 1.00 86.75 217 LYS A N 1
ATOM 1743 C CA . LYS A 1 217 ? -11.078 21.050 -19.229 1.00 86.75 217 LYS A CA 1
ATOM 1744 C C . LYS A 1 217 ? -10.959 19.686 -18.561 1.00 86.75 217 LYS A C 1
ATOM 1746 O O . LYS A 1 217 ? -11.712 19.393 -17.640 1.00 86.75 217 LYS A O 1
ATOM 1751 N N . TYR A 1 218 ? -9.985 18.890 -18.998 1.00 83.31 218 TYR A N 1
ATOM 1752 C CA . TYR A 1 218 ? -9.654 17.631 -18.338 1.00 83.31 218 TYR A CA 1
ATOM 1753 C C . TYR A 1 218 ? -9.058 17.912 -16.956 1.00 83.31 218 TYR A C 1
ATOM 1755 O O . TYR A 1 218 ? -8.027 18.587 -16.839 1.00 83.31 218 TYR A O 1
ATOM 1763 N N . LYS A 1 219 ? -9.715 17.418 -15.908 1.00 87.81 219 LYS A N 1
ATOM 1764 C CA . LYS A 1 219 ? -9.274 17.577 -14.522 1.00 87.81 219 LYS A CA 1
ATOM 1765 C C . LYS A 1 219 ? -9.572 16.300 -13.744 1.00 87.81 219 LYS A C 1
ATOM 1767 O O . LYS A 1 219 ? -10.592 15.666 -13.966 1.00 87.81 219 LYS A O 1
ATOM 1772 N N . LYS A 1 220 ? -8.687 15.942 -12.809 1.00 85.00 220 LYS A N 1
ATOM 1773 C CA . LYS A 1 220 ? -9.008 14.936 -11.792 1.00 85.00 220 LYS A CA 1
ATOM 1774 C C . LYS A 1 220 ? -9.783 15.589 -10.650 1.00 85.00 220 LYS A C 1
ATOM 1776 O O . LYS A 1 220 ? -9.298 16.558 -10.058 1.00 85.00 220 LYS A O 1
ATOM 1781 N N . GLU A 1 221 ? -10.960 15.065 -10.346 1.00 89.75 221 GLU A N 1
ATOM 1782 C CA . GLU A 1 221 ? -11.838 15.540 -9.279 1.00 89.75 221 GLU A CA 1
ATOM 1783 C C . GLU A 1 221 ? -11.999 14.469 -8.208 1.00 89.75 221 GLU A C 1
ATOM 1785 O O . GLU A 1 221 ? -12.071 13.281 -8.507 1.00 89.75 221 GLU A O 1
ATOM 1790 N N . GLU A 1 222 ? -11.983 14.897 -6.946 1.00 91.00 222 GLU A N 1
ATOM 1791 C CA . GLU A 1 222 ? -12.213 14.014 -5.804 1.00 91.00 222 GLU A CA 1
ATOM 1792 C C . GLU A 1 222 ? -13.709 13.700 -5.741 1.00 91.00 222 GLU A C 1
ATOM 1794 O O . GLU A 1 222 ? -14.517 14.604 -5.536 1.00 91.00 222 GLU A O 1
ATOM 1799 N N . ILE A 1 223 ? -14.077 12.437 -5.951 1.00 90.56 223 ILE A N 1
ATOM 1800 C CA . ILE A 1 223 ? -15.479 11.994 -5.906 1.00 90.56 223 ILE A CA 1
ATOM 1801 C C . ILE A 1 223 ? -15.882 11.674 -4.470 1.00 90.56 223 ILE A C 1
ATOM 1803 O O . ILE A 1 223 ? -17.013 11.901 -4.045 1.00 90.56 223 ILE A O 1
ATOM 1807 N N . SER A 1 224 ? -14.962 11.049 -3.737 1.00 93.19 224 SER A N 1
ATOM 1808 C CA . SER A 1 224 ? -15.211 10.550 -2.396 1.00 93.19 224 SER A CA 1
ATOM 1809 C C . SER A 1 224 ? -13.912 10.204 -1.690 1.00 93.19 224 SER A C 1
ATOM 1811 O O . SER A 1 224 ? -12.822 10.307 -2.249 1.00 93.19 224 SER A O 1
ATOM 1813 N N . ASP A 1 225 ? -14.048 9.736 -0.464 1.00 94.25 225 ASP A N 1
ATOM 1814 C CA . ASP A 1 225 ? -12.981 9.224 0.369 1.00 94.25 225 ASP A CA 1
ATOM 1815 C C . ASP A 1 225 ? -13.422 7.943 1.085 1.00 94.25 225 ASP A C 1
ATOM 1817 O O . ASP A 1 225 ? -14.611 7.675 1.262 1.00 94.25 225 ASP A O 1
ATOM 1821 N N . ILE A 1 226 ? -12.437 7.132 1.461 1.00 96.94 226 ILE A N 1
ATOM 1822 C CA . ILE A 1 226 ? -12.598 5.949 2.301 1.00 96.94 226 ILE A CA 1
ATOM 1823 C C . ILE A 1 226 ? -11.733 6.167 3.539 1.00 96.94 226 ILE A C 1
ATOM 1825 O O . ILE A 1 226 ? -10.508 6.293 3.441 1.00 96.94 226 ILE A O 1
ATOM 1829 N N . ASP A 1 227 ? -12.366 6.197 4.711 1.00 97.50 227 ASP A N 1
ATOM 1830 C CA . ASP A 1 227 ? -11.674 6.460 5.972 1.00 97.50 227 ASP A CA 1
ATOM 1831 C C . ASP A 1 227 ? -10.659 5.360 6.313 1.00 97.50 227 ASP A C 1
ATOM 1833 O O . ASP A 1 227 ? -9.542 5.674 6.735 1.00 97.50 227 ASP A O 1
ATOM 1837 N N . VAL A 1 228 ? -11.022 4.091 6.094 1.00 98.25 228 VAL A N 1
ATOM 1838 C CA . VAL A 1 228 ? -10.117 2.933 6.184 1.00 98.25 228 VAL A CA 1
ATOM 1839 C C . VAL A 1 228 ? -10.299 2.044 4.959 1.00 98.25 228 VAL A C 1
ATOM 1841 O O . VAL A 1 228 ? -11.314 1.363 4.817 1.00 98.25 228 VAL A O 1
ATOM 1844 N N . TYR A 1 229 ? -9.306 2.031 4.077 1.00 98.31 229 TYR A N 1
ATOM 1845 C CA . TYR A 1 229 ? -9.244 1.122 2.938 1.00 98.31 229 TYR A CA 1
ATOM 1846 C C . TYR A 1 229 ? -8.381 -0.082 3.298 1.00 98.31 229 TYR A C 1
ATOM 1848 O O . TYR A 1 229 ? -7.249 0.073 3.751 1.00 98.31 229 TYR A O 1
ATOM 1856 N N . ALA A 1 230 ? -8.895 -1.282 3.076 1.00 98.38 230 ALA A N 1
ATOM 18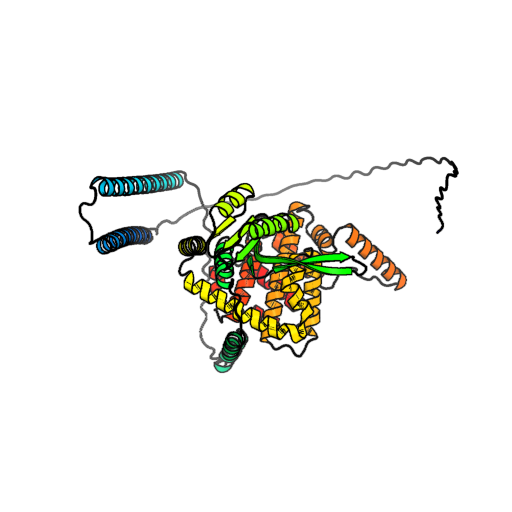57 C CA . ALA A 1 230 ? -8.218 -2.526 3.388 1.00 98.38 230 ALA A CA 1
ATOM 1858 C C . ALA A 1 230 ? -8.053 -3.368 2.119 1.00 98.38 230 ALA A C 1
ATOM 1860 O O . ALA A 1 230 ? -8.999 -3.560 1.361 1.00 98.38 230 ALA A O 1
ATOM 1861 N N . ILE A 1 231 ? -6.862 -3.918 1.903 1.00 98.44 231 ILE A N 1
ATOM 1862 C CA . ILE A 1 231 ? -6.568 -4.834 0.796 1.00 98.44 231 ILE A CA 1
ATOM 1863 C C . ILE A 1 231 ? -5.795 -6.046 1.313 1.00 98.44 231 ILE A C 1
ATOM 1865 O O . ILE A 1 231 ? -4.837 -5.903 2.071 1.00 98.44 231 ILE A O 1
ATOM 1869 N N . LYS A 1 232 ? -6.212 -7.249 0.922 1.00 97.69 232 LYS A N 1
ATOM 1870 C CA . LYS A 1 232 ? -5.466 -8.488 1.170 1.00 97.69 232 LYS A CA 1
ATOM 1871 C C . LYS A 1 232 ? -5.291 -9.272 -0.120 1.00 97.69 232 LYS A C 1
ATOM 1873 O O . LYS A 1 232 ? -6.119 -9.183 -1.024 1.00 97.69 232 LYS A O 1
ATOM 1878 N N . PHE A 1 233 ? -4.260 -10.097 -0.133 1.00 98.38 233 PHE A N 1
ATOM 1879 C CA . PHE A 1 233 ? -4.080 -11.156 -1.111 1.00 98.38 233 PHE A CA 1
ATOM 1880 C C . PHE A 1 233 ? -4.186 -12.475 -0.359 1.00 98.38 233 PHE A C 1
ATOM 1882 O O . PHE A 1 233 ? -3.653 -12.596 0.747 1.00 98.38 233 PHE A O 1
ATOM 1889 N N . ASP A 1 234 ? -4.932 -13.429 -0.900 1.00 97.44 234 ASP A N 1
ATOM 1890 C CA . ASP A 1 234 ? -4.910 -14.789 -0.372 1.00 97.44 234 ASP A CA 1
ATOM 1891 C C . ASP A 1 234 ? -3.694 -15.569 -0.904 1.00 97.44 234 ASP A C 1
ATOM 1893 O O . ASP A 1 234 ? -2.842 -15.036 -1.617 1.00 97.44 234 ASP A O 1
ATOM 1897 N N . GLU A 1 235 ? -3.603 -16.846 -0.543 1.00 96.56 235 GLU A N 1
ATOM 1898 C CA . GLU A 1 235 ? -2.482 -17.713 -0.923 1.00 96.56 235 GLU A CA 1
ATOM 1899 C C . GLU A 1 235 ? -2.459 -18.028 -2.432 1.00 96.56 235 GLU A C 1
ATOM 1901 O O . GLU A 1 235 ? -1.422 -18.427 -2.954 1.00 96.56 235 GLU A O 1
ATOM 1906 N N . SER A 1 236 ? -3.573 -17.788 -3.138 1.00 96.31 236 SER A N 1
ATOM 1907 C CA . SER A 1 236 ? -3.698 -17.849 -4.603 1.00 96.31 236 SER A CA 1
ATOM 1908 C C . SER A 1 236 ? -3.454 -16.494 -5.287 1.00 96.31 236 SER A C 1
ATOM 1910 O O . SER A 1 236 ? -3.651 -16.353 -6.492 1.00 96.31 236 SER A O 1
ATOM 1912 N N . LEU A 1 237 ? -3.054 -15.480 -4.511 1.00 96.88 237 LEU A N 1
ATOM 1913 C CA . LEU A 1 237 ? -2.988 -14.070 -4.895 1.00 96.88 237 LEU A CA 1
ATOM 1914 C C . LEU A 1 237 ? -4.325 -13.478 -5.361 1.00 96.88 237 LEU A C 1
ATOM 1916 O O . LEU A 1 237 ? -4.337 -12.440 -6.023 1.00 96.88 237 LEU A O 1
ATOM 1920 N N . SER A 1 238 ? -5.469 -14.053 -4.991 1.00 97.12 238 SER A N 1
ATOM 1921 C CA . SER A 1 238 ? -6.759 -13.391 -5.180 1.00 97.12 238 SER A CA 1
ATOM 1922 C C . SER A 1 238 ? -6.814 -12.129 -4.323 1.00 97.12 238 SER A C 1
ATOM 1924 O O . SER A 1 238 ? -6.630 -12.154 -3.104 1.00 97.12 238 SER A O 1
ATOM 1926 N N . CYS A 1 239 ? -7.024 -11.000 -4.994 1.00 97.44 239 CYS A N 1
ATOM 1927 C CA . CYS A 1 239 ? -7.106 -9.684 -4.379 1.00 97.44 239 CYS A CA 1
ATOM 1928 C C . CYS A 1 239 ? -8.500 -9.476 -3.787 1.00 97.44 239 CYS A C 1
ATOM 1930 O O . CYS A 1 239 ? -9.488 -9.590 -4.511 1.00 97.44 239 CYS A O 1
ATOM 1932 N N . HIS A 1 240 ? -8.558 -9.134 -2.500 1.00 97.94 240 HIS A N 1
ATOM 1933 C CA . HIS A 1 240 ? -9.788 -8.742 -1.826 1.00 97.94 240 HIS A CA 1
ATOM 1934 C C . HIS A 1 240 ? -9.656 -7.348 -1.228 1.00 97.94 240 HIS A C 1
ATOM 1936 O O . HIS A 1 240 ? -8.696 -7.061 -0.507 1.00 97.94 240 HIS A O 1
ATOM 1942 N N . LYS A 1 241 ? -10.653 -6.507 -1.469 1.00 98.19 241 LYS A N 1
ATOM 1943 C CA . LYS A 1 241 ? -10.716 -5.112 -1.047 1.00 98.19 241 LYS A CA 1
ATOM 1944 C C . LYS A 1 241 ? -11.891 -4.892 -0.104 1.00 98.19 241 LYS A C 1
ATOM 1946 O O . LYS A 1 241 ? -12.971 -5.449 -0.285 1.00 98.19 241 LYS A O 1
ATOM 1951 N N . ALA A 1 242 ? -11.690 -4.051 0.896 1.00 98.44 242 ALA A N 1
ATOM 1952 C CA . ALA A 1 242 ? -12.747 -3.592 1.774 1.00 98.44 242 ALA A CA 1
ATOM 1953 C C . ALA A 1 242 ? -12.603 -2.097 2.070 1.00 98.44 242 ALA A C 1
ATOM 1955 O O . ALA A 1 242 ? -11.492 -1.568 2.059 1.00 98.44 242 ALA A O 1
ATOM 1956 N N . GLY A 1 243 ? -13.715 -1.415 2.330 1.00 98.25 243 GLY A N 1
ATOM 1957 C CA . GLY A 1 243 ? -13.721 0.013 2.650 1.00 98.25 243 GLY A CA 1
ATOM 1958 C C . GLY A 1 243 ? -14.653 0.334 3.806 1.00 98.25 243 GLY A C 1
ATOM 1959 O O . GLY A 1 243 ? -15.788 -0.133 3.841 1.00 98.25 243 GLY A O 1
ATOM 1960 N N . PHE A 1 244 ? -14.179 1.143 4.746 1.00 98.31 244 PHE A N 1
ATOM 1961 C CA . PHE A 1 244 ? -14.950 1.528 5.922 1.00 98.31 244 PHE A CA 1
ATOM 1962 C C . PHE A 1 244 ? -15.013 3.040 6.044 1.00 98.31 244 PHE A C 1
ATOM 1964 O O . PHE A 1 244 ? -13.988 3.715 5.936 1.00 98.31 244 PHE A O 1
ATOM 1971 N N . GLU A 1 245 ? -16.216 3.548 6.291 1.00 97.31 245 GLU A N 1
ATOM 1972 C CA . GLU A 1 245 ? -16.443 4.921 6.730 1.00 97.31 245 GLU A CA 1
ATOM 1973 C C . GLU A 1 245 ? -16.379 4.966 8.265 1.00 97.31 245 GLU A C 1
ATOM 1975 O O . GLU A 1 245 ? -16.898 4.073 8.940 1.00 97.31 245 GLU A O 1
ATOM 1980 N N . CYS A 1 246 ? -15.770 6.005 8.831 1.00 97.19 246 CYS A N 1
ATOM 1981 C CA . CYS A 1 246 ? -15.640 6.207 10.269 1.00 97.19 246 CYS A CA 1
ATOM 1982 C C . CYS A 1 246 ? -16.279 7.537 10.669 1.00 97.19 246 CYS A C 1
ATOM 1984 O O . CYS A 1 246 ? -15.938 8.580 10.113 1.00 97.19 246 CYS A O 1
ATOM 1986 N N . LYS A 1 247 ? -17.190 7.528 11.650 1.00 95.06 247 LYS A N 1
ATOM 1987 C CA . LYS A 1 247 ? -17.857 8.754 12.123 1.00 95.06 247 LYS A CA 1
ATOM 1988 C C . LYS A 1 247 ? -17.985 8.814 13.643 1.00 95.06 247 LYS A C 1
ATOM 1990 O O . LYS A 1 247 ? -18.664 8.005 14.271 1.00 95.06 247 LYS A O 1
ATOM 1995 N N . SER A 1 248 ? -17.403 9.844 14.244 1.00 91.38 248 SER A N 1
ATOM 1996 C CA . SER A 1 248 ? -17.531 10.153 15.676 1.00 91.38 248 SER A CA 1
ATOM 1997 C C . SER A 1 248 ? -18.887 10.766 16.046 1.00 91.38 248 SER A C 1
ATOM 1999 O O . SER A 1 248 ? -19.251 10.803 17.225 1.00 91.38 248 SER A O 1
ATOM 2001 N N . THR A 1 249 ? -19.658 11.235 15.060 1.00 90.06 249 THR A N 1
ATOM 2002 C CA . THR A 1 249 ? -21.001 11.787 15.268 1.00 90.06 249 THR A CA 1
ATOM 2003 C C . THR A 1 249 ? -22.009 10.695 15.627 1.00 90.06 249 THR A C 1
ATOM 2005 O O . THR A 1 249 ? -21.892 9.546 15.204 1.00 90.06 249 THR A O 1
ATOM 2008 N N . THR A 1 250 ? -23.036 11.053 16.400 1.00 83.94 250 THR A N 1
ATOM 2009 C CA . THR A 1 250 ? -24.119 10.132 16.797 1.00 83.94 250 THR A CA 1
ATOM 2010 C C . THR A 1 250 ? -25.325 10.172 15.862 1.00 83.94 250 THR A C 1
ATOM 2012 O O . THR A 1 250 ? -26.111 9.231 15.847 1.00 83.94 250 THR A O 1
ATOM 2015 N N . ASN A 1 25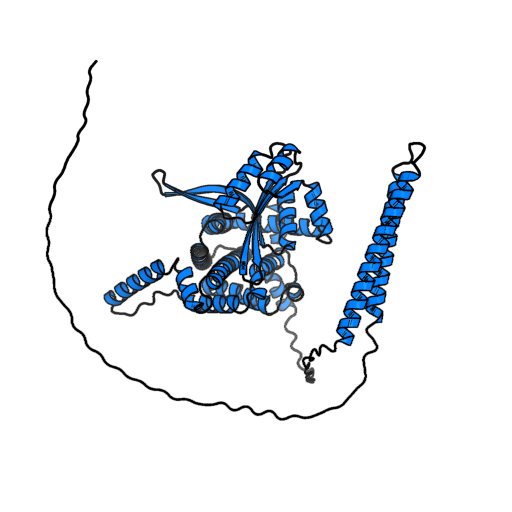1 ? -25.474 11.245 15.083 1.00 81.69 251 ASN A N 1
ATOM 2016 C CA . ASN A 1 251 ? -26.619 11.465 14.196 1.00 81.69 251 ASN A CA 1
ATOM 2017 C C . ASN A 1 251 ? -26.274 11.056 12.766 1.00 81.69 251 ASN A C 1
ATOM 2019 O O . ASN A 1 251 ? -25.092 11.081 12.425 1.00 81.69 251 ASN A O 1
ATOM 2023 N N . ASN A 1 252 ? -27.310 10.741 11.978 1.00 80.19 252 ASN A N 1
ATOM 2024 C CA . ASN A 1 252 ? -27.274 10.329 10.569 1.00 80.19 252 ASN A CA 1
ATOM 2025 C C . ASN A 1 252 ? -26.357 9.121 10.325 1.00 80.19 252 ASN A C 1
ATOM 2027 O O . ASN A 1 252 ? -25.159 9.175 10.529 1.00 80.19 252 ASN A O 1
ATOM 2031 N N . GLY A 1 253 ? -26.935 7.966 10.006 1.00 91.31 253 GLY A N 1
ATOM 2032 C CA . GLY A 1 253 ? -26.156 6.795 9.578 1.00 91.31 253 GLY A CA 1
ATOM 2033 C C . GLY A 1 253 ? -26.582 6.274 8.214 1.00 91.31 253 GLY A C 1
ATOM 2034 O O . GLY A 1 253 ? -25.894 5.442 7.641 1.00 91.31 253 GLY A O 1
ATOM 2035 N N . VAL A 1 254 ? -27.743 6.720 7.720 1.00 94.75 254 VAL A N 1
ATOM 2036 C CA . VAL A 1 254 ? -28.329 6.234 6.468 1.00 94.75 254 VAL A CA 1
ATOM 2037 C C . VAL A 1 254 ? -27.558 6.787 5.271 1.00 94.75 254 VAL A C 1
ATOM 2039 O O . VAL A 1 254 ? -27.228 6.033 4.361 1.00 94.75 254 VAL A O 1
ATOM 2042 N N . ASP A 1 255 ? -27.209 8.070 5.293 1.00 94.00 255 ASP A N 1
ATOM 2043 C CA . ASP A 1 255 ? -26.466 8.698 4.199 1.00 94.00 255 ASP A CA 1
ATOM 2044 C C . ASP A 1 255 ? -25.064 8.091 4.074 1.00 94.00 255 ASP A C 1
ATOM 2046 O O . ASP A 1 255 ? -24.601 7.816 2.970 1.00 94.00 255 ASP A O 1
ATOM 2050 N N . GLU A 1 256 ? -24.412 7.787 5.198 1.00 95.12 256 GLU A N 1
ATOM 2051 C CA . GLU A 1 256 ? -23.086 7.174 5.222 1.00 95.12 256 GLU A CA 1
ATOM 2052 C C . GLU A 1 256 ? -23.093 5.733 4.705 1.00 95.12 256 GLU A C 1
ATOM 2054 O O . GLU A 1 256 ? -22.211 5.367 3.926 1.00 95.12 256 GLU A O 1
ATOM 2059 N N . ILE A 1 257 ? -24.092 4.917 5.075 1.00 96.06 257 ILE A N 1
ATOM 2060 C CA . ILE A 1 257 ? -24.197 3.552 4.531 1.00 96.06 257 ILE A CA 1
ATOM 2061 C C . ILE A 1 257 ? -24.532 3.564 3.035 1.00 96.06 257 ILE A C 1
ATOM 2063 O O . ILE A 1 257 ? -24.042 2.712 2.297 1.00 96.06 257 ILE A O 1
ATOM 2067 N N . LEU A 1 258 ? -25.328 4.529 2.561 1.00 95.81 258 LEU A N 1
ATOM 2068 C CA . LEU A 1 258 ? -25.631 4.671 1.136 1.00 95.81 258 LEU A CA 1
ATOM 2069 C C . LEU A 1 258 ? -24.408 5.171 0.355 1.00 95.81 258 LEU A C 1
ATOM 2071 O O . LEU A 1 258 ? -24.104 4.619 -0.703 1.00 95.81 258 LEU A O 1
ATOM 2075 N N . LYS A 1 259 ? -23.657 6.139 0.904 1.00 95.31 259 LYS A N 1
ATOM 2076 C CA . LYS A 1 259 ? -22.376 6.615 0.354 1.00 95.31 259 LYS A CA 1
ATOM 2077 C C . LYS A 1 259 ? -21.397 5.454 0.194 1.00 95.31 259 LYS A C 1
ATOM 2079 O O . LYS A 1 259 ? -20.931 5.205 -0.917 1.00 95.31 259 LYS A O 1
ATOM 2084 N N . ILE A 1 260 ? -21.109 4.714 1.271 1.00 96.31 260 ILE A N 1
ATOM 2085 C CA . ILE A 1 260 ? -20.118 3.629 1.213 1.00 96.31 260 ILE A CA 1
ATOM 2086 C C . ILE A 1 260 ? -20.588 2.481 0.311 1.00 96.31 260 ILE A C 1
ATOM 2088 O O . ILE A 1 260 ? -19.766 1.859 -0.358 1.00 96.31 260 ILE A O 1
ATOM 2092 N N . LYS A 1 261 ? -21.903 2.244 0.197 1.00 96.62 261 LYS A N 1
ATOM 2093 C CA . LYS A 1 261 ? -22.446 1.279 -0.768 1.00 96.62 261 LYS A CA 1
ATOM 2094 C C . LYS A 1 261 ? -22.240 1.728 -2.216 1.00 96.62 261 LYS A C 1
ATOM 2096 O O . LYS A 1 261 ? -21.882 0.905 -3.054 1.00 96.62 261 LYS A O 1
ATOM 2101 N N . GLY A 1 262 ? -22.403 3.018 -2.510 1.00 96.25 262 GLY A N 1
ATOM 2102 C CA . GLY A 1 262 ? -22.042 3.585 -3.813 1.00 96.25 262 GLY A CA 1
ATOM 2103 C C . GLY A 1 262 ? -20.552 3.410 -4.120 1.00 96.25 262 GLY A C 1
ATOM 2104 O O . GLY A 1 262 ? -20.188 2.954 -5.203 1.00 96.25 262 GLY A O 1
ATOM 2105 N N . ILE A 1 263 ? -19.692 3.673 -3.130 1.00 95.62 263 ILE A N 1
ATOM 2106 C CA . ILE A 1 263 ? -18.242 3.456 -3.237 1.00 95.62 263 ILE A CA 1
ATOM 2107 C C . ILE A 1 263 ? -17.905 1.976 -3.473 1.00 95.62 263 ILE A C 1
ATOM 2109 O O . ILE A 1 263 ? -16.993 1.688 -4.250 1.00 95.62 263 ILE A O 1
ATOM 2113 N N . GLN A 1 264 ? -18.638 1.040 -2.852 1.00 97.12 264 GLN A N 1
ATOM 2114 C CA . GLN A 1 264 ? -18.452 -0.399 -3.063 1.00 97.12 264 GLN A CA 1
ATOM 2115 C C . GLN A 1 264 ? -18.516 -0.757 -4.546 1.00 97.12 264 GLN A C 1
ATOM 2117 O O . GLN A 1 264 ? -17.629 -1.442 -5.051 1.00 97.12 264 GLN A O 1
ATOM 2122 N N . VAL A 1 265 ? -19.559 -0.278 -5.228 1.00 95.38 265 VAL A N 1
ATOM 2123 C CA . VAL A 1 265 ? -19.776 -0.532 -6.655 1.00 95.38 265 VAL A CA 1
ATOM 2124 C C . VAL A 1 265 ? -18.714 0.184 -7.482 1.00 95.38 265 VAL A C 1
ATOM 2126 O O . VAL A 1 265 ? -18.092 -0.432 -8.339 1.00 95.38 265 VAL A O 1
ATOM 2129 N N . TYR A 1 266 ? -18.464 1.462 -7.189 1.00 93.25 266 TYR A N 1
ATOM 2130 C CA . TYR A 1 266 ? -17.525 2.279 -7.955 1.00 93.25 266 TYR A CA 1
ATOM 2131 C C . TYR A 1 266 ? -16.088 1.725 -7.935 1.00 93.25 266 TYR A C 1
ATOM 2133 O O . TYR A 1 266 ? -15.435 1.668 -8.972 1.00 93.25 266 TYR A O 1
ATOM 2141 N N . ASN A 1 267 ? -15.590 1.292 -6.771 1.00 92.06 267 ASN A N 1
ATOM 2142 C CA . ASN A 1 267 ? -14.205 0.822 -6.605 1.00 92.06 267 ASN A CA 1
ATOM 2143 C C . ASN A 1 267 ? -14.082 -0.715 -6.521 1.00 92.06 267 ASN A C 1
ATOM 2145 O O . ASN A 1 267 ? -13.038 -1.241 -6.128 1.00 92.06 267 ASN A O 1
ATOM 2149 N N . ASN A 1 268 ? -15.142 -1.448 -6.884 1.00 94.81 268 ASN A N 1
ATOM 2150 C CA . ASN A 1 268 ? -15.193 -2.913 -6.845 1.00 94.81 268 ASN A CA 1
ATOM 2151 C C . ASN A 1 268 ? -14.705 -3.488 -5.498 1.00 94.81 268 ASN A C 1
ATOM 2153 O O . ASN A 1 268 ? -13.790 -4.315 -5.455 1.00 94.81 268 ASN A O 1
ATOM 2157 N N . LEU A 1 269 ? -15.260 -2.996 -4.387 1.00 97.31 269 LEU A N 1
ATOM 2158 C CA . LEU A 1 269 ? -14.922 -3.491 -3.050 1.00 97.31 269 LEU A CA 1
ATOM 2159 C C . LEU A 1 269 ? -15.733 -4.757 -2.740 1.00 97.31 269 LEU A C 1
ATOM 2161 O O . LEU A 1 269 ? -16.955 -4.774 -2.887 1.00 97.31 269 LEU A O 1
ATOM 2165 N N . ASP A 1 270 ? -15.079 -5.801 -2.232 1.00 97.75 270 ASP A N 1
ATOM 2166 C CA . ASP A 1 270 ? -15.764 -7.029 -1.809 1.00 97.75 270 ASP A CA 1
ATOM 2167 C C . ASP A 1 270 ? -16.612 -6.800 -0.558 1.00 97.75 270 ASP A C 1
ATOM 2169 O O . ASP A 1 270 ? -17.634 -7.453 -0.360 1.00 97.75 270 ASP A O 1
ATOM 2173 N N . LYS A 1 271 ? -16.172 -5.883 0.309 1.00 97.94 271 LYS A N 1
ATOM 2174 C CA . LYS A 1 271 ? -16.835 -5.574 1.576 1.00 97.94 271 LYS A CA 1
ATOM 2175 C C . LYS A 1 271 ? -16.847 -4.088 1.857 1.00 97.94 271 LYS A C 1
ATOM 2177 O O . LYS A 1 271 ? -15.878 -3.384 1.578 1.00 97.94 271 LYS A O 1
ATOM 2182 N N . VAL A 1 272 ? -17.912 -3.629 2.497 1.00 98.38 272 VAL A N 1
ATOM 2183 C CA . VAL A 1 272 ? -17.988 -2.269 3.020 1.00 98.38 272 VAL A CA 1
ATOM 2184 C C . VAL A 1 272 ? -18.611 -2.231 4.399 1.00 98.38 272 VAL A C 1
ATOM 2186 O O . VAL A 1 272 ? -19.402 -3.105 4.755 1.00 98.38 272 VAL A O 1
ATOM 2189 N N . GLY A 1 273 ? -18.268 -1.205 5.170 1.00 97.81 273 GLY A N 1
ATOM 2190 C CA . GLY A 1 273 ? -18.862 -1.002 6.480 1.00 97.81 273 GLY A CA 1
ATOM 2191 C C . GLY A 1 273 ? -18.836 0.437 6.971 1.00 97.81 273 GLY A C 1
ATOM 2192 O O . GLY A 1 273 ? -18.232 1.321 6.366 1.00 97.81 273 GLY A O 1
ATOM 2193 N N . LEU A 1 274 ? -19.502 0.651 8.099 1.00 97.81 274 LEU A N 1
ATOM 2194 C CA . LEU A 1 274 ? -19.511 1.907 8.837 1.00 97.81 274 LEU A CA 1
ATOM 2195 C C . LEU A 1 274 ? -19.161 1.626 10.302 1.00 97.81 274 LEU A C 1
ATOM 2197 O O . LEU A 1 274 ? -19.859 0.880 10.995 1.00 97.81 274 LEU A O 1
ATOM 2201 N N . PHE A 1 275 ? -18.092 2.266 10.771 1.00 97.69 275 PHE A N 1
ATOM 2202 C CA . PHE A 1 275 ? -17.718 2.327 12.180 1.00 97.69 275 PHE A CA 1
ATOM 2203 C C . PHE A 1 275 ? -18.178 3.672 12.740 1.00 97.69 275 PHE A C 1
ATOM 2205 O O . PHE A 1 275 ? -17.771 4.732 12.261 1.00 97.69 275 PHE A O 1
ATOM 2212 N N . LYS A 1 276 ? -19.051 3.665 13.748 1.00 96.31 276 LYS A N 1
ATOM 2213 C CA . LYS A 1 276 ? -19.646 4.907 14.268 1.00 96.31 276 LYS A CA 1
ATOM 2214 C C . LYS A 1 276 ? -19.678 4.913 15.785 1.00 96.31 276 LYS A C 1
ATOM 2216 O O . LYS A 1 276 ? -19.786 3.870 16.405 1.00 96.31 276 LYS A O 1
ATOM 2221 N N . LYS A 1 277 ? -19.656 6.086 16.418 1.00 95.31 277 LYS A N 1
ATOM 2222 C CA . LYS A 1 277 ? -19.737 6.171 17.888 1.00 95.31 277 LYS A CA 1
ATOM 2223 C C . LYS A 1 277 ? -20.987 5.493 18.470 1.00 95.31 277 LYS A C 1
ATOM 2225 O O . LYS A 1 277 ? -20.910 4.786 19.469 1.00 95.31 277 LYS A O 1
ATOM 2230 N N . LYS A 1 278 ? -22.146 5.722 17.848 1.00 95.06 278 LYS A N 1
ATOM 2231 C CA . LYS A 1 278 ? -23.430 5.073 18.161 1.00 95.06 278 LYS A CA 1
ATOM 2232 C C . LYS A 1 278 ? -24.207 4.845 16.871 1.00 95.06 278 LYS A C 1
ATOM 2234 O O . LYS A 1 278 ? -24.174 5.697 15.985 1.00 95.06 278 LYS A O 1
ATOM 2239 N N . ILE A 1 279 ? -24.936 3.734 16.788 1.00 95.19 279 ILE A N 1
ATOM 2240 C CA . ILE A 1 279 ? -25.722 3.364 15.605 1.00 95.19 279 ILE A CA 1
ATOM 2241 C C . ILE A 1 279 ? -27.187 3.173 15.997 1.00 95.19 279 ILE A C 1
ATOM 2243 O O . ILE A 1 279 ? -27.506 2.373 16.874 1.00 95.19 279 ILE A O 1
ATOM 2247 N N . ALA A 1 280 ? -28.085 3.890 15.320 1.00 94.56 280 ALA A N 1
ATOM 2248 C CA . ALA A 1 280 ? -29.525 3.768 15.527 1.00 94.56 280 ALA A CA 1
ATOM 2249 C C . ALA A 1 280 ? -30.096 2.475 14.907 1.00 94.56 280 ALA A C 1
ATOM 2251 O O . ALA A 1 280 ? -29.614 1.984 13.884 1.00 94.56 280 ALA A O 1
ATOM 2252 N N . ASN A 1 281 ? -31.167 1.934 15.497 1.00 94.06 281 ASN A N 1
ATOM 2253 C CA . ASN A 1 281 ? -31.755 0.653 15.078 1.00 94.06 281 ASN A CA 1
ATOM 2254 C C . ASN A 1 281 ? -32.246 0.654 13.624 1.00 94.06 281 ASN A C 1
ATOM 2256 O O . ASN A 1 281 ? -32.078 -0.336 12.916 1.00 94.06 281 ASN A O 1
ATOM 2260 N N . ASN A 1 282 ? -32.812 1.765 13.150 1.00 93.69 282 ASN A N 1
ATOM 2261 C CA . ASN A 1 282 ? -33.228 1.905 11.753 1.00 93.69 282 ASN A CA 1
ATOM 2262 C C . ASN A 1 282 ? -32.040 1.793 10.781 1.00 93.69 282 ASN A C 1
ATOM 2264 O O . ASN A 1 282 ? -32.170 1.147 9.745 1.00 93.69 282 ASN A O 1
ATOM 2268 N N . VAL A 1 283 ? -30.871 2.341 11.136 1.00 95.94 283 VAL A N 1
ATOM 2269 C CA . VAL A 1 283 ? -29.635 2.203 10.344 1.00 95.94 283 VAL A CA 1
ATOM 2270 C C . VAL A 1 283 ? -29.216 0.733 10.274 1.00 95.94 283 VAL A C 1
ATOM 2272 O O . VAL A 1 283 ? -28.907 0.242 9.190 1.00 95.94 283 VAL A O 1
ATOM 2275 N N . ARG A 1 284 ? -29.305 -0.006 11.393 1.00 96.19 284 ARG A N 1
ATOM 2276 C CA . ARG A 1 284 ? -29.023 -1.455 11.432 1.00 96.19 284 ARG A CA 1
ATOM 2277 C C . ARG A 1 284 ? -29.948 -2.260 10.518 1.00 96.19 284 ARG A C 1
ATOM 2279 O O . ARG A 1 284 ? -29.484 -3.143 9.799 1.00 96.19 284 ARG A O 1
ATOM 2286 N N . LEU A 1 285 ? -31.242 -1.934 10.506 1.00 95.94 285 LEU A N 1
ATOM 2287 C CA . LEU A 1 285 ? -32.220 -2.589 9.630 1.00 95.94 285 LEU A CA 1
ATOM 2288 C C . LEU A 1 285 ? -31.913 -2.363 8.146 1.00 95.94 285 LEU A C 1
ATOM 2290 O O . LEU A 1 285 ? -32.037 -3.298 7.355 1.00 95.94 285 LEU A O 1
ATOM 2294 N N . ILE A 1 286 ? -31.517 -1.145 7.768 1.00 96.38 286 ILE A N 1
ATOM 2295 C CA . ILE A 1 286 ? -31.179 -0.820 6.377 1.00 96.38 286 ILE A CA 1
ATOM 2296 C C . ILE A 1 286 ? -29.875 -1.510 5.980 1.00 96.38 286 ILE A C 1
ATOM 2298 O O . ILE A 1 286 ? -29.859 -2.214 4.975 1.00 96.38 286 ILE A O 1
ATOM 2302 N N . ALA A 1 287 ? -28.816 -1.389 6.783 1.00 97.12 287 ALA A N 1
ATOM 2303 C CA . ALA A 1 287 ? -27.513 -1.978 6.478 1.00 97.12 287 ALA A CA 1
ATOM 2304 C C . ALA A 1 287 ? -27.568 -3.497 6.288 1.00 97.12 287 ALA A C 1
ATOM 2306 O O . ALA A 1 287 ? -26.951 -4.014 5.362 1.00 97.12 287 ALA A O 1
ATOM 2307 N N . LYS A 1 288 ? -28.389 -4.205 7.078 1.00 96.50 288 LYS A N 1
ATOM 2308 C CA . LYS A 1 288 ? -28.641 -5.640 6.875 1.00 96.50 288 LYS A CA 1
ATOM 2309 C C . LYS A 1 288 ? -29.228 -5.944 5.490 1.00 96.50 288 LYS A C 1
ATOM 2311 O O . LYS A 1 288 ? -28.895 -6.966 4.906 1.00 96.50 288 LYS A O 1
ATOM 2316 N N . LYS A 1 289 ? -30.112 -5.086 4.968 1.00 97.31 289 LYS A N 1
ATOM 2317 C CA . LYS A 1 289 ? -30.731 -5.272 3.642 1.00 97.31 289 LYS A CA 1
ATOM 2318 C C . LYS A 1 289 ? -29.773 -4.974 2.491 1.00 97.31 289 LYS A C 1
ATOM 2320 O O . LYS A 1 289 ? -29.933 -5.558 1.427 1.00 97.31 289 LYS A O 1
ATOM 2325 N N . ILE A 1 290 ? -28.821 -4.065 2.694 1.00 96.94 290 ILE A N 1
ATOM 2326 C CA . ILE A 1 290 ? -27.853 -3.656 1.665 1.00 96.94 290 ILE A CA 1
ATOM 2327 C C . ILE A 1 290 ? -26.464 -4.279 1.857 1.00 96.94 290 ILE A C 1
ATOM 2329 O O . ILE A 1 290 ? -25.539 -3.885 1.155 1.00 96.94 290 ILE A O 1
ATOM 2333 N N . ASP A 1 291 ? -26.320 -5.244 2.769 1.00 97.25 291 ASP A N 1
ATOM 2334 C CA . ASP A 1 291 ? -25.069 -5.949 3.076 1.00 97.25 291 ASP A CA 1
ATOM 2335 C C . ASP A 1 291 ? -23.895 -4.997 3.379 1.00 97.25 291 ASP A C 1
ATOM 2337 O O . ASP A 1 291 ? -22.893 -4.947 2.667 1.00 97.25 291 ASP A O 1
ATOM 2341 N N . VAL A 1 292 ? -24.069 -4.165 4.412 1.00 97.94 292 VAL A N 1
ATOM 2342 C CA . VAL A 1 292 ? -23.039 -3.251 4.937 1.00 97.94 292 VAL A CA 1
ATOM 2343 C C . VAL A 1 292 ? -22.721 -3.641 6.381 1.00 97.94 292 VAL A C 1
ATOM 2345 O O . VAL A 1 292 ? -23.623 -3.717 7.219 1.00 97.94 292 VAL A O 1
ATOM 2348 N N . GLU A 1 293 ? -21.441 -3.875 6.690 1.00 97.44 293 GLU A N 1
ATOM 2349 C CA . GLU A 1 293 ? -20.986 -4.181 8.052 1.00 97.44 293 GLU A CA 1
ATOM 2350 C C . GLU A 1 293 ? -21.156 -2.950 8.959 1.00 97.44 293 GLU A C 1
ATOM 2352 O O . GLU A 1 293 ? -20.758 -1.842 8.605 1.00 97.44 293 GLU A O 1
ATOM 2357 N N . LEU A 1 294 ? -21.729 -3.130 10.149 1.00 96.88 294 LEU A N 1
ATOM 2358 C CA . LEU A 1 294 ? -21.947 -2.047 11.106 1.00 96.88 294 LEU A CA 1
ATOM 2359 C C . LEU A 1 294 ? -21.383 -2.412 12.465 1.00 96.88 294 LEU A C 1
ATOM 2361 O O . LEU A 1 294 ? -21.739 -3.454 13.013 1.00 96.88 294 LEU A O 1
ATOM 2365 N N . TYR A 1 295 ? -20.589 -1.504 13.023 1.00 96.94 295 TYR A N 1
ATOM 2366 C CA . TYR A 1 295 ? -20.105 -1.615 14.391 1.00 96.94 295 TYR A CA 1
ATOM 2367 C C . TYR A 1 295 ? -20.159 -0.253 15.059 1.00 96.94 295 TYR A C 1
ATOM 2369 O O . TYR A 1 295 ? -19.608 0.727 14.541 1.00 96.94 295 TYR A O 1
ATOM 2377 N N . ASP A 1 296 ? -20.831 -0.186 16.204 1.00 96.88 296 ASP A N 1
ATOM 2378 C CA . ASP A 1 296 ? -20.628 0.951 17.081 1.00 96.88 296 ASP A CA 1
ATOM 2379 C C . ASP A 1 296 ? -19.260 0.879 17.785 1.00 96.88 296 ASP A C 1
ATOM 2381 O O . ASP A 1 296 ? -18.552 -0.130 17.725 1.00 96.88 296 ASP A O 1
ATOM 2385 N N . GLU A 1 297 ? -18.843 1.972 18.423 1.00 96.44 297 GLU A N 1
ATOM 2386 C CA . GLU A 1 297 ? -17.533 2.055 19.074 1.00 96.44 297 GLU A CA 1
ATOM 2387 C C . GLU A 1 297 ? -17.347 0.977 20.149 1.00 96.44 297 GLU A C 1
ATOM 2389 O O . GLU A 1 297 ? -16.247 0.438 20.288 1.00 96.44 297 GLU A O 1
ATOM 2394 N N . LYS A 1 298 ? -18.407 0.645 20.894 1.00 96.75 298 LYS A N 1
ATOM 2395 C CA . LYS A 1 298 ? -18.344 -0.372 21.945 1.00 96.75 298 LYS A CA 1
ATOM 2396 C C . LYS A 1 298 ? -18.178 -1.757 21.325 1.00 96.75 298 LYS A C 1
ATOM 2398 O O . LYS A 1 298 ? -17.241 -2.460 21.685 1.00 96.75 298 LYS A O 1
ATOM 2403 N N . GLU A 1 299 ? -19.018 -2.103 20.351 1.00 97.25 299 GLU A N 1
ATOM 2404 C CA . GLU A 1 299 ? -18.939 -3.368 19.611 1.00 97.25 299 GLU A CA 1
ATOM 2405 C C . GLU A 1 299 ? -17.557 -3.556 18.967 1.00 97.25 299 GLU A C 1
ATOM 2407 O O . GLU A 1 299 ? -16.966 -4.634 19.051 1.00 97.25 299 GLU A O 1
ATOM 2412 N N . LEU A 1 300 ? -17.009 -2.497 18.363 1.00 96.69 300 LEU A N 1
ATOM 2413 C CA . LEU A 1 300 ? -15.693 -2.534 17.734 1.00 96.69 300 LEU A CA 1
ATOM 2414 C C . LEU A 1 300 ? -14.570 -2.738 18.763 1.00 96.69 300 LEU A C 1
ATOM 2416 O O . LEU A 1 300 ? -13.667 -3.542 18.524 1.00 96.69 300 LEU A O 1
ATOM 2420 N N . ASN A 1 301 ? -14.627 -2.050 19.909 1.00 96.94 301 ASN A N 1
ATOM 2421 C CA . ASN A 1 301 ? -13.681 -2.253 21.011 1.00 96.94 301 ASN A CA 1
ATOM 2422 C C . ASN A 1 301 ? -13.743 -3.685 21.549 1.00 96.94 301 ASN A C 1
ATOM 2424 O O . ASN A 1 301 ? -12.700 -4.327 21.680 1.00 96.94 301 ASN A O 1
ATOM 2428 N N . ASP A 1 302 ? -14.947 -4.193 21.815 1.00 96.62 302 ASP A N 1
ATOM 2429 C CA . ASP A 1 302 ? -15.161 -5.540 22.342 1.00 96.62 302 ASP A CA 1
ATOM 2430 C C . ASP A 1 302 ? -14.577 -6.577 21.372 1.00 96.62 302 ASP A C 1
ATOM 2432 O O . ASP A 1 302 ? -13.746 -7.401 21.763 1.00 96.62 302 ASP A O 1
ATOM 2436 N N . MET A 1 303 ? -14.888 -6.470 20.076 1.00 96.06 303 MET A N 1
ATOM 2437 C CA . MET A 1 303 ? -14.331 -7.351 19.046 1.00 96.06 303 MET A CA 1
ATOM 2438 C C . MET A 1 303 ? -12.807 -7.292 18.959 1.00 96.06 303 MET A C 1
ATOM 2440 O O . MET A 1 303 ? -12.148 -8.330 18.895 1.00 96.06 303 MET A O 1
ATOM 2444 N N . VAL A 1 304 ? -12.227 -6.092 18.943 1.00 96.38 304 VAL A N 1
ATOM 2445 C CA . VAL A 1 304 ? -10.772 -5.923 18.870 1.00 96.38 304 VAL A CA 1
ATOM 2446 C C . VAL A 1 304 ? -10.104 -6.511 20.116 1.00 96.38 304 VAL A C 1
ATOM 2448 O O . VAL A 1 304 ? -9.108 -7.223 19.983 1.00 96.38 304 VAL A O 1
ATOM 2451 N N . SER A 1 305 ? -10.673 -6.291 21.303 1.00 96.56 305 SER A N 1
ATOM 2452 C CA . SER A 1 305 ? -10.132 -6.791 22.571 1.00 96.56 305 SER A CA 1
ATOM 2453 C C . SER A 1 305 ? -10.106 -8.319 22.664 1.00 96.56 305 SER A C 1
ATOM 2455 O O . SER A 1 305 ? -9.161 -8.882 23.214 1.00 96.56 305 SER A O 1
ATOM 2457 N N . ILE A 1 306 ? -11.097 -8.994 22.071 1.00 96.12 306 ILE A N 1
ATOM 2458 C CA . ILE A 1 306 ? -11.189 -10.459 22.045 1.00 96.12 306 ILE A CA 1
ATOM 2459 C C . ILE A 1 306 ? -10.097 -11.063 21.153 1.00 96.12 306 ILE A C 1
ATOM 2461 O O . ILE A 1 306 ? -9.519 -12.098 21.478 1.00 96.12 306 ILE A O 1
ATOM 2465 N N . ILE A 1 307 ? -9.816 -10.437 20.008 1.00 95.75 307 ILE A N 1
ATOM 2466 C CA . ILE A 1 307 ? -8.975 -11.036 18.960 1.00 95.75 307 ILE A CA 1
ATOM 2467 C C . ILE A 1 307 ? -7.504 -10.586 19.091 1.00 95.75 307 ILE A C 1
ATOM 2469 O O . ILE A 1 307 ? -6.584 -11.251 18.591 1.00 95.75 307 ILE A O 1
ATOM 2473 N N . ILE A 1 308 ? -7.257 -9.447 19.742 1.00 95.19 308 ILE A N 1
ATOM 2474 C CA . ILE A 1 308 ? -5.943 -8.813 19.836 1.00 95.19 308 ILE A CA 1
ATOM 2475 C C . ILE A 1 308 ? -5.548 -8.632 21.311 1.00 95.19 308 ILE A C 1
ATOM 2477 O O . ILE A 1 308 ? -6.053 -7.732 21.982 1.00 95.19 308 ILE A O 1
ATOM 2481 N N . PRO A 1 309 ? -4.580 -9.423 21.811 1.00 92.44 309 PRO A N 1
ATOM 2482 C CA . PRO A 1 309 ? -4.004 -9.207 23.134 1.00 92.44 309 PRO A CA 1
ATOM 2483 C C . PRO A 1 309 ? -3.378 -7.814 23.248 1.00 92.44 309 PRO A C 1
ATOM 2485 O O . PRO A 1 309 ? -2.733 -7.341 22.305 1.00 92.44 309 PRO A O 1
ATOM 2488 N N . GLU A 1 310 ? -3.554 -7.174 24.407 1.00 93.44 310 GLU A N 1
ATOM 2489 C CA . GLU A 1 310 ? -3.049 -5.821 24.693 1.00 93.44 310 GLU A CA 1
ATOM 2490 C C . GLU A 1 310 ? -3.477 -4.773 23.646 1.00 93.44 310 GLU A C 1
ATOM 2492 O O . GLU A 1 310 ? -2.708 -3.875 23.290 1.00 93.44 310 GLU A O 1
ATOM 2497 N N . TYR A 1 311 ? -4.707 -4.874 23.123 1.00 95.00 311 TYR A N 1
ATOM 2498 C CA . TYR A 1 311 ? -5.143 -4.031 22.005 1.00 95.00 311 TYR A CA 1
ATOM 2499 C C . TYR A 1 311 ? -5.001 -2.526 22.264 1.00 95.00 311 TYR A C 1
ATOM 2501 O O . TYR A 1 311 ? -4.690 -1.797 21.329 1.00 95.00 311 TYR A O 1
ATOM 2509 N N . LYS A 1 312 ? -5.171 -2.060 23.511 1.00 95.81 312 LYS A N 1
ATOM 2510 C CA . LYS A 1 312 ? -5.019 -0.642 23.879 1.00 95.81 312 LYS A CA 1
ATOM 2511 C C . LYS A 1 312 ? -3.606 -0.129 23.592 1.00 95.81 312 LYS A C 1
ATOM 2513 O O . LYS A 1 312 ? -3.451 0.849 22.871 1.00 95.81 312 LYS A O 1
ATOM 2518 N N . LYS A 1 313 ? -2.579 -0.856 24.045 1.00 95.50 313 LYS A N 1
ATOM 2519 C CA . LYS A 1 313 ? -1.166 -0.536 23.782 1.00 95.50 313 LYS A CA 1
ATOM 2520 C C . LYS A 1 313 ? -0.853 -0.562 22.285 1.00 95.50 313 LYS A C 1
ATOM 2522 O O . LYS A 1 313 ? -0.123 0.285 21.776 1.00 95.50 313 LYS A O 1
ATOM 2527 N N . ARG A 1 314 ? -1.434 -1.519 21.550 1.00 94.69 314 ARG A N 1
ATOM 2528 C CA . ARG A 1 314 ? -1.298 -1.566 20.085 1.00 94.69 314 ARG A CA 1
ATOM 2529 C C . ARG A 1 314 ? -1.986 -0.379 19.412 1.00 94.69 314 ARG A C 1
ATOM 2531 O O . ARG A 1 314 ? -1.391 0.213 18.524 1.00 94.69 314 ARG A O 1
ATOM 2538 N N . ALA A 1 315 ? -3.183 0.002 19.849 1.00 96.19 315 ALA A N 1
ATOM 2539 C CA . ALA A 1 315 ? -3.909 1.157 19.326 1.00 96.19 315 ALA A CA 1
ATOM 2540 C C . ALA A 1 315 ? -3.147 2.464 19.574 1.00 96.19 315 ALA A C 1
ATOM 2542 O O . ALA A 1 315 ? -3.030 3.281 18.665 1.00 96.19 315 ALA A O 1
ATOM 2543 N N . GLU A 1 316 ? -2.555 2.635 20.757 1.00 95.81 316 GLU A N 1
ATOM 2544 C CA . GLU A 1 316 ? -1.672 3.766 21.063 1.00 95.81 316 GLU A CA 1
ATOM 2545 C C . GLU A 1 316 ? -0.446 3.796 20.143 1.00 95.81 316 GLU A C 1
ATOM 2547 O O . GLU A 1 316 ? -0.120 4.842 19.581 1.00 95.81 316 GLU A O 1
ATOM 2552 N N . SER A 1 317 ? 0.197 2.645 19.923 1.00 95.44 317 SER A N 1
ATOM 2553 C CA . SER A 1 317 ? 1.336 2.531 19.007 1.00 95.44 317 SER A CA 1
ATOM 2554 C C . SER A 1 317 ? 0.960 2.849 17.554 1.00 95.44 317 SER A C 1
ATOM 2556 O O . SER A 1 317 ? 1.726 3.528 16.870 1.00 95.44 317 SER A O 1
ATOM 2558 N N . GLU A 1 318 ? -0.208 2.413 17.078 1.00 96.50 318 GLU A N 1
ATOM 2559 C CA . GLU A 1 318 ? -0.706 2.764 15.741 1.00 96.50 318 GLU A CA 1
ATOM 2560 C C . GLU A 1 318 ? -1.060 4.242 15.624 1.00 96.50 318 GLU A C 1
ATOM 2562 O O . GLU A 1 318 ? -0.769 4.877 14.612 1.00 96.50 318 GLU A O 1
ATOM 2567 N N . LYS A 1 319 ? -1.673 4.815 16.663 1.00 96.06 319 LYS A N 1
ATOM 2568 C CA . LYS A 1 319 ? -1.985 6.244 16.715 1.00 96.06 319 LYS A CA 1
ATOM 2569 C C . LYS A 1 319 ? -0.703 7.069 16.656 1.00 96.06 319 LYS A C 1
ATOM 2571 O O . LYS A 1 319 ? -0.633 8.040 15.908 1.00 96.06 319 LYS A O 1
ATOM 2576 N N . LEU A 1 320 ? 0.332 6.644 17.377 1.00 95.31 320 LEU A N 1
ATOM 2577 C CA . LEU A 1 320 ? 1.656 7.254 17.328 1.00 95.31 320 LEU A CA 1
ATOM 2578 C C . LEU A 1 320 ? 2.275 7.165 15.925 1.00 95.31 320 LEU A C 1
ATOM 2580 O O . LEU A 1 320 ? 2.754 8.170 15.398 1.00 95.31 320 LEU A O 1
ATOM 2584 N N . LEU A 1 321 ? 2.216 5.988 15.294 1.00 96.06 321 LEU A N 1
ATOM 2585 C CA . LEU A 1 321 ? 2.686 5.776 13.924 1.00 96.06 321 LEU A CA 1
ATOM 2586 C C . LEU A 1 321 ? 1.961 6.692 12.928 1.00 96.06 321 LEU A C 1
ATOM 2588 O O . LEU A 1 321 ? 2.601 7.311 12.074 1.00 96.06 321 LEU A O 1
ATOM 2592 N N . TYR A 1 322 ? 0.638 6.807 13.055 1.00 96.06 322 TYR A N 1
ATOM 2593 C CA . TYR A 1 322 ? -0.189 7.693 12.240 1.00 96.06 322 TYR A CA 1
ATOM 2594 C C . TYR A 1 322 ? 0.229 9.159 12.396 1.00 96.06 322 TYR A C 1
ATOM 2596 O O . TYR A 1 322 ? 0.406 9.857 11.398 1.00 96.06 322 TYR A O 1
ATOM 2604 N N . VAL A 1 323 ? 0.442 9.623 13.631 1.00 95.88 323 VAL A N 1
ATOM 2605 C CA . VAL A 1 323 ? 0.881 11.000 13.900 1.00 95.88 323 VAL A CA 1
ATOM 2606 C C . VAL A 1 323 ? 2.243 11.270 13.258 1.00 95.88 323 VAL A C 1
ATOM 2608 O O . VAL A 1 323 ? 2.378 12.235 12.511 1.00 95.88 323 VAL A O 1
ATOM 2611 N N . ILE A 1 324 ? 3.233 10.401 13.489 1.00 96.62 324 ILE A N 1
ATOM 2612 C CA . ILE A 1 324 ? 4.590 10.577 12.952 1.00 96.62 324 ILE A CA 1
ATOM 2613 C C . ILE A 1 324 ? 4.570 10.591 11.418 1.00 96.62 324 ILE A C 1
ATOM 2615 O O . ILE A 1 324 ? 5.109 11.513 10.808 1.00 96.62 324 ILE A O 1
ATOM 2619 N N . SER A 1 325 ? 3.933 9.598 10.791 1.00 96.31 325 SER A N 1
ATOM 2620 C CA . SER A 1 325 ? 3.848 9.496 9.326 1.00 96.31 325 SER A CA 1
ATOM 2621 C C . SER A 1 325 ? 3.145 10.703 8.701 1.00 96.31 325 SER A C 1
ATOM 2623 O O . SER A 1 325 ? 3.665 11.291 7.755 1.00 96.31 325 SER A O 1
ATOM 2625 N N . THR A 1 326 ? 2.029 11.148 9.283 1.00 95.75 326 THR A N 1
ATOM 2626 C CA . THR A 1 326 ? 1.294 12.337 8.821 1.00 95.75 326 THR A CA 1
ATOM 2627 C C . THR A 1 326 ? 2.135 13.610 8.944 1.00 95.75 326 THR A C 1
ATOM 2629 O O . THR A 1 326 ? 2.128 14.442 8.035 1.00 95.75 326 THR A O 1
ATOM 2632 N N . SER A 1 327 ? 2.897 13.764 10.031 1.00 96.06 327 SER A N 1
ATOM 2633 C CA . SER A 1 327 ? 3.813 14.897 10.207 1.00 96.06 327 SER A CA 1
ATOM 2634 C C . SER A 1 327 ? 4.935 14.901 9.165 1.00 96.06 327 SER A C 1
ATOM 2636 O O . SER A 1 327 ? 5.231 15.954 8.598 1.00 96.06 327 SER A O 1
ATOM 2638 N N . ILE A 1 328 ? 5.522 13.738 8.852 1.00 96.56 328 ILE A N 1
ATOM 2639 C CA . ILE A 1 328 ? 6.533 13.617 7.787 1.00 96.56 328 ILE A CA 1
ATOM 2640 C C . ILE A 1 328 ? 5.915 13.969 6.427 1.00 96.56 328 ILE A C 1
ATOM 2642 O O . ILE A 1 328 ? 6.495 14.741 5.666 1.00 96.56 328 ILE A O 1
ATOM 2646 N N . GLU A 1 329 ? 4.722 13.455 6.119 1.00 95.62 329 GLU A N 1
ATOM 2647 C CA . GLU A 1 329 ? 4.008 13.765 4.875 1.00 95.62 329 GLU A CA 1
ATOM 2648 C C . GLU A 1 329 ? 3.665 15.251 4.748 1.00 95.62 329 GLU A C 1
ATOM 2650 O O . GLU A 1 329 ? 3.731 15.811 3.653 1.00 95.62 329 GLU A O 1
ATOM 2655 N N . TYR A 1 330 ? 3.321 15.911 5.855 1.00 94.94 330 TYR A N 1
ATOM 2656 C CA . TYR A 1 330 ? 3.073 17.348 5.881 1.00 94.94 330 TYR A CA 1
ATOM 2657 C C . TYR A 1 330 ? 4.328 18.154 5.525 1.00 94.94 330 TYR A C 1
ATOM 2659 O O . TYR A 1 330 ? 4.254 19.050 4.684 1.00 94.94 330 TYR A O 1
ATOM 2667 N N . GLU A 1 331 ? 5.483 17.813 6.103 1.00 95.25 331 GLU A N 1
ATOM 2668 C CA . GLU A 1 331 ? 6.760 18.439 5.738 1.00 95.25 331 GLU A CA 1
ATOM 2669 C C . GLU A 1 331 ? 7.117 18.153 4.267 1.00 95.25 331 GLU A C 1
ATOM 2671 O O . GLU A 1 331 ? 7.483 19.062 3.519 1.00 95.25 331 GLU A O 1
ATOM 2676 N N . LEU A 1 332 ? 6.927 16.907 3.817 1.00 95.81 332 LEU A N 1
ATOM 2677 C CA . LEU A 1 332 ? 7.189 16.484 2.441 1.00 95.81 332 LEU A CA 1
ATOM 2678 C C . LEU A 1 332 ? 6.319 17.208 1.415 1.00 95.81 332 LEU A C 1
ATOM 2680 O O . LEU A 1 332 ? 6.785 17.444 0.304 1.00 95.81 332 LEU A O 1
ATOM 2684 N N . LYS A 1 333 ? 5.080 17.599 1.742 1.00 94.31 333 LYS A N 1
ATOM 2685 C CA . LYS A 1 333 ? 4.188 18.307 0.801 1.00 94.31 333 LYS A CA 1
ATOM 2686 C C . LYS A 1 333 ? 4.786 19.602 0.255 1.00 94.31 333 LYS A C 1
ATOM 2688 O O . LYS A 1 333 ? 4.388 20.012 -0.831 1.00 94.31 333 LYS A O 1
ATOM 2693 N N . GLN A 1 334 ? 5.725 20.229 0.961 1.00 91.44 334 GLN A N 1
ATOM 2694 C CA . GLN A 1 334 ? 6.389 21.443 0.481 1.00 91.44 334 GLN A CA 1
ATOM 2695 C C . GLN A 1 334 ? 7.306 21.173 -0.720 1.00 91.44 334 GLN A C 1
ATOM 2697 O O . GLN A 1 334 ? 7.413 22.013 -1.607 1.00 91.44 334 GLN A O 1
ATOM 2702 N N . GLN A 1 335 ? 7.934 19.995 -0.769 1.00 93.50 335 GLN A N 1
ATOM 2703 C CA . GLN A 1 335 ? 8.928 19.627 -1.786 1.00 93.50 335 GLN A CA 1
ATOM 2704 C C . GLN A 1 335 ? 8.396 18.580 -2.780 1.00 93.50 335 GLN A C 1
ATOM 2706 O O . GLN A 1 335 ? 8.766 18.581 -3.946 1.00 93.50 335 GLN A O 1
ATOM 2711 N N . LEU A 1 336 ? 7.497 17.703 -2.327 1.00 95.31 336 LEU A N 1
ATOM 2712 C CA . LEU A 1 336 ? 6.997 16.512 -3.017 1.00 95.31 336 LEU A CA 1
ATOM 2713 C C . LEU A 1 336 ? 5.465 16.466 -3.079 1.00 95.31 336 LEU A C 1
ATOM 2715 O O . LEU A 1 336 ? 4.867 15.390 -2.997 1.00 95.31 336 LEU A O 1
ATOM 2719 N N . ARG A 1 337 ? 4.793 17.619 -3.228 1.00 95.62 337 ARG A N 1
ATOM 2720 C CA . ARG A 1 337 ? 3.318 17.697 -3.218 1.00 95.62 337 ARG A CA 1
ATOM 2721 C C . ARG A 1 337 ? 2.659 16.655 -4.123 1.00 95.62 337 ARG A C 1
ATOM 2723 O O . ARG A 1 337 ? 1.695 16.020 -3.700 1.00 95.62 337 ARG A O 1
ATOM 2730 N N . GLY A 1 338 ? 3.171 16.484 -5.344 1.00 95.44 338 GLY A N 1
ATOM 2731 C CA . GLY A 1 338 ? 2.646 15.524 -6.318 1.00 95.44 338 GLY A CA 1
ATOM 2732 C C . GLY A 1 338 ? 2.745 14.077 -5.833 1.00 95.44 338 GLY A C 1
ATOM 2733 O O . GLY A 1 338 ? 1.743 13.368 -5.841 1.00 95.44 338 GLY A O 1
ATOM 2734 N N . ILE A 1 339 ? 3.913 13.671 -5.325 1.00 97.12 339 ILE A N 1
ATOM 2735 C CA . ILE A 1 339 ? 4.151 12.308 -4.826 1.00 97.12 339 ILE A CA 1
ATOM 2736 C C . ILE A 1 339 ? 3.291 12.036 -3.587 1.00 97.12 339 ILE A C 1
ATOM 2738 O O . ILE A 1 339 ? 2.597 11.027 -3.542 1.00 97.12 339 ILE A O 1
ATOM 2742 N N . VAL A 1 340 ? 3.253 12.954 -2.614 1.00 96.69 340 VAL A N 1
ATOM 2743 C CA . VAL A 1 340 ? 2.425 12.779 -1.404 1.00 96.69 340 VAL A CA 1
ATOM 2744 C C . VAL A 1 340 ? 0.927 12.755 -1.741 1.00 96.69 340 VAL A C 1
ATOM 2746 O O . VAL A 1 340 ? 0.162 11.998 -1.152 1.00 96.69 340 VAL A O 1
ATOM 2749 N N . SER A 1 341 ? 0.479 13.554 -2.714 1.00 94.81 341 SER A N 1
ATOM 2750 C CA . SER A 1 341 ? -0.923 13.514 -3.163 1.00 94.81 341 SER A CA 1
ATOM 2751 C C . SER A 1 341 ? -1.246 12.208 -3.892 1.00 94.81 341 SER A C 1
ATOM 2753 O O . SER A 1 341 ? -2.353 11.689 -3.765 1.00 94.81 341 SER A O 1
ATOM 2755 N N . PHE A 1 342 ? -0.281 11.650 -4.626 1.00 96.75 342 PHE A N 1
ATOM 2756 C CA . PHE A 1 342 ? -0.412 10.345 -5.263 1.00 96.75 342 PHE A CA 1
ATOM 2757 C C . PHE A 1 342 ? -0.566 9.221 -4.227 1.00 96.75 342 PHE A C 1
ATOM 2759 O O . PHE A 1 342 ? -1.518 8.452 -4.338 1.00 96.75 342 PHE A O 1
ATOM 2766 N N . THR A 1 343 ? 0.278 9.169 -3.185 1.00 96.81 343 THR A N 1
ATOM 2767 C CA . THR A 1 343 ? 0.238 8.097 -2.166 1.00 96.81 343 THR A CA 1
ATOM 2768 C C . THR A 1 343 ? -1.043 8.069 -1.324 1.00 96.81 343 THR A C 1
ATOM 2770 O O . THR A 1 343 ? -1.374 7.026 -0.757 1.00 96.81 343 THR A O 1
ATOM 2773 N N . LYS A 1 344 ? -1.756 9.199 -1.225 1.00 93.00 344 LYS A N 1
ATOM 2774 C CA . LYS A 1 344 ? -3.031 9.336 -0.494 1.00 93.00 344 LYS A CA 1
ATOM 2775 C C . LYS A 1 344 ? -4.270 9.354 -1.388 1.00 93.00 344 LYS A C 1
ATOM 2777 O O . LYS A 1 344 ? -5.385 9.288 -0.882 1.00 93.00 344 LYS A O 1
ATOM 2782 N N . GLY A 1 345 ? -4.089 9.464 -2.699 1.00 93.88 345 GLY A N 1
ATOM 2783 C CA . GLY A 1 345 ? -5.171 9.750 -3.630 1.00 93.88 345 GLY A CA 1
ATOM 2784 C C . GLY A 1 345 ? -5.110 8.897 -4.878 1.00 93.88 345 GLY A C 1
ATOM 2785 O O . GLY A 1 345 ? -5.629 7.787 -4.907 1.00 93.88 345 GLY A O 1
ATOM 2786 N N . ALA A 1 346 ? -4.457 9.427 -5.914 1.00 94.44 346 ALA A N 1
ATOM 2787 C CA . ALA A 1 346 ? -4.444 8.827 -7.248 1.00 94.44 346 ALA A CA 1
ATOM 2788 C C . ALA A 1 346 ? -4.030 7.343 -7.259 1.00 94.44 346 ALA A C 1
ATOM 2790 O O . ALA A 1 346 ? -4.565 6.589 -8.066 1.00 94.44 346 ALA A O 1
ATOM 2791 N N . TYR A 1 347 ? -3.169 6.902 -6.332 1.00 97.06 347 TYR A N 1
ATOM 2792 C CA . TYR A 1 347 ? -2.817 5.489 -6.198 1.00 97.06 347 TYR A CA 1
ATOM 2793 C C . TYR A 1 347 ? -4.043 4.567 -6.059 1.00 97.06 347 TYR A C 1
ATOM 2795 O O . TYR A 1 347 ? -4.116 3.517 -6.689 1.00 97.06 347 TYR A O 1
ATOM 2803 N N . TRP A 1 348 ? -5.044 4.975 -5.280 1.00 95.50 348 TRP A N 1
ATOM 2804 C CA . TRP A 1 348 ? -6.206 4.147 -4.933 1.00 95.50 348 TRP A CA 1
ATOM 2805 C C . TRP A 1 348 ? -7.274 4.071 -6.032 1.00 95.50 348 TRP A C 1
ATOM 2807 O O . TRP A 1 348 ? -8.302 3.422 -5.837 1.00 95.50 348 TRP A O 1
ATOM 2817 N N . THR A 1 349 ? -7.047 4.744 -7.162 1.00 93.12 349 THR A N 1
ATOM 2818 C CA . THR A 1 349 ? -7.997 4.839 -8.290 1.00 93.12 349 THR A CA 1
ATOM 2819 C C . THR A 1 349 ? -7.386 4.482 -9.633 1.00 93.12 349 THR A C 1
ATOM 2821 O O . THR A 1 349 ? -8.078 3.956 -10.497 1.00 93.12 349 THR A O 1
ATOM 2824 N N . ASN A 1 350 ? -6.092 4.729 -9.807 1.00 94.88 350 ASN A N 1
ATOM 2825 C CA . ASN A 1 350 ? -5.354 4.308 -10.986 1.00 94.88 350 ASN A CA 1
ATOM 2826 C C . ASN A 1 350 ? -5.288 2.774 -11.103 1.00 94.88 350 ASN A C 1
ATOM 2828 O O . ASN A 1 350 ? -5.342 2.041 -10.109 1.00 94.88 350 ASN A O 1
ATOM 2832 N N . SER A 1 351 ? -5.072 2.300 -12.329 1.00 95.12 351 SER A N 1
ATOM 2833 C CA . SER A 1 351 ? -4.767 0.897 -12.596 1.00 95.12 351 SER A CA 1
ATOM 2834 C C . SER A 1 351 ? -3.366 0.506 -12.075 1.00 95.12 351 SER A C 1
ATOM 2836 O O . SER A 1 351 ? -2.505 1.373 -11.863 1.00 95.12 351 SER A O 1
ATOM 2838 N N . PRO A 1 352 ? -3.105 -0.794 -11.826 1.00 96.75 352 PRO A N 1
ATOM 2839 C CA . PRO A 1 352 ? -1.833 -1.252 -11.259 1.00 96.75 352 PRO A CA 1
ATOM 2840 C C . PRO A 1 352 ? -0.591 -0.853 -12.073 1.00 96.75 352 PRO A C 1
ATOM 2842 O O . PRO A 1 352 ? 0.435 -0.515 -11.481 1.00 96.75 352 PRO A O 1
ATOM 2845 N N . ASP A 1 353 ? -0.682 -0.839 -13.402 1.00 97.06 353 ASP A N 1
ATOM 2846 C CA . ASP A 1 353 ? 0.379 -0.438 -14.335 1.00 97.06 353 ASP A CA 1
ATOM 2847 C C . ASP A 1 353 ? 0.679 1.069 -14.260 1.00 97.06 353 ASP A C 1
ATOM 2849 O O . ASP A 1 353 ? 1.836 1.480 -14.131 1.00 97.06 353 ASP A O 1
ATOM 2853 N N . GLN A 1 354 ? -0.361 1.908 -14.222 1.00 96.94 354 GLN A N 1
ATOM 2854 C CA . GLN A 1 354 ? -0.227 3.352 -14.033 1.00 96.94 354 GLN A CA 1
ATOM 2855 C C . GLN A 1 354 ? 0.425 3.666 -12.687 1.00 96.94 354 GLN A C 1
ATOM 2857 O O . GLN A 1 354 ? 1.290 4.543 -12.593 1.00 96.94 354 GLN A O 1
ATOM 2862 N N . ASN A 1 355 ? 0.031 2.936 -11.641 1.00 98.25 355 ASN A N 1
ATOM 2863 C CA . ASN A 1 355 ? 0.637 3.041 -10.321 1.00 98.25 355 ASN A CA 1
ATOM 2864 C C . ASN A 1 355 ? 2.107 2.644 -10.336 1.00 98.25 355 ASN A C 1
ATOM 2866 O O . ASN A 1 355 ? 2.932 3.396 -9.817 1.00 98.25 355 ASN A O 1
ATOM 2870 N N . PHE A 1 356 ? 2.439 1.522 -10.973 1.00 98.38 356 PHE A N 1
ATOM 2871 C CA . PHE A 1 356 ? 3.816 1.076 -11.135 1.00 98.38 356 PHE A CA 1
ATOM 2872 C C . PHE A 1 356 ? 4.673 2.170 -11.789 1.00 98.38 356 PHE A C 1
ATOM 2874 O O . PHE A 1 356 ? 5.667 2.605 -11.206 1.00 98.38 356 PHE A O 1
ATOM 2881 N N . HIS A 1 357 ? 4.260 2.692 -12.949 1.00 97.62 357 HIS A N 1
ATOM 2882 C CA . HIS A 1 357 ? 5.012 3.739 -13.653 1.00 97.62 357 HIS A CA 1
ATOM 2883 C C . HIS A 1 357 ? 5.121 5.030 -12.855 1.00 97.62 357 HIS A C 1
ATOM 2885 O O . HIS A 1 357 ? 6.184 5.650 -12.826 1.00 97.62 357 HIS A O 1
ATOM 2891 N N . THR A 1 358 ? 4.043 5.432 -12.182 1.00 98.19 358 THR A N 1
ATOM 2892 C CA . THR A 1 358 ? 4.049 6.639 -11.349 1.00 98.19 358 THR A CA 1
ATOM 2893 C C . THR A 1 358 ? 5.028 6.494 -10.185 1.00 98.19 358 THR A C 1
ATOM 2895 O O . THR A 1 358 ? 5.755 7.439 -9.887 1.00 98.19 358 THR A O 1
ATOM 2898 N N . ILE A 1 359 ? 5.112 5.311 -9.567 1.00 98.62 359 ILE A N 1
ATOM 2899 C CA . ILE A 1 359 ? 6.073 5.026 -8.495 1.00 98.62 359 ILE A CA 1
ATOM 2900 C C . ILE A 1 359 ? 7.510 5.042 -9.019 1.00 98.62 359 ILE A C 1
ATOM 2902 O O . ILE A 1 359 ? 8.365 5.676 -8.403 1.00 98.62 359 ILE A O 1
ATOM 2906 N N . VAL A 1 360 ? 7.781 4.406 -10.162 1.00 98.06 360 VAL A N 1
ATOM 2907 C CA . VAL A 1 360 ? 9.112 4.438 -10.790 1.00 98.06 360 VAL A CA 1
ATOM 2908 C C . VAL A 1 360 ? 9.547 5.884 -11.040 1.00 98.06 360 VAL A C 1
ATOM 2910 O O . VAL A 1 360 ? 10.627 6.286 -10.615 1.00 98.06 360 VAL A O 1
ATOM 2913 N N . ARG A 1 361 ? 8.681 6.696 -11.658 1.00 97.50 361 ARG A N 1
ATOM 2914 C CA . ARG A 1 361 ? 8.954 8.119 -11.913 1.00 97.50 361 ARG A CA 1
ATOM 2915 C C . ARG A 1 361 ? 9.142 8.921 -10.627 1.00 97.50 361 ARG A C 1
ATOM 2917 O O . ARG A 1 361 ? 10.006 9.790 -10.571 1.00 97.50 361 ARG A O 1
ATOM 2924 N N . ALA A 1 362 ? 8.353 8.631 -9.595 1.00 97.94 362 ALA A N 1
ATOM 2925 C CA . ALA A 1 362 ? 8.489 9.258 -8.286 1.00 97.94 362 ALA A CA 1
ATOM 2926 C C . ALA A 1 362 ? 9.862 8.962 -7.660 1.00 97.94 362 ALA A C 1
ATOM 2928 O O . ALA A 1 362 ? 10.511 9.883 -7.168 1.00 97.94 362 ALA A O 1
ATOM 2929 N N . LEU A 1 363 ? 10.328 7.710 -7.720 1.00 97.38 363 LEU A N 1
ATOM 2930 C CA . LEU A 1 363 ? 11.648 7.307 -7.225 1.00 97.38 363 LEU A CA 1
ATOM 2931 C C . LEU A 1 363 ? 12.784 7.985 -8.004 1.00 97.38 363 LEU A C 1
ATOM 2933 O O . LEU A 1 363 ? 13.700 8.514 -7.381 1.00 97.38 363 LEU A O 1
ATOM 2937 N N . GLU A 1 364 ? 12.696 8.041 -9.337 1.00 95.81 364 GLU A N 1
ATOM 2938 C CA . GLU A 1 364 ? 13.664 8.767 -10.175 1.00 95.81 364 GLU A CA 1
ATOM 2939 C C . GLU A 1 364 ? 13.750 10.250 -9.775 1.00 95.81 364 GLU A C 1
ATOM 2941 O O . GLU A 1 364 ? 14.843 10.790 -9.614 1.00 95.81 364 GLU A O 1
ATOM 2946 N N . HIS A 1 365 ? 12.606 10.895 -9.530 1.00 95.00 365 HIS A N 1
ATOM 2947 C CA . HIS A 1 365 ? 12.555 12.311 -9.169 1.00 95.00 365 HIS A CA 1
ATOM 2948 C C . HIS A 1 365 ? 13.058 12.607 -7.744 1.00 95.00 365 HIS A C 1
ATOM 2950 O O . HIS A 1 365 ? 13.715 13.622 -7.512 1.00 95.00 365 HIS A O 1
ATOM 2956 N N . ILE A 1 366 ? 12.811 11.719 -6.772 1.00 94.56 366 ILE A N 1
ATOM 2957 C CA . ILE A 1 366 ? 13.302 11.885 -5.387 1.00 94.56 366 ILE A CA 1
ATOM 2958 C C . ILE A 1 366 ? 14.835 11.986 -5.345 1.00 94.56 366 ILE A C 1
ATOM 2960 O O . ILE A 1 366 ? 15.390 12.709 -4.508 1.00 94.56 366 ILE A O 1
ATOM 2964 N N . LYS A 1 367 ? 15.533 11.303 -6.259 1.00 89.94 367 LYS A N 1
ATOM 2965 C CA . LYS A 1 367 ? 16.992 11.389 -6.393 1.00 89.94 367 LYS A CA 1
ATOM 2966 C C . LYS A 1 367 ? 17.467 12.824 -6.638 1.00 89.94 367 LYS A C 1
ATOM 2968 O O . LYS A 1 367 ? 18.477 13.249 -6.082 1.00 89.94 367 LYS A O 1
ATOM 2973 N N . GLU A 1 368 ? 16.737 13.572 -7.457 1.00 90.75 368 GLU A N 1
ATOM 2974 C CA . GLU A 1 368 ? 17.118 14.914 -7.908 1.00 90.75 368 GLU A CA 1
ATOM 2975 C C . GLU A 1 368 ? 16.975 15.964 -6.796 1.00 90.75 368 GLU A C 1
ATOM 2977 O O . GLU A 1 368 ? 17.646 17.000 -6.805 1.00 90.75 368 GLU A O 1
ATOM 2982 N N . ILE A 1 369 ? 16.146 15.683 -5.789 1.00 91.94 369 ILE A N 1
ATOM 2983 C CA . ILE A 1 369 ? 15.821 16.627 -4.722 1.00 91.94 369 ILE A CA 1
ATOM 2984 C C . ILE A 1 369 ? 16.816 16.472 -3.575 1.00 91.94 369 ILE A C 1
ATOM 2986 O O . ILE A 1 369 ? 16.656 15.658 -2.664 1.00 91.94 369 ILE A O 1
ATOM 2990 N N . LYS A 1 370 ? 17.863 17.298 -3.602 1.00 88.12 370 LYS A N 1
ATOM 2991 C CA . LYS A 1 370 ? 18.935 17.307 -2.589 1.00 88.12 370 LYS A CA 1
ATOM 2992 C C . LYS A 1 370 ? 18.508 17.875 -1.231 1.00 88.12 370 LYS A C 1
ATOM 2994 O O . LYS A 1 370 ? 19.193 17.649 -0.244 1.00 88.12 370 LYS A O 1
ATOM 2999 N N . THR A 1 371 ? 17.396 18.605 -1.173 1.00 92.75 371 THR A N 1
ATOM 3000 C CA . THR A 1 371 ? 16.915 19.289 0.040 1.00 92.75 371 THR A CA 1
ATOM 3001 C C . THR A 1 371 ? 16.126 18.390 0.993 1.00 92.75 371 THR A C 1
ATOM 3003 O O . THR A 1 371 ? 15.725 18.853 2.060 1.00 92.75 371 THR A O 1
ATOM 3006 N N . LEU A 1 372 ? 15.861 17.136 0.611 1.00 93.19 372 LEU A N 1
ATOM 3007 C CA . LEU A 1 372 ? 15.181 16.167 1.469 1.00 93.19 372 LEU A CA 1
ATOM 3008 C C . LEU A 1 372 ? 16.112 15.699 2.581 1.00 93.19 372 LEU A C 1
ATOM 3010 O O . LEU A 1 372 ? 17.227 15.250 2.309 1.00 93.19 372 LEU A O 1
ATOM 3014 N N . MET A 1 373 ? 15.619 15.738 3.816 1.00 93.00 373 MET A N 1
ATOM 3015 C CA . MET A 1 373 ? 16.320 15.154 4.956 1.00 93.00 373 MET A CA 1
ATOM 3016 C C . MET A 1 373 ? 16.319 13.622 4.861 1.00 93.00 373 MET A C 1
ATOM 3018 O O . MET A 1 373 ? 15.369 13.028 4.344 1.00 93.00 373 MET A O 1
ATOM 3022 N N . ASP A 1 374 ? 17.347 12.973 5.414 1.00 90.94 374 ASP A N 1
ATOM 3023 C CA . ASP A 1 374 ? 17.527 11.515 5.322 1.00 90.94 374 ASP A CA 1
ATOM 3024 C C . ASP A 1 374 ? 16.295 10.736 5.800 1.00 90.94 374 ASP A C 1
ATOM 3026 O O . ASP A 1 374 ? 15.873 9.781 5.146 1.00 90.94 374 ASP A O 1
ATOM 3030 N N . TYR A 1 375 ? 15.645 11.181 6.883 1.00 92.62 375 TYR A N 1
ATOM 3031 C CA . TYR A 1 375 ? 14.454 10.498 7.391 1.00 92.62 375 TYR A CA 1
ATOM 3032 C C . TYR A 1 375 ? 13.233 10.627 6.480 1.00 92.62 375 TYR A C 1
ATOM 3034 O O . TYR A 1 375 ? 12.430 9.701 6.375 1.00 92.62 375 TYR A O 1
ATOM 3042 N N . GLN A 1 376 ? 13.096 11.768 5.803 1.00 95.12 376 GLN A N 1
ATOM 3043 C CA . GLN A 1 376 ? 12.020 11.996 4.846 1.00 95.12 376 GLN A CA 1
ATOM 3044 C C . GLN A 1 376 ? 12.226 11.109 3.624 1.00 95.12 376 GLN A C 1
ATOM 3046 O O . GLN A 1 376 ? 11.279 10.473 3.164 1.00 95.12 376 GLN A O 1
ATOM 3051 N N . ARG A 1 377 ? 13.476 11.037 3.143 1.00 93.88 377 ARG A N 1
ATOM 3052 C CA . ARG A 1 377 ? 13.887 10.196 2.017 1.00 93.88 377 ARG A CA 1
ATOM 3053 C C . ARG A 1 377 ? 13.666 8.713 2.326 1.00 93.88 377 ARG A C 1
ATOM 3055 O O . ARG A 1 377 ? 13.035 8.024 1.534 1.00 93.88 377 ARG A O 1
ATOM 3062 N N . MET A 1 378 ? 14.099 8.239 3.494 1.00 93.50 378 MET A N 1
ATOM 3063 C CA . MET A 1 378 ? 13.876 6.856 3.925 1.00 93.50 378 MET A CA 1
ATOM 3064 C C . MET A 1 378 ? 12.380 6.532 4.028 1.00 93.50 378 MET A C 1
ATOM 3066 O O . MET A 1 378 ? 11.916 5.565 3.425 1.00 93.50 378 MET A O 1
ATOM 3070 N N . TYR A 1 379 ? 11.604 7.375 4.723 1.00 95.94 379 TYR A N 1
ATOM 3071 C CA . TYR A 1 379 ? 10.158 7.186 4.863 1.00 95.94 379 TYR A CA 1
ATOM 3072 C C . TYR A 1 379 ? 9.459 7.091 3.503 1.00 95.94 379 TYR A C 1
ATOM 3074 O O . TYR A 1 379 ? 8.710 6.142 3.267 1.00 95.94 379 TYR A O 1
ATOM 3082 N N . ILE A 1 380 ? 9.710 8.043 2.594 1.00 97.00 380 ILE A N 1
ATOM 3083 C CA . ILE A 1 380 ? 9.014 8.064 1.304 1.00 97.00 380 ILE A CA 1
ATOM 3084 C C . ILE A 1 380 ? 9.417 6.882 0.416 1.00 97.00 380 ILE A C 1
ATOM 3086 O O . ILE A 1 380 ? 8.567 6.347 -0.289 1.00 97.00 380 ILE A O 1
ATOM 3090 N N . VAL A 1 381 ? 10.669 6.417 0.481 1.00 96.19 381 VAL A N 1
ATOM 3091 C CA . VAL A 1 381 ? 11.124 5.239 -0.275 1.00 96.19 381 VAL A CA 1
ATOM 3092 C C . VAL A 1 381 ? 10.470 3.966 0.246 1.00 96.19 381 VAL A C 1
ATOM 3094 O O . VAL A 1 381 ? 9.933 3.198 -0.554 1.00 96.19 381 VAL A O 1
ATOM 3097 N N . LEU A 1 382 ? 10.433 3.757 1.566 1.00 96.62 382 LEU A N 1
ATOM 3098 C CA . LEU A 1 382 ? 9.719 2.620 2.158 1.00 96.62 382 LEU A CA 1
ATOM 3099 C C . LEU A 1 382 ? 8.225 2.672 1.817 1.00 96.62 382 LEU A C 1
ATOM 3101 O O . LEU A 1 382 ? 7.626 1.661 1.451 1.00 96.62 382 LEU A O 1
ATOM 3105 N N . ARG A 1 383 ? 7.632 3.869 1.864 1.00 98.00 383 ARG A N 1
ATOM 3106 C CA . ARG A 1 383 ? 6.231 4.088 1.511 1.00 98.00 383 ARG A CA 1
ATOM 3107 C C . ARG A 1 383 ? 5.939 3.774 0.043 1.00 98.00 383 ARG A C 1
ATOM 3109 O O . ARG A 1 383 ? 4.946 3.115 -0.247 1.00 98.00 383 ARG A O 1
ATOM 3116 N N . LEU A 1 384 ? 6.783 4.219 -0.882 1.00 98.50 384 LEU A N 1
ATOM 3117 C CA . LEU A 1 384 ? 6.639 3.906 -2.305 1.00 98.50 384 LEU A CA 1
ATOM 3118 C C . LEU A 1 384 ? 6.887 2.420 -2.584 1.00 98.50 384 LEU A C 1
ATOM 3120 O O . LEU A 1 384 ? 6.169 1.841 -3.389 1.00 98.50 384 LEU A O 1
ATOM 3124 N N . SER A 1 385 ? 7.820 1.785 -1.872 1.00 98.31 385 SER A N 1
ATOM 3125 C CA . SER A 1 385 ? 8.088 0.342 -1.974 1.00 98.31 385 SER A CA 1
ATOM 3126 C C . SER A 1 385 ? 6.893 -0.498 -1.513 1.00 98.31 385 SER A C 1
ATOM 3128 O O . SER A 1 385 ? 6.555 -1.507 -2.129 1.00 98.31 385 SER A O 1
ATOM 3130 N N . LEU A 1 386 ? 6.203 -0.058 -0.459 1.00 98.62 386 LEU A N 1
ATOM 3131 C CA . LEU A 1 386 ? 4.955 -0.662 0.005 1.00 98.62 386 LEU A CA 1
ATOM 3132 C C . LEU A 1 386 ? 3.869 -0.595 -1.077 1.00 98.62 386 LEU A C 1
ATOM 3134 O O . LEU A 1 386 ? 3.288 -1.619 -1.433 1.00 98.62 386 LEU A O 1
ATOM 3138 N N . LEU A 1 387 ? 3.629 0.591 -1.641 1.00 98.69 387 LEU A N 1
ATOM 3139 C CA . LEU A 1 387 ? 2.656 0.772 -2.722 1.00 98.69 387 LEU A CA 1
ATOM 3140 C C . LEU A 1 387 ? 3.054 0.005 -3.993 1.00 98.69 387 LEU A C 1
ATOM 3142 O O . LEU A 1 387 ? 2.199 -0.538 -4.691 1.00 98.69 387 LEU A O 1
ATOM 3146 N N . LEU A 1 388 ? 4.354 -0.109 -4.263 1.00 98.69 388 LEU A N 1
ATOM 3147 C CA . LEU A 1 388 ? 4.873 -0.898 -5.371 1.00 98.69 388 LEU A CA 1
ATOM 3148 C C . LEU A 1 388 ? 4.573 -2.384 -5.177 1.00 98.69 388 LEU A C 1
ATOM 3150 O O . LEU A 1 388 ? 4.133 -3.040 -6.117 1.00 98.69 388 LEU A O 1
ATOM 3154 N N . SER A 1 389 ? 4.756 -2.906 -3.959 1.00 98.62 389 SER A N 1
ATOM 3155 C CA . SER A 1 389 ? 4.444 -4.306 -3.648 1.00 98.62 389 SER A CA 1
ATOM 3156 C C . SER A 1 389 ? 2.971 -4.635 -3.895 1.00 98.62 389 SER A C 1
ATOM 3158 O O . SER A 1 389 ? 2.662 -5.677 -4.468 1.00 98.62 389 SER A O 1
ATOM 3160 N N . LEU A 1 390 ? 2.065 -3.715 -3.550 1.00 98.56 390 LEU A N 1
ATOM 3161 C CA . LEU A 1 390 ? 0.635 -3.843 -3.817 1.00 98.56 390 LEU A CA 1
ATOM 3162 C C . LEU A 1 390 ? 0.345 -3.870 -5.327 1.00 98.56 390 LEU A C 1
ATOM 3164 O O . LEU A 1 390 ? -0.365 -4.762 -5.786 1.00 98.56 390 LEU A O 1
ATOM 3168 N N . SER A 1 391 ? 0.930 -2.956 -6.110 1.00 98.50 391 SER A N 1
ATOM 3169 C CA . SER A 1 391 ? 0.758 -2.922 -7.572 1.00 98.50 391 SER A CA 1
ATOM 3170 C C . SER A 1 391 ? 1.287 -4.188 -8.247 1.00 98.50 391 SER A C 1
ATOM 3172 O O . SER A 1 391 ? 0.615 -4.768 -9.095 1.00 98.50 391 SER A O 1
ATOM 3174 N N . ILE A 1 392 ? 2.469 -4.657 -7.841 1.00 98.44 392 ILE A N 1
ATOM 3175 C CA . ILE A 1 392 ? 3.087 -5.873 -8.382 1.00 98.44 392 ILE A CA 1
ATOM 3176 C C . ILE A 1 392 ? 2.248 -7.112 -8.040 1.00 98.44 392 ILE A C 1
ATOM 3178 O O . ILE A 1 392 ? 2.053 -7.961 -8.906 1.00 98.44 392 ILE A O 1
ATOM 3182 N N . LEU A 1 393 ? 1.699 -7.207 -6.824 1.00 98.56 393 LEU A N 1
ATOM 3183 C CA . LEU A 1 393 ? 0.803 -8.305 -6.447 1.00 98.56 393 LEU A CA 1
ATOM 3184 C C . LEU A 1 393 ? -0.520 -8.279 -7.217 1.00 98.56 393 LEU A C 1
ATOM 3186 O O . LEU A 1 393 ? -1.033 -9.337 -7.573 1.00 98.56 393 LEU A O 1
ATOM 3190 N N . GLN A 1 394 ? -1.066 -7.098 -7.517 1.00 98.06 394 GLN A N 1
ATOM 3191 C CA . GLN A 1 394 ? -2.251 -6.979 -8.373 1.00 98.06 394 GLN A CA 1
ATOM 3192 C C . GLN A 1 394 ? -1.968 -7.457 -9.800 1.00 98.06 394 GLN A C 1
ATOM 3194 O O . GLN A 1 394 ? -2.770 -8.208 -10.352 1.00 98.06 394 GLN A O 1
ATOM 3199 N N . ILE A 1 395 ? -0.812 -7.095 -10.364 1.00 98.12 395 ILE A N 1
ATOM 3200 C CA . ILE A 1 395 ? -0.388 -7.590 -11.680 1.00 98.12 395 ILE A CA 1
ATOM 3201 C C . ILE A 1 395 ? -0.179 -9.112 -11.639 1.00 98.12 395 ILE A C 1
ATOM 3203 O O . ILE A 1 395 ? -0.680 -9.828 -12.501 1.00 98.12 395 ILE A O 1
ATOM 3207 N N . ALA A 1 396 ? 0.485 -9.642 -10.608 1.00 98.25 396 ALA A N 1
ATOM 3208 C CA . ALA A 1 396 ? 0.661 -11.085 -10.441 1.00 98.25 396 ALA A CA 1
ATOM 3209 C C . ALA A 1 396 ? -0.684 -11.827 -10.328 1.00 98.25 396 ALA A C 1
ATOM 3211 O O . ALA A 1 396 ? -0.871 -12.859 -10.971 1.00 98.25 396 ALA A O 1
ATOM 3212 N N . SER A 1 397 ? -1.643 -11.270 -9.578 1.00 97.50 397 SER A N 1
ATOM 3213 C CA . SER A 1 397 ? -3.019 -11.779 -9.480 1.00 97.50 397 SER A CA 1
ATOM 3214 C C . SER A 1 397 ? -3.683 -11.888 -10.852 1.00 97.50 397 SER A C 1
ATOM 3216 O O . SER A 1 397 ? -4.309 -12.901 -11.166 1.00 97.50 397 SER A O 1
ATOM 3218 N N . PHE A 1 398 ? -3.525 -10.862 -11.694 1.00 96.81 398 PHE A N 1
ATOM 3219 C CA . PHE A 1 398 ? -4.048 -10.872 -13.056 1.00 96.81 398 PHE A CA 1
ATOM 3220 C C . PHE A 1 398 ? -3.382 -11.952 -13.920 1.00 96.81 398 PHE A C 1
ATOM 3222 O O . PHE A 1 398 ? -4.079 -12.711 -14.594 1.00 96.81 398 PHE A O 1
ATOM 3229 N N . ILE A 1 399 ? -2.053 -12.074 -13.866 1.00 97.44 399 ILE A N 1
ATOM 3230 C CA . ILE A 1 399 ? -1.294 -13.075 -14.636 1.00 97.44 399 ILE A CA 1
ATOM 3231 C C . ILE A 1 399 ? -1.748 -14.496 -14.288 1.00 97.44 399 ILE A C 1
ATOM 3233 O O . ILE A 1 399 ? -1.984 -15.302 -15.186 1.00 97.44 399 ILE A O 1
ATOM 3237 N N . ILE A 1 400 ? -1.918 -14.795 -12.997 1.00 96.88 400 ILE A N 1
ATOM 3238 C CA . ILE A 1 400 ? -2.367 -16.116 -12.530 1.00 96.88 400 ILE A CA 1
ATOM 3239 C C . ILE A 1 400 ? -3.759 -16.448 -13.075 1.00 96.88 400 ILE A C 1
ATOM 3241 O O . ILE A 1 400 ? -4.000 -17.578 -13.495 1.00 96.88 400 ILE A O 1
ATOM 3245 N N . LYS A 1 401 ? -4.665 -15.465 -13.102 1.00 95.19 401 LYS A N 1
ATOM 3246 C CA . LYS A 1 401 ? -6.038 -15.645 -13.595 1.00 95.19 401 LYS A CA 1
ATOM 3247 C C . LYS A 1 401 ? -6.126 -15.791 -15.111 1.00 95.19 401 LYS A C 1
ATOM 3249 O O . LYS A 1 401 ? -7.059 -16.424 -15.595 1.00 95.19 401 LYS A O 1
ATOM 3254 N N . THR A 1 402 ? -5.206 -15.181 -15.854 1.00 94.56 402 THR A N 1
ATOM 3255 C CA . THR A 1 402 ? -5.290 -15.099 -17.318 1.00 94.56 402 THR A CA 1
ATOM 3256 C C . THR A 1 402 ? -4.426 -16.130 -18.026 1.00 94.56 402 THR A C 1
ATOM 3258 O O . THR A 1 402 ? -4.927 -16.839 -18.896 1.00 94.56 402 THR A O 1
ATOM 3261 N N . ASN A 1 403 ? -3.139 -16.232 -17.683 1.00 93.75 403 ASN A N 1
ATOM 3262 C CA . ASN A 1 403 ? -2.217 -17.155 -18.340 1.00 93.75 403 ASN A CA 1
ATOM 3263 C C . ASN A 1 403 ? -0.960 -17.418 -17.493 1.00 93.75 403 ASN A C 1
ATOM 3265 O O . ASN A 1 403 ? 0.108 -16.832 -17.694 1.00 93.75 403 ASN A O 1
ATOM 3269 N N . PHE A 1 404 ? -1.076 -18.386 -16.585 1.00 93.19 404 PHE A N 1
ATOM 3270 C CA . PHE A 1 404 ? 0.025 -18.838 -15.734 1.00 93.19 404 PHE A CA 1
ATOM 3271 C C . PHE A 1 404 ? 1.201 -19.453 -16.519 1.00 93.19 404 PHE A C 1
ATOM 3273 O O . PHE A 1 404 ? 2.337 -19.413 -16.060 1.00 93.19 404 PHE A O 1
ATOM 3280 N N . SER A 1 405 ? 0.970 -20.004 -17.714 1.00 95.62 405 SER A N 1
ATOM 3281 C CA . SER A 1 405 ? 2.031 -20.639 -18.511 1.00 95.62 405 SER A CA 1
ATOM 3282 C C . SER A 1 405 ? 2.974 -19.633 -19.177 1.00 95.62 405 SER A C 1
ATOM 3284 O O . SER A 1 405 ? 4.083 -20.003 -19.558 1.00 95.62 405 SER A O 1
ATOM 3286 N N . ASN A 1 406 ? 2.560 -18.369 -19.326 1.00 96.50 406 ASN A N 1
ATOM 3287 C CA . ASN A 1 406 ? 3.328 -17.338 -20.024 1.00 96.50 406 ASN A CA 1
ATOM 3288 C C . ASN A 1 406 ? 3.511 -16.067 -19.179 1.00 96.50 406 ASN A C 1
ATOM 3290 O O . ASN A 1 406 ? 3.241 -14.950 -19.625 1.00 96.50 406 ASN A O 1
ATOM 3294 N N . ILE A 1 407 ? 4.017 -16.256 -17.956 1.00 97.12 407 ILE A N 1
ATOM 3295 C CA . ILE A 1 407 ? 4.188 -15.205 -16.940 1.00 97.12 407 ILE A CA 1
ATOM 3296 C C . ILE A 1 407 ? 4.882 -13.966 -17.510 1.00 97.12 407 ILE A C 1
ATOM 3298 O O . ILE A 1 407 ? 4.414 -12.851 -17.307 1.00 97.12 407 ILE A O 1
ATOM 3302 N N . GLN A 1 408 ? 5.989 -14.148 -18.235 1.00 96.75 408 GLN A N 1
ATOM 3303 C CA . GLN A 1 408 ? 6.791 -13.023 -18.715 1.00 96.75 408 GLN A CA 1
ATOM 3304 C C . GLN A 1 408 ? 6.047 -12.170 -19.741 1.00 96.75 408 GLN A C 1
ATOM 3306 O O . GLN A 1 408 ? 6.077 -10.948 -19.634 1.00 96.75 408 GLN A O 1
ATOM 3311 N N . ASN A 1 409 ? 5.372 -12.777 -20.723 1.00 96.25 409 ASN A N 1
ATOM 3312 C CA . ASN A 1 409 ? 4.642 -11.981 -21.708 1.00 96.25 409 ASN A CA 1
ATOM 3313 C C . ASN A 1 409 ? 3.418 -11.312 -21.094 1.00 96.25 409 ASN A C 1
ATOM 3315 O O . ASN A 1 409 ? 3.186 -10.152 -21.398 1.00 96.25 409 ASN A O 1
ATOM 3319 N N . CYS A 1 410 ? 2.702 -11.981 -20.190 1.00 96.94 410 CYS A N 1
ATOM 3320 C CA . CYS A 1 410 ? 1.574 -11.362 -19.500 1.00 96.94 410 CYS A CA 1
ATOM 3321 C C . CYS A 1 410 ? 2.021 -10.215 -18.589 1.00 96.94 410 CYS A C 1
ATOM 3323 O O . CYS A 1 410 ? 1.388 -9.170 -18.582 1.00 96.94 410 CYS A O 1
ATOM 3325 N N . ALA A 1 411 ? 3.152 -10.352 -17.894 1.00 97.31 411 ALA A N 1
ATOM 3326 C CA . ALA A 1 411 ? 3.737 -9.255 -17.125 1.00 97.31 411 ALA A CA 1
ATOM 3327 C C . ALA A 1 411 ? 4.125 -8.064 -18.012 1.00 97.31 411 ALA A C 1
ATOM 3329 O O . ALA A 1 411 ? 3.953 -6.914 -17.617 1.00 97.31 411 ALA A O 1
ATOM 3330 N N . LEU A 1 412 ? 4.649 -8.331 -19.213 1.00 97.00 412 LEU A N 1
ATOM 3331 C CA . LEU A 1 412 ? 4.955 -7.286 -20.186 1.00 97.00 412 LEU A CA 1
ATOM 3332 C C . LEU A 1 412 ? 3.689 -6.628 -20.736 1.00 97.00 412 LEU A C 1
ATOM 3334 O O . LEU A 1 412 ? 3.665 -5.413 -20.872 1.00 97.00 412 LEU A O 1
ATOM 3338 N N . ASP A 1 413 ? 2.654 -7.394 -21.051 1.00 96.44 413 ASP A N 1
ATOM 3339 C CA . ASP A 1 413 ? 1.392 -6.832 -21.526 1.00 96.44 413 ASP A CA 1
ATOM 3340 C C . ASP A 1 413 ? 0.782 -5.936 -20.441 1.00 96.44 413 ASP A C 1
ATOM 3342 O O . ASP A 1 413 ? 0.524 -4.762 -20.694 1.00 96.44 413 ASP A O 1
ATOM 3346 N N . GLU A 1 414 ? 0.696 -6.428 -19.202 1.00 95.69 414 GLU A N 1
ATOM 3347 C CA . GLU A 1 414 ? 0.142 -5.675 -18.076 1.00 95.69 414 GLU A CA 1
ATOM 3348 C C . GLU A 1 414 ? 0.925 -4.401 -17.766 1.00 95.69 414 GLU A C 1
ATOM 3350 O O . GLU A 1 414 ? 0.335 -3.331 -17.653 1.00 95.69 414 GLU A O 1
ATOM 3355 N N . ILE A 1 415 ? 2.260 -4.458 -17.674 1.00 95.69 415 ILE A N 1
ATOM 3356 C CA . ILE A 1 415 ? 3.047 -3.251 -17.380 1.00 95.69 415 ILE A CA 1
ATOM 3357 C C . ILE A 1 415 ? 2.948 -2.205 -18.498 1.00 95.69 415 ILE A C 1
ATOM 3359 O O . ILE A 1 415 ? 3.235 -1.040 -18.248 1.00 95.69 415 ILE A O 1
ATOM 3363 N N . PHE A 1 416 ? 2.571 -2.567 -19.725 1.00 95.19 416 PHE A N 1
ATOM 3364 C CA . PHE A 1 416 ? 2.349 -1.602 -20.805 1.00 95.19 416 PHE A CA 1
ATOM 3365 C C . PHE A 1 416 ? 0.888 -1.152 -20.942 1.00 95.19 416 PHE A C 1
ATOM 3367 O O . PHE A 1 416 ? 0.612 -0.352 -21.831 1.00 95.19 416 PHE A O 1
ATOM 3374 N N . GLY A 1 417 ? -0.002 -1.580 -20.042 1.00 93.44 417 GLY A N 1
ATOM 3375 C CA . GLY A 1 417 ? -1.422 -1.220 -20.052 1.00 93.44 417 GLY A CA 1
ATOM 3376 C C . GLY A 1 417 ? -2.291 -2.133 -20.919 1.00 93.44 417 GLY A C 1
ATOM 3377 O O . GLY A 1 417 ? -3.466 -1.840 -21.107 1.00 93.44 417 GLY A O 1
ATOM 3378 N N . GLY A 1 418 ? -1.723 -3.229 -21.428 1.00 94.94 418 GLY A N 1
ATOM 3379 C CA . GLY A 1 418 ? -2.392 -4.201 -22.280 1.00 94.94 418 GLY A CA 1
ATOM 3380 C C . GLY A 1 418 ? -1.533 -4.651 -23.462 1.00 94.94 418 GLY A C 1
ATOM 3381 O O . GLY A 1 418 ? -0.510 -4.056 -23.821 1.00 94.94 418 GLY A O 1
ATOM 3382 N N . THR A 1 419 ? -1.956 -5.745 -24.098 1.00 95.25 419 THR A N 1
ATOM 3383 C CA . THR A 1 419 ? -1.280 -6.297 -25.278 1.00 95.25 419 THR A CA 1
ATOM 3384 C C . THR A 1 419 ? -1.272 -5.292 -26.435 1.00 95.25 419 THR A C 1
ATOM 3386 O O . THR A 1 419 ? -0.262 -5.167 -27.127 1.00 95.25 419 THR A O 1
ATOM 3389 N N . VAL A 1 420 ? -2.367 -4.554 -26.652 1.00 95.94 420 VAL A N 1
ATOM 3390 C CA . VAL A 1 420 ? -2.493 -3.595 -27.765 1.00 95.94 420 VAL A CA 1
ATOM 3391 C C . VAL A 1 420 ? -1.525 -2.429 -27.577 1.00 95.94 420 VAL A C 1
ATOM 3393 O O . VAL A 1 420 ? -0.714 -2.148 -28.458 1.00 95.94 420 VAL A O 1
ATOM 3396 N N . GLU A 1 421 ? -1.538 -1.824 -26.396 1.00 94.88 421 GLU A N 1
ATOM 3397 C CA . GLU A 1 421 ? -0.697 -0.701 -25.994 1.00 94.88 421 GLU A CA 1
ATOM 3398 C C . GLU A 1 421 ? 0.790 -1.073 -26.075 1.00 94.88 421 GLU A C 1
ATOM 3400 O O . GLU A 1 421 ? 1.627 -0.295 -26.554 1.00 94.88 421 GLU A O 1
ATOM 3405 N N . ARG A 1 422 ? 1.133 -2.309 -25.685 1.00 95.06 422 ARG A N 1
ATOM 3406 C CA . ARG A 1 422 ? 2.476 -2.861 -25.878 1.00 95.06 422 ARG A CA 1
ATOM 3407 C C . ARG A 1 422 ? 2.855 -2.899 -27.357 1.00 95.06 422 ARG A C 1
ATOM 3409 O O . ARG A 1 422 ? 3.931 -2.417 -27.711 1.00 95.06 422 ARG A O 1
ATOM 3416 N N . TRP A 1 423 ? 2.014 -3.459 -28.226 1.00 95.44 423 TRP A N 1
ATOM 3417 C CA . TRP A 1 423 ? 2.313 -3.548 -29.660 1.00 95.44 423 TRP A CA 1
ATOM 3418 C C . TRP A 1 423 ? 2.445 -2.174 -30.318 1.00 95.44 423 TRP A C 1
ATOM 3420 O O . TRP A 1 423 ? 3.363 -1.970 -31.114 1.00 95.44 423 TRP A O 1
ATOM 3430 N N . GLU A 1 424 ? 1.598 -1.211 -29.956 1.00 95.81 424 GLU A N 1
ATOM 3431 C CA . GLU A 1 424 ? 1.699 0.170 -30.439 1.00 95.81 424 GLU A CA 1
ATOM 3432 C C . GLU A 1 424 ? 3.021 0.823 -30.028 1.00 95.81 424 GLU A C 1
ATOM 3434 O O . GLU A 1 424 ? 3.692 1.471 -30.843 1.00 95.81 424 GLU A O 1
ATOM 3439 N N . LYS A 1 425 ? 3.458 0.591 -28.787 1.00 94.38 425 LYS A N 1
ATOM 3440 C CA . LYS A 1 425 ? 4.763 1.055 -28.320 1.00 94.38 425 LYS A CA 1
ATOM 3441 C C . LYS A 1 425 ? 5.903 0.404 -29.097 1.00 94.38 425 LYS A C 1
ATOM 3443 O O . LYS A 1 425 ? 6.828 1.101 -29.501 1.00 94.38 425 LYS A O 1
ATOM 3448 N N . PHE A 1 426 ? 5.842 -0.899 -29.357 1.00 95.12 426 PHE A N 1
ATOM 3449 C CA . PHE A 1 426 ? 6.886 -1.598 -30.114 1.00 95.12 426 PHE A CA 1
ATOM 3450 C C . PHE A 1 426 ? 6.964 -1.075 -31.542 1.00 95.12 426 PHE A C 1
ATOM 3452 O O . PHE A 1 426 ? 8.042 -0.691 -31.986 1.00 95.12 426 PHE A O 1
ATOM 3459 N N . ARG A 1 427 ? 5.813 -0.926 -32.204 1.00 96.00 427 ARG A N 1
ATOM 3460 C CA . ARG A 1 427 ? 5.720 -0.324 -33.535 1.00 96.00 427 ARG A CA 1
ATOM 3461 C C . ARG A 1 427 ? 6.326 1.078 -33.565 1.00 96.00 427 ARG A C 1
ATOM 3463 O O . ARG A 1 427 ? 7.053 1.415 -34.495 1.00 96.00 427 ARG A O 1
ATOM 3470 N N . THR A 1 428 ? 6.062 1.889 -32.543 1.00 96.50 428 THR A N 1
ATOM 3471 C CA . THR A 1 428 ? 6.646 3.233 -32.424 1.00 96.50 428 THR A CA 1
ATOM 3472 C C . THR A 1 428 ? 8.174 3.170 -32.331 1.00 96.50 428 THR A C 1
ATOM 3474 O O . THR A 1 428 ? 8.869 3.911 -33.022 1.00 96.50 428 THR A O 1
ATOM 3477 N N . TYR A 1 429 ? 8.717 2.258 -31.523 1.00 96.06 429 TYR A N 1
ATOM 3478 C CA . TYR A 1 429 ? 10.165 2.076 -31.387 1.00 96.06 429 TYR A CA 1
ATOM 3479 C C . TYR A 1 429 ? 10.825 1.476 -32.633 1.00 96.06 429 TYR A C 1
ATOM 3481 O O . TYR A 1 429 ? 11.978 1.804 -32.917 1.00 96.06 429 TYR A O 1
ATOM 3489 N N . ASP A 1 430 ? 10.114 0.651 -33.398 1.00 96.44 430 ASP A N 1
ATOM 3490 C CA . ASP A 1 430 ? 10.587 0.143 -34.685 1.00 96.44 430 ASP A CA 1
ATOM 3491 C C . ASP A 1 430 ? 10.728 1.282 -35.701 1.00 96.44 430 ASP A C 1
ATOM 3493 O O . ASP A 1 430 ? 11.767 1.392 -36.353 1.00 96.44 430 ASP A O 1
ATOM 3497 N N . LEU A 1 431 ? 9.744 2.188 -35.770 1.00 97.12 431 LEU A N 1
ATOM 3498 C CA . LEU A 1 431 ? 9.817 3.392 -36.609 1.00 97.12 431 LEU A CA 1
ATOM 3499 C C . LEU A 1 431 ? 10.977 4.306 -36.189 1.00 97.12 431 LEU A C 1
ATOM 3501 O O . LEU A 1 431 ? 11.757 4.744 -37.032 1.00 97.12 431 LEU A O 1
ATOM 3505 N N . ILE A 1 432 ? 11.155 4.533 -34.882 1.00 96.62 432 ILE A N 1
ATOM 3506 C CA . ILE A 1 432 ? 12.299 5.295 -34.352 1.00 96.62 432 ILE A CA 1
ATOM 3507 C C . ILE A 1 432 ? 13.625 4.614 -34.719 1.00 96.62 432 ILE A C 1
ATOM 3509 O O . ILE A 1 432 ? 14.593 5.284 -35.074 1.00 96.62 432 ILE A O 1
ATOM 3513 N N . SER A 1 433 ? 13.685 3.284 -34.649 1.00 96.75 433 SER A N 1
ATOM 3514 C CA . SER A 1 433 ? 14.898 2.526 -34.968 1.00 96.75 433 SER A CA 1
ATOM 3515 C C . SER A 1 433 ? 15.263 2.603 -36.450 1.00 96.75 433 SER A C 1
ATOM 3517 O O . SER A 1 433 ? 16.449 2.663 -36.783 1.00 96.75 433 SER A O 1
ATOM 3519 N N . GLN A 1 434 ? 14.256 2.612 -37.330 1.00 96.69 434 GLN A N 1
ATOM 3520 C CA . GLN A 1 434 ? 14.431 2.815 -38.769 1.00 96.69 434 GLN A CA 1
ATOM 3521 C C . GLN A 1 434 ? 14.983 4.212 -39.058 1.00 96.69 434 GLN A C 1
ATOM 3523 O O . GLN A 1 434 ? 15.986 4.332 -39.762 1.00 96.69 434 GLN A O 1
ATOM 3528 N N . GLU A 1 435 ? 14.392 5.242 -38.449 1.00 97.56 435 GLU A N 1
ATOM 3529 C CA . GLU A 1 435 ? 14.807 6.633 -38.642 1.00 97.56 435 GLU A CA 1
ATOM 3530 C C . GLU A 1 435 ? 16.233 6.884 -38.127 1.00 97.56 435 GLU A C 1
ATOM 3532 O O . GLU A 1 435 ? 17.077 7.446 -38.821 1.00 97.56 435 GLU A O 1
ATOM 3537 N N . LEU A 1 436 ? 16.555 6.379 -36.932 1.00 96.88 436 LEU A N 1
ATOM 3538 C CA . LEU A 1 436 ? 17.885 6.526 -36.333 1.00 96.88 436 LEU A CA 1
ATOM 3539 C C . LEU A 1 436 ? 18.937 5.575 -36.924 1.00 96.88 436 LEU A C 1
ATOM 3541 O O . LEU A 1 436 ? 20.103 5.643 -36.529 1.00 96.88 436 LEU A O 1
ATOM 3545 N N . ARG A 1 437 ? 18.537 4.651 -37.812 1.00 96.25 437 ARG A N 1
ATOM 3546 C CA . ARG A 1 437 ? 19.373 3.548 -38.329 1.00 96.25 437 ARG A CA 1
ATOM 3547 C C . ARG A 1 437 ? 20.105 2.785 -37.217 1.00 96.25 437 ARG A C 1
ATOM 3549 O O . ARG A 1 437 ? 21.226 2.306 -37.393 1.00 96.25 437 ARG A O 1
ATOM 3556 N N . LYS A 1 438 ? 19.473 2.680 -36.048 1.00 96.44 438 LYS A N 1
ATOM 3557 C CA . LYS A 1 438 ? 20.015 2.050 -34.842 1.00 96.44 438 LYS A CA 1
ATOM 3558 C C . LYS A 1 438 ? 18.890 1.335 -34.119 1.00 96.44 438 LYS A C 1
ATOM 3560 O O . LYS A 1 438 ? 17.845 1.921 -33.875 1.00 96.44 438 LYS A O 1
ATOM 3565 N N . LYS A 1 439 ? 19.128 0.090 -33.704 1.00 94.44 439 LYS A N 1
ATOM 3566 C CA . LYS A 1 439 ? 18.166 -0.666 -32.897 1.00 94.44 439 LYS A CA 1
ATOM 3567 C C . LYS A 1 439 ? 17.960 0.018 -31.541 1.00 94.44 439 LYS A C 1
ATOM 3569 O O . LYS A 1 439 ? 18.887 0.065 -30.728 1.00 94.44 439 LYS A O 1
ATOM 3574 N N . VAL A 1 440 ? 16.752 0.517 -31.293 1.00 94.69 440 VAL A N 1
ATOM 3575 C CA . VAL A 1 440 ? 16.325 1.079 -30.007 1.00 94.69 440 VAL A CA 1
ATOM 3576 C C . VAL A 1 440 ? 15.405 0.077 -29.315 1.00 94.69 440 VAL A C 1
ATOM 3578 O O . VAL A 1 440 ? 14.458 -0.429 -29.905 1.00 94.69 440 VAL A O 1
ATOM 3581 N N . SER A 1 441 ? 15.692 -0.238 -28.051 1.00 93.38 441 SER A N 1
ATOM 3582 C CA . SER A 1 441 ? 14.845 -1.134 -27.257 1.00 93.38 441 SER A CA 1
ATOM 3583 C C . SER A 1 441 ? 13.601 -0.392 -26.748 1.00 93.38 441 SER A C 1
ATOM 3585 O O . SER A 1 441 ? 13.771 0.674 -26.151 1.00 93.38 441 SER A O 1
ATOM 3587 N N . PRO A 1 442 ? 12.382 -0.956 -26.887 1.00 93.38 442 PRO A N 1
ATOM 3588 C CA . PRO A 1 442 ? 11.164 -0.388 -26.297 1.00 93.38 442 PRO A CA 1
ATOM 3589 C C . PRO A 1 442 ? 11.100 -0.565 -24.775 1.00 93.38 442 PRO A C 1
ATOM 3591 O O . PRO A 1 442 ? 10.273 0.055 -24.101 1.00 93.38 442 PRO A O 1
ATOM 3594 N N . TYR A 1 443 ? 11.953 -1.433 -24.226 1.00 94.56 443 TYR A N 1
ATOM 3595 C CA . TYR A 1 443 ? 11.926 -1.784 -22.818 1.00 94.56 443 TYR A CA 1
ATOM 3596 C C . TYR A 1 443 ? 12.725 -0.808 -21.946 1.00 94.56 443 TYR A C 1
ATOM 3598 O O . TYR A 1 443 ? 13.860 -0.468 -22.297 1.00 94.56 443 TYR A O 1
ATOM 3606 N N . PRO A 1 444 ? 12.189 -0.422 -20.774 1.00 93.19 444 PRO A N 1
ATOM 3607 C CA . PRO A 1 444 ? 12.926 0.367 -19.796 1.00 93.19 444 PRO A CA 1
ATOM 3608 C C . PRO A 1 444 ? 14.048 -0.446 -19.129 1.00 93.19 444 PRO A C 1
ATOM 3610 O O . PRO A 1 444 ? 14.006 -1.676 -19.080 1.00 93.19 444 PRO A O 1
ATOM 3613 N N . TYR A 1 445 ? 15.038 0.248 -18.555 1.00 95.31 445 TYR A N 1
ATOM 3614 C CA . TYR A 1 445 ? 16.233 -0.374 -17.960 1.00 95.31 445 TYR A CA 1
ATOM 3615 C C . TYR A 1 445 ? 15.926 -1.342 -16.803 1.00 95.31 445 TYR A C 1
ATOM 3617 O O . TYR A 1 445 ? 16.691 -2.272 -16.559 1.00 95.31 445 TYR A O 1
ATOM 3625 N N . TYR A 1 446 ? 14.808 -1.143 -16.104 1.00 95.88 446 TYR A N 1
ATOM 3626 C CA . TYR A 1 446 ? 14.388 -1.949 -14.957 1.00 95.88 446 TYR A CA 1
ATOM 3627 C C . TYR A 1 446 ? 13.551 -3.183 -15.336 1.00 95.88 446 TYR A C 1
ATOM 3629 O O . TYR A 1 446 ? 13.172 -3.950 -14.451 1.00 95.88 446 TYR A O 1
ATOM 3637 N N . ILE A 1 447 ? 13.245 -3.408 -16.625 1.00 96.88 447 ILE A N 1
ATOM 3638 C CA . ILE A 1 447 ? 12.288 -4.455 -17.027 1.00 96.88 447 ILE A CA 1
ATOM 3639 C C . ILE A 1 447 ? 12.723 -5.854 -16.582 1.00 96.88 447 ILE A C 1
ATOM 3641 O O . ILE A 1 447 ? 11.897 -6.666 -16.182 1.00 96.88 447 ILE A O 1
ATOM 3645 N N . LYS A 1 448 ? 14.031 -6.136 -16.617 1.00 97.12 448 LYS A N 1
ATOM 3646 C CA . LYS A 1 448 ? 14.571 -7.451 -16.265 1.00 97.12 448 LYS A CA 1
ATOM 3647 C C . LYS A 1 448 ? 14.346 -7.758 -14.786 1.00 97.12 448 LYS A C 1
ATOM 3649 O O . LYS A 1 448 ? 13.923 -8.858 -14.451 1.00 97.12 448 LYS A O 1
ATOM 3654 N N . ASP A 1 449 ? 14.601 -6.784 -13.917 1.00 97.19 449 ASP A N 1
ATOM 3655 C CA . ASP A 1 449 ? 14.405 -6.953 -12.477 1.00 97.19 449 ASP A CA 1
ATOM 3656 C C . ASP A 1 449 ? 12.912 -7.076 -12.145 1.00 97.19 449 ASP A C 1
ATOM 3658 O O . ASP A 1 449 ? 12.531 -7.932 -11.352 1.00 97.19 449 ASP A O 1
ATOM 3662 N N . TYR A 1 450 ? 12.062 -6.295 -12.821 1.00 98.06 450 TYR A N 1
ATOM 3663 C CA . TYR A 1 450 ? 10.608 -6.415 -12.715 1.00 98.06 450 TYR A CA 1
ATOM 3664 C C . TYR A 1 450 ? 10.114 -7.827 -13.074 1.00 98.06 450 TYR A C 1
ATOM 3666 O O . TYR A 1 450 ? 9.387 -8.442 -12.295 1.00 98.06 450 TYR A O 1
ATOM 3674 N N . LEU A 1 451 ? 10.550 -8.378 -14.214 1.00 98.25 451 LEU A N 1
ATOM 3675 C CA . LEU A 1 451 ? 10.157 -9.723 -14.647 1.00 98.25 451 LEU A CA 1
ATOM 3676 C C . LEU A 1 451 ? 10.640 -10.813 -13.686 1.00 98.25 451 LEU A C 1
ATOM 3678 O O . LEU A 1 451 ? 9.915 -11.780 -13.446 1.00 98.25 451 LEU A O 1
ATOM 3682 N N . ASN A 1 452 ? 11.834 -10.652 -13.115 1.00 98.06 452 ASN A N 1
ATOM 3683 C CA . ASN A 1 452 ? 12.354 -11.573 -12.107 1.00 98.06 452 ASN A CA 1
ATOM 3684 C C . ASN A 1 452 ? 11.494 -11.550 -10.837 1.00 98.06 452 ASN A C 1
ATOM 3686 O O . ASN A 1 452 ? 11.111 -12.610 -10.348 1.00 98.06 452 ASN A O 1
ATOM 3690 N N . ILE A 1 453 ? 11.140 -10.357 -10.346 1.00 98.31 453 ILE A N 1
ATOM 3691 C CA . ILE A 1 453 ? 10.283 -10.192 -9.163 1.00 98.31 453 ILE A CA 1
ATOM 3692 C C . ILE A 1 453 ? 8.907 -10.813 -9.398 1.00 98.31 453 ILE A C 1
ATOM 3694 O O . ILE A 1 453 ? 8.435 -11.573 -8.557 1.00 98.31 453 ILE A O 1
ATOM 3698 N N . ILE A 1 454 ? 8.279 -10.544 -10.547 1.00 98.31 454 ILE A N 1
ATOM 3699 C CA . ILE A 1 454 ? 6.982 -11.141 -10.895 1.00 98.31 454 ILE A CA 1
ATOM 3700 C C . ILE A 1 454 ? 7.082 -12.666 -10.950 1.00 98.31 454 ILE A C 1
ATOM 3702 O O . ILE A 1 454 ? 6.261 -13.353 -10.348 1.00 98.31 454 ILE A O 1
ATOM 3706 N N . SER A 1 455 ? 8.103 -13.201 -11.624 1.00 97.81 455 SER A N 1
ATOM 3707 C CA . SER A 1 455 ? 8.302 -14.651 -11.726 1.00 97.81 455 SER A CA 1
ATOM 3708 C C . SER A 1 455 ? 8.466 -15.287 -10.347 1.00 97.81 455 SER A C 1
ATOM 3710 O O . SER A 1 455 ? 7.898 -16.347 -10.085 1.00 97.81 455 SER A O 1
ATOM 3712 N N . TRP A 1 456 ? 9.189 -14.624 -9.440 1.00 97.56 456 TRP A N 1
ATOM 3713 C CA . TRP A 1 456 ? 9.371 -15.116 -8.081 1.00 97.56 456 TRP A CA 1
ATOM 3714 C C . TRP A 1 456 ? 8.079 -15.040 -7.257 1.00 97.56 456 TRP A C 1
ATOM 3716 O O . TRP A 1 456 ? 7.705 -16.022 -6.624 1.00 97.56 456 TRP A O 1
ATOM 3726 N N . ILE A 1 457 ? 7.341 -13.930 -7.329 1.00 98.19 457 ILE A N 1
ATOM 3727 C CA . ILE A 1 457 ? 6.041 -13.775 -6.658 1.00 98.19 457 ILE A CA 1
ATOM 3728 C C . ILE A 1 457 ? 5.049 -14.849 -7.111 1.00 98.19 457 ILE A C 1
ATOM 3730 O O . ILE A 1 457 ? 4.403 -15.475 -6.273 1.00 98.19 457 ILE A O 1
ATOM 3734 N N . VAL A 1 458 ? 4.959 -15.108 -8.418 1.00 97.81 458 VAL A N 1
ATOM 3735 C CA . VAL A 1 458 ? 4.077 -16.146 -8.975 1.00 97.81 458 VAL A CA 1
ATOM 3736 C C . VAL A 1 458 ? 4.542 -17.556 -8.582 1.00 97.81 458 VAL A C 1
ATOM 3738 O O . VAL A 1 458 ? 3.719 -18.448 -8.405 1.00 97.81 458 VAL A O 1
ATOM 3741 N N . SER A 1 459 ? 5.845 -17.763 -8.375 1.00 97.06 459 SER A N 1
ATOM 3742 C CA . SER A 1 459 ? 6.395 -19.047 -7.908 1.00 97.06 459 SER A CA 1
ATOM 3743 C C . SER A 1 459 ? 6.253 -19.265 -6.394 1.00 97.06 459 SER A C 1
ATOM 3745 O O . SER A 1 459 ? 6.410 -20.385 -5.916 1.00 97.06 459 SER A O 1
ATOM 3747 N N . SER A 1 460 ? 5.984 -18.212 -5.619 1.00 9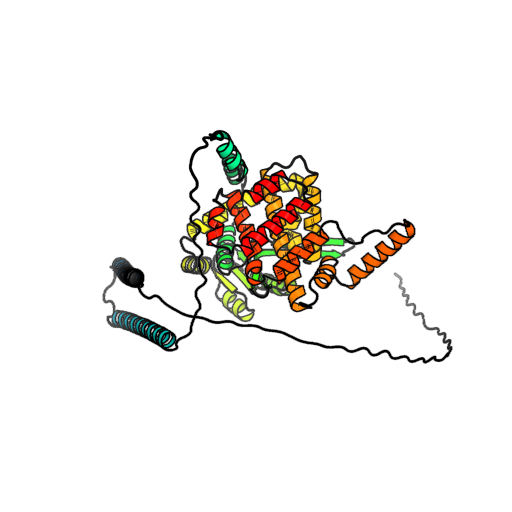7.56 460 SER A N 1
ATOM 3748 C CA . SER A 1 460 ? 5.910 -18.241 -4.150 1.00 97.56 460 SER A CA 1
ATOM 3749 C C . SER A 1 460 ? 4.700 -17.447 -3.649 1.00 97.56 460 SER A C 1
ATOM 3751 O O . SER A 1 460 ? 4.817 -16.555 -2.810 1.00 97.56 460 SER A O 1
ATOM 3753 N N . MET A 1 461 ? 3.525 -17.749 -4.212 1.00 97.69 461 MET A N 1
ATOM 3754 C CA . MET A 1 461 ? 2.280 -16.990 -4.019 1.00 97.69 461 MET A CA 1
ATOM 3755 C C . MET A 1 461 ? 1.877 -16.851 -2.547 1.00 97.69 461 MET A C 1
ATOM 3757 O O . MET A 1 461 ? 1.559 -15.752 -2.088 1.00 97.69 461 MET A O 1
ATOM 3761 N N . ASN A 1 462 ? 1.937 -17.948 -1.788 1.00 97.50 462 ASN A N 1
ATOM 3762 C CA . ASN A 1 462 ? 1.570 -17.958 -0.375 1.00 97.50 462 ASN A CA 1
ATOM 3763 C C . ASN A 1 462 ? 2.438 -16.980 0.431 1.00 97.50 462 ASN A C 1
ATOM 3765 O O . ASN A 1 462 ? 1.931 -16.130 1.166 1.00 97.50 462 ASN A O 1
ATOM 3769 N N . GLU A 1 463 ? 3.753 -17.039 0.246 1.00 97.62 463 GLU A N 1
ATOM 3770 C CA . GLU A 1 463 ? 4.713 -16.180 0.930 1.00 97.62 463 GLU A CA 1
ATOM 3771 C C . GLU A 1 463 ? 4.636 -14.730 0.441 1.00 97.62 463 GLU A C 1
ATOM 3773 O O . GLU A 1 463 ? 4.777 -13.807 1.251 1.00 97.62 463 GLU A O 1
ATOM 3778 N N . ALA A 1 464 ? 4.373 -14.524 -0.853 1.00 98.00 464 ALA A N 1
ATOM 3779 C CA . ALA A 1 464 ? 4.242 -13.213 -1.478 1.00 98.00 464 ALA A CA 1
ATOM 3780 C C . ALA A 1 464 ? 2.977 -12.460 -1.033 1.00 98.00 464 ALA A C 1
ATOM 3782 O O . ALA A 1 464 ? 3.004 -11.234 -0.916 1.00 98.00 464 ALA A O 1
ATOM 3783 N N . SER A 1 465 ? 1.893 -13.174 -0.703 1.00 97.88 465 SER A N 1
ATOM 3784 C CA . SER A 1 465 ? 0.623 -12.585 -0.243 1.00 97.88 465 SER A CA 1
ATOM 3785 C C . SER A 1 465 ? 0.776 -11.644 0.966 1.00 97.88 465 SER A C 1
ATOM 3787 O O . SER A 1 465 ? -0.026 -10.731 1.171 1.00 97.88 465 SER A O 1
ATOM 3789 N N . ARG A 1 466 ? 1.842 -11.833 1.759 1.00 97.38 466 ARG A N 1
ATOM 3790 C CA . ARG A 1 466 ? 2.141 -11.071 2.981 1.00 97.38 466 ARG A CA 1
ATOM 3791 C C . ARG A 1 466 ? 3.112 -9.906 2.777 1.00 97.38 466 ARG A C 1
ATOM 3793 O O . ARG A 1 466 ? 3.417 -9.217 3.751 1.00 97.38 466 ARG A O 1
ATOM 3800 N N . LEU A 1 467 ? 3.595 -9.663 1.555 1.00 97.31 467 LEU A N 1
ATOM 3801 C CA . LEU A 1 467 ? 4.595 -8.621 1.283 1.00 97.31 467 LEU A CA 1
ATOM 3802 C C . LEU A 1 467 ? 4.194 -7.219 1.764 1.00 97.31 467 LEU A C 1
ATOM 3804 O O . LEU A 1 467 ? 5.019 -6.587 2.427 1.00 97.31 467 LEU A O 1
ATOM 3808 N N . PRO A 1 468 ? 2.960 -6.732 1.527 1.00 97.94 468 PRO A N 1
ATOM 3809 C CA . PRO A 1 468 ? 2.581 -5.391 1.961 1.00 97.94 468 PRO A CA 1
ATOM 3810 C C . PRO A 1 468 ? 2.626 -5.253 3.485 1.00 97.94 468 PRO A C 1
ATOM 3812 O O . PRO A 1 468 ? 3.099 -4.248 4.006 1.00 97.94 468 PRO A O 1
ATOM 3815 N N . LEU A 1 469 ? 2.203 -6.292 4.211 1.00 97.69 469 LEU A N 1
ATOM 3816 C CA . LEU A 1 469 ? 2.245 -6.309 5.674 1.00 97.69 469 LEU A CA 1
ATOM 3817 C C . LEU A 1 469 ? 3.680 -6.276 6.197 1.00 97.69 469 LEU A C 1
ATOM 3819 O O . LEU A 1 469 ? 3.961 -5.537 7.136 1.00 97.69 469 LEU A O 1
ATOM 3823 N N . LEU A 1 470 ? 4.594 -7.037 5.588 1.00 97.25 470 LEU A N 1
ATOM 3824 C CA . LEU A 1 470 ? 6.000 -7.029 5.987 1.00 97.25 470 LEU A CA 1
ATOM 3825 C C . LEU A 1 470 ? 6.661 -5.669 5.713 1.00 97.25 470 LEU A C 1
ATOM 3827 O O . LEU A 1 470 ? 7.337 -5.138 6.590 1.00 97.25 470 LEU A O 1
ATOM 3831 N N . ILE A 1 471 ? 6.428 -5.060 4.546 1.00 97.31 471 ILE A N 1
ATOM 3832 C CA . ILE A 1 471 ? 6.989 -3.733 4.246 1.00 97.31 471 ILE A CA 1
ATOM 3833 C C . ILE A 1 471 ? 6.376 -2.657 5.158 1.00 97.31 471 ILE A C 1
ATOM 3835 O O . ILE A 1 471 ? 7.085 -1.761 5.618 1.00 97.31 471 ILE A O 1
ATOM 3839 N N . GLU A 1 472 ? 5.094 -2.772 5.517 1.00 97.19 472 GLU A N 1
ATOM 3840 C CA . GLU A 1 472 ? 4.497 -1.938 6.567 1.00 97.19 472 GLU A CA 1
ATOM 3841 C C . GLU A 1 472 ? 5.219 -2.126 7.914 1.00 97.19 472 GLU A C 1
ATOM 3843 O O . GLU A 1 472 ? 5.463 -1.146 8.623 1.00 97.19 472 GLU A O 1
ATOM 3848 N N . GLN A 1 473 ? 5.620 -3.354 8.268 1.00 95.88 473 GLN A N 1
ATOM 3849 C CA . GLN A 1 473 ? 6.434 -3.581 9.463 1.00 95.88 473 GLN A CA 1
ATOM 3850 C C . GLN A 1 473 ? 7.815 -2.935 9.374 1.00 95.88 473 GLN A C 1
ATOM 3852 O O . GLN A 1 473 ? 8.270 -2.398 10.382 1.00 95.88 473 GLN A O 1
ATOM 3857 N N . TYR A 1 474 ? 8.455 -2.891 8.202 1.00 94.88 474 TYR A N 1
ATOM 3858 C CA . TYR A 1 474 ? 9.701 -2.136 8.047 1.00 94.88 474 TYR A CA 1
ATOM 3859 C C . TYR A 1 474 ? 9.508 -0.644 8.335 1.00 94.88 474 TYR A C 1
ATOM 3861 O O . TYR A 1 474 ? 10.293 -0.059 9.078 1.00 94.88 474 TYR A O 1
ATOM 3869 N N . ILE A 1 475 ? 8.416 -0.045 7.848 1.00 95.75 475 ILE A N 1
ATOM 3870 C CA . ILE A 1 475 ? 8.065 1.349 8.167 1.00 95.75 475 ILE A CA 1
ATOM 3871 C C . ILE A 1 475 ? 7.861 1.530 9.679 1.00 95.75 475 ILE A C 1
ATOM 3873 O O . ILE A 1 475 ? 8.341 2.505 10.256 1.00 95.75 475 ILE A O 1
ATOM 3877 N N . ARG A 1 476 ? 7.182 0.590 10.346 1.00 95.50 476 ARG A N 1
ATOM 3878 C CA . ARG A 1 476 ? 6.973 0.635 11.804 1.00 95.50 476 ARG A CA 1
ATOM 3879 C C . ARG A 1 476 ? 8.278 0.551 12.575 1.00 95.50 476 ARG A C 1
ATOM 3881 O O . ARG A 1 476 ? 8.495 1.363 13.467 1.00 95.50 476 ARG A O 1
ATOM 3888 N N . CYS A 1 477 ? 9.137 -0.401 12.226 1.00 93.31 477 CYS A N 1
ATOM 3889 C CA . CYS A 1 477 ? 10.444 -0.561 12.851 1.00 93.31 477 CYS A CA 1
ATOM 3890 C C . CYS A 1 477 ? 11.272 0.712 12.703 1.00 93.31 477 CYS A C 1
ATOM 3892 O O . CYS A 1 477 ? 11.798 1.212 13.695 1.00 93.31 477 CYS A O 1
ATOM 3894 N N . TYR A 1 478 ? 11.277 1.292 11.501 1.00 93.75 478 TYR A N 1
ATOM 3895 C CA . TYR A 1 478 ? 11.952 2.548 11.208 1.00 93.75 478 TYR A CA 1
ATOM 3896 C C . TYR A 1 478 ? 11.452 3.712 12.080 1.00 93.75 478 TYR A C 1
ATOM 3898 O O . TYR A 1 478 ? 12.248 4.381 12.744 1.00 93.75 478 TYR A O 1
ATOM 3906 N N . LEU A 1 479 ? 10.134 3.947 12.107 1.00 95.06 479 LEU A N 1
ATOM 3907 C CA . LEU A 1 479 ? 9.534 5.105 12.779 1.00 95.06 479 LEU A CA 1
ATOM 3908 C C . LEU A 1 479 ? 9.469 4.965 14.307 1.00 95.06 479 LEU A C 1
ATOM 3910 O O . LEU A 1 479 ? 9.574 5.961 15.023 1.00 95.06 479 LEU A O 1
ATOM 3914 N N . LEU A 1 480 ? 9.285 3.745 14.815 1.00 93.00 480 LEU A N 1
ATOM 3915 C CA . LEU A 1 480 ? 9.116 3.468 16.245 1.00 93.00 480 LEU A CA 1
ATOM 3916 C C . LEU A 1 480 ? 10.384 2.931 16.918 1.00 93.00 480 LEU A C 1
ATOM 3918 O O . LEU A 1 480 ? 10.372 2.742 18.132 1.00 93.00 480 LEU A O 1
ATOM 3922 N N . LYS A 1 481 ? 11.480 2.747 16.169 1.00 90.62 481 LYS A N 1
ATOM 3923 C CA . LYS A 1 481 ? 12.751 2.197 16.668 1.00 90.62 481 LYS A CA 1
ATOM 3924 C C . LYS A 1 481 ? 12.587 0.780 17.238 1.00 90.62 481 LYS A C 1
ATOM 3926 O O . LYS A 1 481 ? 13.059 0.478 18.330 1.00 90.62 481 LYS A O 1
ATOM 3931 N N . LEU A 1 482 ? 11.870 -0.074 16.506 1.00 88.94 482 LEU A N 1
ATOM 3932 C CA . LEU A 1 482 ? 11.692 -1.487 16.866 1.00 88.94 482 LEU A CA 1
ATOM 3933 C C . LEU A 1 482 ? 12.754 -2.344 16.169 1.00 88.94 482 LEU A C 1
ATOM 3935 O O . LEU A 1 482 ? 13.100 -2.075 15.022 1.00 88.94 482 LEU A O 1
ATOM 3939 N N . ASP A 1 483 ? 13.248 -3.379 16.846 1.00 87.69 483 ASP A N 1
ATOM 3940 C CA . ASP A 1 483 ? 14.302 -4.252 16.316 1.00 87.69 483 ASP A CA 1
ATOM 3941 C C . ASP A 1 483 ? 13.808 -5.135 15.160 1.00 87.69 483 ASP A C 1
ATOM 3943 O O . ASP A 1 483 ? 13.018 -6.048 15.361 1.00 87.69 483 ASP A O 1
ATOM 3947 N N . TYR A 1 484 ? 14.335 -4.946 13.956 1.00 85.88 484 TYR A N 1
ATOM 3948 C CA . TYR A 1 484 ? 13.957 -5.733 12.782 1.00 85.88 484 TYR A CA 1
ATOM 3949 C C . TYR A 1 484 ? 14.109 -7.248 12.945 1.00 85.88 484 TYR A C 1
ATOM 3951 O O . TYR A 1 484 ? 13.372 -7.995 12.297 1.00 85.88 484 TYR A O 1
ATOM 3959 N N . ASN A 1 485 ? 14.983 -7.719 13.843 1.00 86.62 485 ASN A N 1
ATOM 3960 C CA . ASN A 1 485 ? 15.144 -9.149 14.104 1.00 86.62 485 ASN A CA 1
ATOM 3961 C C . ASN A 1 485 ? 13.833 -9.815 14.540 1.00 86.62 485 ASN A C 1
ATOM 3963 O O . ASN A 1 485 ? 13.622 -10.991 14.233 1.00 86.62 485 ASN A O 1
ATOM 3967 N N . PHE A 1 486 ? 12.904 -9.078 15.175 1.00 88.06 486 PHE A N 1
ATOM 3968 C CA . PHE A 1 486 ? 11.613 -9.651 15.567 1.00 88.06 486 PHE A CA 1
ATOM 3969 C C . PHE A 1 486 ? 10.797 -10.128 14.359 1.00 88.06 486 PHE A C 1
ATOM 3971 O O . PHE A 1 486 ? 9.962 -11.017 14.513 1.00 88.06 486 PHE A O 1
ATOM 3978 N N . LEU A 1 487 ? 11.024 -9.574 13.161 1.00 91.31 487 LEU A N 1
ATOM 3979 C CA . LEU A 1 487 ? 10.271 -9.915 11.951 1.00 91.31 487 LEU A CA 1
ATOM 3980 C C . LEU A 1 487 ? 10.506 -11.358 11.506 1.00 91.31 487 LEU A C 1
ATOM 3982 O O . LEU A 1 487 ? 9.586 -11.982 10.976 1.00 91.31 487 LEU A O 1
ATOM 3986 N N . THR A 1 488 ? 11.688 -11.910 11.789 1.00 91.62 488 THR A N 1
ATOM 3987 C CA . THR A 1 488 ? 12.027 -13.309 11.477 1.00 91.62 488 THR A CA 1
ATOM 3988 C C . THR A 1 488 ? 11.149 -14.312 12.231 1.00 91.62 488 THR A C 1
ATOM 3990 O O . THR A 1 488 ? 10.922 -15.416 11.752 1.00 91.62 488 THR A O 1
ATOM 3993 N N . ASN A 1 489 ? 10.546 -13.900 13.353 1.00 92.81 489 ASN A N 1
ATOM 3994 C CA . ASN A 1 489 ? 9.613 -14.731 14.115 1.00 92.81 489 ASN A CA 1
ATOM 3995 C C . ASN A 1 489 ? 8.199 -14.785 13.506 1.00 92.81 489 ASN A C 1
ATOM 3997 O O . ASN A 1 489 ? 7.411 -15.658 13.866 1.00 92.81 489 ASN A O 1
ATOM 4001 N N . PHE A 1 490 ? 7.840 -13.844 12.622 1.00 93.62 490 PHE A N 1
ATOM 4002 C CA . PHE A 1 490 ? 6.475 -13.709 12.086 1.00 93.62 490 PHE A CA 1
ATOM 4003 C C . PHE A 1 490 ? 6.364 -14.006 10.587 1.00 93.62 490 PHE A C 1
ATOM 4005 O O . PHE A 1 490 ? 5.265 -14.297 10.098 1.00 93.62 490 PHE A O 1
ATOM 4012 N N . TYR A 1 491 ? 7.473 -13.920 9.854 1.00 95.94 491 TYR A N 1
ATOM 4013 C CA . TYR A 1 491 ? 7.508 -14.047 8.402 1.00 95.94 491 TYR A CA 1
ATOM 4014 C C . TYR A 1 491 ? 8.510 -15.110 7.967 1.00 95.94 491 TYR A C 1
ATOM 4016 O O . TYR A 1 491 ? 9.560 -15.275 8.576 1.00 95.94 491 TYR A O 1
ATOM 4024 N N . SER A 1 492 ? 8.172 -15.822 6.891 1.00 96.75 492 SER A N 1
ATOM 4025 C CA . SER A 1 492 ? 9.068 -16.815 6.299 1.00 96.75 492 SER A CA 1
ATOM 4026 C C . SER A 1 492 ? 10.301 -16.153 5.678 1.00 96.75 492 SER A C 1
ATOM 4028 O O . SER A 1 492 ? 10.229 -15.012 5.209 1.00 96.75 492 SER A O 1
ATOM 4030 N N . ASP A 1 493 ? 11.398 -16.904 5.571 1.00 96.06 493 ASP A N 1
ATOM 4031 C CA . ASP A 1 493 ? 12.609 -16.471 4.864 1.00 96.06 493 ASP A CA 1
ATOM 4032 C C . ASP A 1 493 ? 12.321 -16.038 3.423 1.00 96.06 493 ASP A C 1
ATOM 4034 O O . ASP A 1 493 ? 12.915 -15.084 2.922 1.00 96.06 493 ASP A O 1
ATOM 4038 N N . THR A 1 494 ? 11.388 -16.709 2.746 1.00 97.06 494 THR A N 1
ATOM 4039 C CA . THR A 1 494 ? 10.976 -16.359 1.382 1.00 97.06 494 THR A CA 1
ATOM 4040 C C . THR A 1 494 ? 10.257 -15.012 1.349 1.00 97.06 494 THR A C 1
ATOM 4042 O O . THR A 1 494 ? 10.588 -14.174 0.514 1.00 97.06 494 THR A O 1
ATOM 4045 N N . THR A 1 495 ? 9.330 -14.752 2.281 1.00 97.31 495 THR A N 1
ATOM 4046 C CA . THR A 1 495 ? 8.657 -13.445 2.391 1.00 97.31 495 THR A CA 1
ATOM 4047 C C . THR A 1 495 ? 9.670 -12.333 2.687 1.00 97.31 495 THR A C 1
ATOM 4049 O O . THR A 1 495 ? 9.615 -11.272 2.064 1.00 97.31 495 THR A O 1
ATOM 4052 N N . LEU A 1 496 ? 10.629 -12.588 3.587 1.00 95.38 496 LEU A N 1
ATOM 4053 C CA . LEU A 1 496 ? 11.717 -11.659 3.906 1.00 95.38 496 LEU A CA 1
ATOM 4054 C C . LEU A 1 496 ? 12.562 -11.349 2.667 1.00 95.38 496 LEU A C 1
ATOM 4056 O O . LEU A 1 496 ? 12.747 -10.181 2.327 1.00 95.38 496 LEU A O 1
ATOM 4060 N N . LYS A 1 497 ? 13.011 -12.370 1.934 1.00 95.12 497 LYS A N 1
ATOM 4061 C CA . LYS A 1 497 ? 13.803 -12.183 0.710 1.00 95.12 497 LYS A CA 1
ATOM 4062 C C . LYS A 1 497 ? 13.038 -11.420 -0.374 1.00 95.12 497 LYS A C 1
ATOM 4064 O O . LYS A 1 497 ? 13.570 -10.453 -0.908 1.00 95.12 497 LYS A O 1
ATOM 4069 N N . LEU A 1 498 ? 11.785 -11.787 -0.640 1.00 96.75 498 LEU A N 1
ATOM 4070 C CA . LEU A 1 498 ? 10.937 -11.087 -1.609 1.00 96.75 498 LEU A CA 1
ATOM 4071 C C . LEU A 1 498 ? 10.744 -9.608 -1.240 1.00 96.75 498 LEU A C 1
ATOM 4073 O O . LEU A 1 498 ? 10.780 -8.740 -2.109 1.00 96.75 498 LEU A O 1
ATOM 4077 N N . SER A 1 499 ? 10.583 -9.289 0.047 1.00 96.31 499 SER A N 1
ATOM 4078 C CA . SER A 1 499 ? 10.474 -7.892 0.482 1.00 96.31 499 SER A CA 1
ATOM 4079 C C . SER A 1 499 ? 11.775 -7.113 0.271 1.00 96.31 499 SER A C 1
ATOM 4081 O O . SER A 1 499 ? 11.733 -5.977 -0.205 1.00 96.31 499 SER A O 1
ATOM 4083 N N . LYS A 1 500 ? 12.932 -7.740 0.528 1.00 93.88 500 LYS A N 1
ATOM 4084 C CA . LYS A 1 500 ? 14.251 -7.164 0.236 1.00 93.88 500 LYS A CA 1
ATOM 4085 C C . LYS A 1 500 ? 14.445 -6.938 -1.260 1.00 93.88 500 LYS A C 1
ATOM 4087 O O . LYS A 1 500 ? 15.030 -5.929 -1.634 1.00 93.88 500 LYS A O 1
ATOM 4092 N N . ASP A 1 501 ? 13.898 -7.799 -2.111 1.00 95.88 501 ASP A N 1
ATOM 4093 C CA . ASP A 1 501 ? 13.929 -7.622 -3.564 1.00 95.88 501 ASP A CA 1
ATOM 4094 C C . ASP A 1 501 ? 13.094 -6.428 -4.041 1.00 95.88 501 ASP A C 1
ATOM 4096 O O . ASP A 1 501 ? 13.567 -5.647 -4.868 1.00 95.88 501 ASP A O 1
ATOM 4100 N N . ILE A 1 502 ? 11.899 -6.215 -3.479 1.00 97.50 502 ILE A N 1
ATOM 4101 C CA . ILE A 1 502 ? 11.080 -5.020 -3.761 1.00 97.50 502 ILE A CA 1
ATOM 4102 C C . ILE A 1 502 ? 11.809 -3.742 -3.334 1.00 97.50 502 ILE A C 1
ATOM 4104 O O . ILE A 1 502 ? 11.832 -2.744 -4.065 1.00 97.50 502 ILE A O 1
ATOM 4108 N N . LEU A 1 503 ? 12.428 -3.764 -2.154 1.00 95.62 503 LEU A N 1
ATOM 4109 C CA . LEU A 1 503 ? 13.183 -2.624 -1.647 1.00 95.62 503 LEU A CA 1
ATOM 4110 C C . LEU A 1 503 ? 14.446 -2.375 -2.481 1.00 95.62 503 LEU A C 1
ATOM 4112 O O . LEU A 1 503 ? 14.711 -1.242 -2.873 1.00 95.62 503 LEU A O 1
ATOM 4116 N N . ARG A 1 504 ? 15.181 -3.434 -2.843 1.00 94.00 504 ARG A N 1
ATOM 4117 C CA . ARG A 1 504 ? 16.337 -3.381 -3.748 1.00 94.00 504 ARG A CA 1
ATOM 4118 C C . ARG A 1 504 ? 15.964 -2.793 -5.097 1.00 94.00 504 ARG A C 1
ATOM 4120 O O . ARG A 1 504 ? 16.692 -1.948 -5.608 1.00 94.00 504 ARG A O 1
ATOM 4127 N N . PHE A 1 505 ? 14.848 -3.228 -5.667 1.00 96.62 505 PHE A N 1
ATOM 4128 C CA . PHE A 1 505 ? 14.333 -2.696 -6.919 1.00 96.62 505 PHE A CA 1
ATOM 4129 C C . PHE A 1 505 ? 14.050 -1.194 -6.811 1.00 96.62 505 PHE A C 1
ATOM 4131 O O . PHE A 1 505 ? 14.508 -0.415 -7.647 1.00 96.62 505 PHE A O 1
ATOM 4138 N N . SER A 1 506 ? 13.392 -0.776 -5.728 1.00 96.81 506 SER A N 1
ATOM 4139 C CA . SER A 1 506 ? 13.084 0.634 -5.468 1.00 96.81 506 SER A CA 1
ATOM 4140 C C . SER A 1 506 ? 14.352 1.481 -5.289 1.00 96.81 506 SER A C 1
ATOM 4142 O O . SER A 1 506 ? 14.478 2.544 -5.896 1.00 96.81 506 SER A O 1
ATOM 4144 N N . CYS A 1 507 ? 15.338 0.988 -4.534 1.00 94.44 507 CYS A N 1
ATOM 4145 C CA . CYS A 1 507 ? 16.639 1.639 -4.362 1.00 94.44 507 CYS A CA 1
ATOM 4146 C C . CYS A 1 507 ? 17.452 1.704 -5.659 1.00 94.44 507 CYS A C 1
ATOM 4148 O O . CYS A 1 507 ? 18.125 2.702 -5.905 1.00 94.44 507 CYS A O 1
ATOM 4150 N N . LYS A 1 508 ? 17.379 0.673 -6.508 1.00 94.62 508 LYS A N 1
ATOM 4151 C CA . LYS A 1 508 ? 18.062 0.653 -7.808 1.00 94.62 508 LYS A CA 1
ATOM 4152 C C . LYS A 1 508 ? 17.497 1.708 -8.759 1.00 94.62 508 LYS A C 1
ATOM 4154 O O . LYS A 1 508 ? 18.270 2.351 -9.462 1.00 94.62 508 LYS A O 1
ATOM 4159 N N . ILE A 1 509 ? 16.176 1.909 -8.763 1.00 96.44 509 ILE A N 1
ATOM 4160 C CA . ILE A 1 509 ? 15.529 2.996 -9.519 1.00 96.44 509 ILE A CA 1
ATOM 4161 C C . ILE A 1 509 ? 15.936 4.358 -8.953 1.00 96.44 509 ILE A C 1
ATOM 4163 O O . ILE A 1 509 ? 16.298 5.258 -9.706 1.00 96.44 509 ILE A O 1
ATOM 4167 N N . LEU A 1 510 ? 15.918 4.495 -7.624 1.00 94.88 510 LEU A N 1
ATOM 4168 C CA . LEU A 1 510 ? 16.335 5.715 -6.934 1.00 94.88 510 LEU A CA 1
ATOM 4169 C C . LEU A 1 510 ? 17.821 6.048 -7.162 1.00 94.88 510 LEU A C 1
ATOM 4171 O O . LEU A 1 510 ? 18.188 7.220 -7.154 1.00 94.88 510 LEU A O 1
ATOM 4175 N N . GLN A 1 511 ? 18.668 5.036 -7.379 1.00 91.88 511 GLN A N 1
ATOM 4176 C CA . GLN A 1 511 ? 20.126 5.151 -7.501 1.00 91.88 511 GLN A CA 1
ATOM 4177 C C . GLN A 1 511 ? 20.761 5.813 -6.261 1.00 91.88 511 GLN A C 1
ATOM 4179 O O . GLN A 1 511 ? 21.567 6.737 -6.385 1.00 91.88 511 GLN A O 1
ATOM 4184 N N . ASP A 1 512 ? 20.356 5.354 -5.071 1.00 85.12 512 ASP A N 1
ATOM 4185 C CA . ASP A 1 512 ? 20.877 5.801 -3.771 1.00 85.12 512 ASP A CA 1
ATOM 4186 C C . ASP A 1 512 ? 21.386 4.603 -2.954 1.00 85.12 512 ASP A C 1
ATOM 4188 O O . ASP A 1 512 ? 20.626 3.900 -2.276 1.00 85.12 512 ASP A O 1
ATOM 4192 N N . ASP A 1 513 ? 22.701 4.387 -3.025 1.00 78.50 513 ASP A N 1
ATOM 4193 C CA . ASP A 1 513 ? 23.384 3.274 -2.362 1.00 78.50 513 ASP A CA 1
ATOM 4194 C C . ASP A 1 513 ? 23.346 3.389 -0.831 1.00 78.50 513 ASP A C 1
ATOM 4196 O O . ASP A 1 513 ? 23.382 2.379 -0.131 1.00 78.50 513 ASP A O 1
ATOM 4200 N N . LYS A 1 514 ? 23.197 4.601 -0.275 1.00 80.31 514 LYS A N 1
ATOM 4201 C CA . LYS A 1 514 ? 23.147 4.781 1.184 1.00 80.31 514 LYS A CA 1
ATOM 4202 C C . LYS A 1 514 ? 21.863 4.203 1.749 1.00 80.31 514 LYS A C 1
ATOM 4204 O O . LYS A 1 514 ? 21.903 3.486 2.746 1.00 80.31 514 LYS A O 1
ATOM 4209 N N . ILE A 1 515 ? 20.725 4.508 1.126 1.00 76.69 515 ILE A N 1
ATOM 4210 C CA . ILE A 1 515 ? 19.430 3.946 1.537 1.00 76.69 515 ILE A CA 1
ATOM 4211 C C . ILE A 1 515 ? 19.434 2.434 1.348 1.00 76.69 515 ILE A C 1
ATOM 4213 O O . ILE A 1 515 ? 18.956 1.708 2.219 1.00 76.69 515 ILE A O 1
ATOM 4217 N N . PHE A 1 516 ? 20.021 1.967 0.247 1.00 75.88 516 PHE A N 1
ATOM 4218 C CA . PHE A 1 516 ? 20.182 0.547 -0.019 1.00 75.88 516 PHE A CA 1
ATOM 4219 C C . PHE A 1 516 ? 20.948 -0.163 1.106 1.00 75.88 516 PHE A C 1
ATOM 4221 O O . PHE A 1 516 ? 20.442 -1.130 1.669 1.00 75.88 516 PHE A O 1
ATOM 4228 N N . GLU A 1 517 ? 22.116 0.345 1.506 1.00 78.81 517 GLU A N 1
ATOM 4229 C CA . GLU A 1 517 ? 22.888 -0.229 2.613 1.00 78.81 517 GLU A CA 1
ATOM 4230 C C . GLU A 1 517 ? 22.117 -0.229 3.937 1.00 78.81 517 GLU A C 1
ATOM 4232 O O . GLU A 1 517 ? 22.201 -1.196 4.692 1.00 78.81 517 GLU A O 1
ATOM 4237 N N . HIS A 1 518 ? 21.353 0.830 4.225 1.00 72.69 518 HIS A N 1
ATOM 4238 C CA . HIS A 1 518 ? 20.525 0.884 5.433 1.00 72.69 518 HIS A CA 1
ATOM 4239 C C . HIS A 1 518 ? 19.450 -0.201 5.424 1.00 72.69 518 HIS A C 1
ATOM 4241 O O . HIS A 1 518 ? 19.271 -0.882 6.427 1.00 72.69 518 HIS A O 1
ATOM 4247 N N . ILE A 1 519 ? 18.777 -0.396 4.290 1.00 70.69 519 ILE A N 1
ATOM 4248 C CA . ILE A 1 519 ? 17.739 -1.417 4.134 1.00 70.69 519 ILE A CA 1
ATOM 4249 C C . ILE A 1 519 ? 18.312 -2.840 4.153 1.00 70.69 519 ILE A C 1
ATOM 4251 O O . ILE A 1 519 ? 17.632 -3.761 4.583 1.00 70.69 519 ILE A O 1
ATOM 4255 N N . PHE A 1 520 ? 19.547 -3.051 3.699 1.00 70.25 520 PHE A N 1
ATOM 4256 C CA . PHE A 1 520 ? 20.164 -4.383 3.708 1.00 70.25 520 PHE A CA 1
ATOM 4257 C C . PHE A 1 520 ? 20.773 -4.776 5.054 1.00 70.25 520 PHE A C 1
ATOM 4259 O O . PHE A 1 520 ? 20.916 -5.969 5.323 1.00 70.25 520 PHE A O 1
ATOM 4266 N N . LYS A 1 521 ? 21.132 -3.790 5.884 1.00 69.75 521 LYS A N 1
ATOM 4267 C CA . LYS A 1 521 ? 21.552 -4.003 7.279 1.00 69.75 521 LYS A CA 1
ATOM 4268 C C . LYS A 1 521 ? 20.379 -4.359 8.201 1.00 69.75 521 LYS A C 1
ATOM 4270 O O . LYS A 1 521 ? 20.612 -4.876 9.289 1.00 69.75 521 LYS A O 1
ATOM 4275 N N . ILE A 1 522 ? 19.158 -4.070 7.752 1.00 57.97 522 ILE A N 1
ATOM 4276 C CA . ILE A 1 522 ? 17.877 -4.524 8.306 1.00 57.97 522 ILE A CA 1
ATOM 4277 C C . ILE A 1 522 ? 17.606 -5.968 7.866 1.00 57.97 522 ILE A C 1
ATOM 4279 O O . ILE A 1 522 ? 17.149 -6.770 8.704 1.00 57.97 522 ILE A O 1
#

pLDDT: mean 78.47, std 24.9, range [24.5, 98.69]

Sequence (522 aa):
MSSNNNRSKITEQGHNATSKDSTSRDSTKRSKNALSTQSETTEINQKEVNVNKKEVNLNSEEIIIENIKHNAINKSQEDLTNKVDEDTSSTTLNKDKVNKIKDGIESNYNNLTFSLNKSKETINEQVKKGIDMQPQKIIKKKDDINTNSSDELDSKDSKYYINKIFLDERKRDALIKSLKTINKDIDLKILGKLLYNKKKYYCEIECKLFDSSYYGKYKKEEISDIDVYAIKFDESLSCHKAGFECKSTTNNGVDEILKIKGIQVYNNLDKVGLFKKKIANNVRLIAKKIDVELYDEKELNDMVSIIIPEYKKRAESEKLLYVISTSIEYELKQQLRGIVSFTKGAYWTNSPDQNFHTIVRALEHIKEIKTLMDYQRMYIVLRLSLLLSLSILQIASFIIKTNFSNIQNCALDEIFGGTVERWEKFRTYDLISQELRKKVSPYPYYIKDYLNIISWIVSSMNEASRLPLLIEQYIRCYLLKLDYNFLTNFYSDTTLKLSKDILRFSCKILQDDKIFEHIFKI

Secondary structure (DSSP, 8-state):
-------------------------------------------------------SSSHHHHHHHHHHHHHHHHHHHHHHHHHHHT--S-S---HHHHHHHHHHHHHHHHHHHHHHHHHHHHHHHHHHTT---PPP------------------HHHHHHHHHHHS--HHHHHHHHHH-----TTHHHHHHHHHHHHHTT-EEEEEEEEEEEEESSSEEEEEEEEEEEEEEEE-TT--EEEEEEEEE--SS--HHHHHHHHHHHHHTT-SEEEEEES---HHHHHHHHHHT-EEEEHHHHHHHHHHHSTTHHHHHHHHHHHHHHHHHHHHHHHHHHHHHHHHHHTGGGTS-HHHHHHHHHHHHHHHHH-TTS-HHHHHHHHHHHHHHHHHHHHHHHHHHHHH-GGGHHHHHHHHHTTSHHHHHHHHHHHHHHHHHTTS---SS-TTHHHHHHHHHHHHHTHHHHTTHHHHHHHHHHHHHHT--GGGGGGTS-HHHHHHHHHHHHHHHHHHT-HHHHHHHHH-

Radius of gyration: 32.26 Å; chains: 1; bounding box: 85×93×107 Å

Organism: Clostridium kluyveri (NCBI:txid1534)